Protein AF-A0A9D6T266-F1 (afdb_monomer_lite)

Structure (mmCIF, N/CA/C/O backbone):
data_AF-A0A9D6T266-F1
#
_entry.id   AF-A0A9D6T266-F1
#
loop_
_atom_site.group_PDB
_atom_site.id
_atom_site.type_symbol
_atom_site.label_atom_id
_atom_site.label_alt_id
_atom_site.label_comp_id
_atom_site.label_asym_id
_atom_site.label_entity_id
_atom_site.label_seq_id
_atom_site.pdbx_PDB_ins_code
_atom_site.Cartn_x
_atom_site.Cartn_y
_atom_site.Cartn_z
_atom_site.occupancy
_atom_site.B_iso_or_equiv
_atom_site.auth_seq_id
_atom_site.auth_comp_id
_atom_site.auth_asym_id
_atom_site.auth_atom_id
_atom_site.pdbx_PDB_model_num
ATOM 1 N N . MET A 1 1 ? -32.541 84.328 2.658 1.00 30.61 1 MET A N 1
ATOM 2 C CA . MET A 1 1 ? -31.620 85.097 3.535 1.00 30.61 1 MET A CA 1
ATOM 3 C C . MET A 1 1 ? -31.686 84.527 4.945 1.00 30.61 1 MET A C 1
ATOM 5 O O . MET A 1 1 ? -32.809 84.383 5.400 1.00 30.61 1 MET A O 1
ATOM 9 N N . ARG A 1 2 ? -30.548 84.351 5.652 1.00 24.92 2 ARG A N 1
ATOM 10 C CA . ARG A 1 2 ? -30.453 84.000 7.100 1.00 24.92 2 ARG A CA 1
ATOM 11 C C . ARG A 1 2 ? -31.089 82.619 7.459 1.00 24.92 2 ARG A C 1
ATOM 13 O O . ARG A 1 2 ? -32.028 82.194 6.814 1.00 24.92 2 ARG A O 1
ATOM 20 N N . LYS A 1 3 ? -30.610 81.837 8.436 1.00 25.52 3 LYS A N 1
ATOM 21 C CA . LYS A 1 3 ? -29.571 82.045 9.467 1.00 25.52 3 LYS A CA 1
ATOM 22 C C . LYS A 1 3 ? -28.871 80.705 9.809 1.00 25.52 3 LYS A C 1
ATOM 24 O O . LYS A 1 3 ? -29.440 79.641 9.624 1.00 25.52 3 LYS A O 1
ATOM 29 N N . ARG A 1 4 ? -27.645 80.817 10.330 1.00 24.50 4 ARG A N 1
ATOM 30 C CA . ARG A 1 4 ? -26.745 79.768 10.864 1.00 24.50 4 ARG A CA 1
ATOM 31 C C . ARG A 1 4 ? -27.381 78.872 11.945 1.00 24.50 4 ARG A C 1
ATOM 33 O O . ARG A 1 4 ? -28.139 79.417 12.741 1.00 24.50 4 ARG A O 1
ATOM 40 N N . VAL A 1 5 ? -26.842 77.654 12.117 1.00 25.84 5 VAL A N 1
ATOM 41 C CA . VAL A 1 5 ? -26.234 77.157 13.386 1.00 25.84 5 VAL A CA 1
ATOM 42 C C . VAL A 1 5 ? -24.967 76.330 13.048 1.00 25.84 5 VAL A C 1
ATOM 44 O O . VAL A 1 5 ? -24.818 75.872 11.918 1.00 25.84 5 VAL A O 1
ATOM 47 N N . LEU A 1 6 ? -24.039 76.212 14.004 1.00 23.02 6 LEU A N 1
ATOM 48 C CA . LEU A 1 6 ? -22.779 75.437 14.023 1.00 23.02 6 LEU A CA 1
ATOM 49 C C . LEU A 1 6 ? -22.548 75.048 15.516 1.00 23.02 6 LEU A C 1
ATOM 51 O O . LEU A 1 6 ? -23.129 75.728 16.362 1.00 23.02 6 LEU A O 1
ATOM 55 N N . VAL A 1 7 ? -21.812 74.032 15.992 1.00 25.34 7 VAL A N 1
ATOM 56 C CA . VAL A 1 7 ? -20.648 73.189 15.582 1.00 25.34 7 VAL A CA 1
ATOM 57 C C . VAL A 1 7 ? -20.823 71.803 16.315 1.00 25.34 7 VAL A C 1
ATOM 59 O O . VAL A 1 7 ? -21.787 71.693 17.064 1.00 25.34 7 VAL A O 1
ATOM 62 N N . VAL A 1 8 ? -20.048 70.697 16.249 1.00 25.36 8 VAL A N 1
ATOM 63 C CA . VAL A 1 8 ? -18.742 70.278 15.670 1.00 25.36 8 VAL A CA 1
ATOM 64 C C . VAL A 1 8 ? -18.777 68.763 15.334 1.00 25.36 8 VAL A C 1
ATOM 66 O O . VAL A 1 8 ? -19.363 68.010 16.100 1.00 25.36 8 VAL A O 1
ATOM 69 N N . GLY A 1 9 ? -18.016 68.320 14.318 1.00 22.95 9 GLY A N 1
ATOM 70 C CA . GLY A 1 9 ? -17.171 67.103 14.377 1.00 22.95 9 GLY A CA 1
ATOM 71 C C . GLY A 1 9 ? -17.781 65.698 14.171 1.00 22.95 9 GLY A C 1
ATOM 72 O O . GLY A 1 9 ? -18.839 65.384 14.696 1.00 22.95 9 GLY A O 1
ATOM 73 N N . GLY A 1 10 ? -17.029 64.810 13.491 1.00 23.72 10 GLY A N 1
ATOM 74 C CA . GLY A 1 10 ? -17.196 63.346 13.613 1.00 23.72 10 GLY A CA 1
ATOM 75 C C . GLY A 1 10 ? -17.134 62.503 12.324 1.00 23.72 10 GLY A C 1
ATOM 76 O O . GLY A 1 10 ? -18.161 62.241 11.722 1.00 23.72 10 GLY A O 1
ATOM 77 N N . VAL A 1 11 ? -15.933 62.023 11.972 1.00 25.05 11 VAL A N 1
ATOM 78 C CA . VAL A 1 11 ? -15.626 60.743 11.276 1.00 25.05 11 VAL A CA 1
ATOM 79 C C . VAL A 1 11 ? -16.476 60.307 10.055 1.00 25.05 11 VAL A C 1
ATOM 81 O O . VAL A 1 11 ? -17.487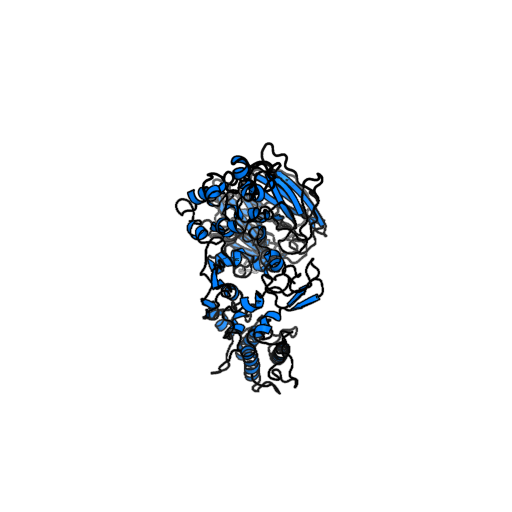 59.626 10.169 1.00 25.05 11 VAL A O 1
ATOM 84 N N . LEU A 1 12 ? -15.926 60.597 8.870 1.00 28.50 12 LEU A N 1
ATOM 85 C CA . LEU A 1 12 ? -15.640 59.668 7.757 1.00 28.50 12 LEU A CA 1
ATOM 86 C C . LEU A 1 12 ? -16.535 58.416 7.539 1.00 28.50 12 LEU A C 1
ATOM 88 O O . LEU A 1 12 ? -16.453 57.442 8.282 1.00 28.50 12 LEU A O 1
ATOM 92 N N . ALA A 1 13 ? -17.206 58.361 6.381 1.00 25.47 13 ALA A N 1
ATOM 93 C CA . ALA A 1 13 ? -17.685 57.122 5.754 1.00 25.47 13 ALA A CA 1
ATOM 94 C C . ALA A 1 13 ? -17.462 57.173 4.227 1.00 25.47 13 ALA A C 1
ATOM 96 O O . ALA A 1 13 ? -17.735 58.192 3.594 1.00 25.47 13 ALA A O 1
ATOM 97 N N . LEU A 1 14 ? -16.960 56.083 3.639 1.00 28.05 14 LEU A N 1
ATOM 98 C CA . LEU A 1 14 ? -16.756 55.928 2.191 1.00 28.05 14 LEU A CA 1
ATOM 99 C C . LEU A 1 14 ? -17.988 55.272 1.550 1.00 28.05 14 LEU A C 1
ATOM 101 O O . LEU A 1 14 ? -18.439 54.232 2.026 1.00 28.05 14 LEU A O 1
ATOM 105 N N . LEU A 1 15 ? -18.494 55.833 0.447 1.00 26.23 15 LEU A N 1
ATOM 106 C CA . LEU A 1 15 ? -19.465 55.155 -0.419 1.00 26.23 15 LEU A CA 1
ATOM 107 C C . LEU A 1 15 ? -18.764 54.525 -1.627 1.00 26.23 15 LEU A C 1
ATOM 109 O O . LEU A 1 15 ? -17.981 55.180 -2.312 1.00 26.23 15 LEU A O 1
ATOM 113 N N . PHE A 1 16 ? -19.125 53.278 -1.927 1.00 32.72 16 PHE A N 1
ATOM 114 C CA . PHE A 1 16 ? -18.897 52.678 -3.240 1.00 32.72 16 PHE A CA 1
ATOM 115 C C . PHE A 1 16 ? -19.873 53.269 -4.269 1.00 32.72 16 PHE A C 1
ATOM 117 O O . PHE A 1 16 ? -21.042 53.497 -3.959 1.00 32.72 16 PHE A O 1
ATOM 124 N N . GLY A 1 17 ? -19.404 53.462 -5.504 1.00 23.06 17 GLY A N 1
ATOM 125 C CA . GLY A 1 17 ? -20.223 53.851 -6.655 1.00 23.06 17 GLY A CA 1
ATOM 126 C C . GLY A 1 17 ? -19.993 52.896 -7.824 1.00 23.06 17 GLY A C 1
ATOM 127 O O . GLY A 1 17 ? -18.859 52.702 -8.253 1.00 23.06 17 GLY A O 1
ATOM 128 N N . THR A 1 18 ? -21.061 52.275 -8.318 1.00 30.81 18 THR A N 1
ATOM 129 C CA . THR A 1 18 ? -21.041 51.305 -9.425 1.00 30.81 18 THR A CA 1
ATOM 130 C C . THR A 1 18 ? -21.010 51.981 -10.795 1.00 30.81 18 THR A C 1
ATOM 132 O O . THR A 1 18 ? -21.749 52.941 -11.004 1.00 30.81 18 THR A O 1
ATOM 135 N N . LEU A 1 19 ? -20.309 51.394 -11.769 1.00 26.52 19 LEU A N 1
ATOM 136 C CA . LEU A 1 19 ? -20.585 51.594 -13.199 1.00 26.52 19 LEU A CA 1
ATOM 137 C C . LEU A 1 19 ? -20.350 50.285 -13.974 1.00 26.52 19 LEU A C 1
ATOM 139 O O . LEU A 1 19 ? -19.603 49.428 -13.504 1.00 26.52 19 LEU A O 1
ATOM 143 N N . ALA A 1 20 ? -20.987 50.118 -15.139 1.00 25.03 20 ALA A N 1
ATOM 144 C CA . ALA A 1 20 ? -20.976 48.863 -15.895 1.00 25.03 20 ALA A CA 1
ATOM 145 C C . ALA A 1 20 ? -20.690 49.045 -17.401 1.00 25.03 20 ALA A C 1
ATOM 147 O O . ALA A 1 20 ? -21.208 49.960 -18.032 1.00 25.03 20 ALA A O 1
ATOM 148 N N . ALA A 1 21 ? -19.884 48.119 -17.931 1.00 29.58 21 ALA A N 1
ATOM 149 C CA . ALA A 1 21 ? -19.770 47.630 -19.313 1.00 29.58 21 ALA A CA 1
ATOM 150 C C . ALA A 1 21 ? -20.120 48.542 -20.520 1.00 29.58 21 ALA A C 1
ATOM 152 O O . ALA A 1 21 ? -21.266 48.587 -20.957 1.00 29.58 21 ALA A O 1
ATOM 153 N N . VAL A 1 22 ? -19.075 49.048 -21.193 1.00 25.28 22 VAL A N 1
ATOM 154 C CA . VAL A 1 22 ? -18.889 49.031 -22.669 1.00 25.28 22 VAL A CA 1
ATOM 155 C C . VAL A 1 22 ? -17.377 48.843 -22.887 1.00 25.28 22 VAL A C 1
ATOM 157 O O . VAL A 1 22 ? -16.601 49.604 -22.325 1.00 25.28 22 VAL A O 1
ATOM 160 N N . GLY A 1 23 ? -16.885 47.764 -23.499 1.00 21.94 23 GLY A N 1
ATOM 161 C CA . GLY A 1 23 ? -16.667 47.643 -24.948 1.00 21.94 23 GLY A CA 1
ATOM 162 C C . GLY A 1 23 ? -15.178 47.346 -25.213 1.00 21.94 23 GLY A C 1
ATOM 163 O O . GLY A 1 23 ? -14.337 47.690 -24.389 1.00 21.94 23 GLY A O 1
ATOM 164 N N . ALA A 1 24 ? -14.840 46.648 -26.300 1.00 31.16 24 ALA A N 1
ATOM 165 C CA . ALA A 1 24 ? -13.492 46.097 -26.489 1.00 31.16 24 ALA A CA 1
ATOM 166 C C . ALA A 1 24 ? -12.448 47.120 -26.982 1.00 31.16 24 ALA A C 1
ATOM 168 O O . ALA A 1 24 ? -12.747 47.956 -27.832 1.00 31.16 24 ALA A O 1
ATOM 169 N N . PHE A 1 25 ? -11.199 46.951 -26.537 1.00 24.77 25 PHE A N 1
ATOM 170 C CA . PHE A 1 25 ? -9.994 47.461 -27.200 1.00 24.77 25 PHE A CA 1
ATOM 171 C C . PHE A 1 25 ? -8.937 46.354 -27.286 1.00 24.77 25 PHE A C 1
ATOM 173 O O . PHE A 1 25 ? -8.902 45.454 -26.448 1.00 24.77 25 PHE A O 1
ATOM 180 N N . ALA A 1 26 ? -8.115 46.396 -28.335 1.00 25.00 26 ALA A N 1
ATOM 181 C CA . ALA A 1 26 ? -7.133 45.362 -28.646 1.00 25.00 26 ALA A CA 1
ATOM 182 C C . ALA A 1 26 ? -5.734 45.666 -28.078 1.00 25.00 26 ALA A C 1
ATOM 184 O O . ALA A 1 26 ? -5.422 46.798 -27.719 1.00 25.00 26 ALA A O 1
ATOM 185 N N . SER A 1 27 ? -4.904 44.620 -28.057 1.00 42.47 27 SER A N 1
ATOM 186 C CA . SER A 1 27 ? -3.448 44.594 -27.843 1.00 42.47 27 SER A CA 1
ATOM 187 C C . SER A 1 27 ? -2.695 45.924 -28.029 1.00 42.47 27 SER A C 1
ATOM 189 O O . SER A 1 27 ? -2.626 46.447 -29.143 1.00 42.47 27 SER A O 1
ATOM 191 N N . GLY A 1 28 ? -2.026 46.394 -26.971 1.00 34.22 28 GLY A N 1
ATOM 192 C CA . GLY A 1 28 ? -1.138 47.558 -27.033 1.00 34.22 28 GLY A CA 1
ATOM 193 C C . GLY A 1 28 ? -0.677 48.041 -25.657 1.00 34.22 28 GLY A C 1
ATOM 194 O O . GLY A 1 28 ? -1.171 49.051 -25.170 1.00 34.22 28 GLY A O 1
ATOM 195 N N . GLY A 1 29 ? 0.261 47.324 -25.033 1.00 26.33 29 GLY A N 1
ATOM 196 C CA . GLY A 1 29 ? 0.904 47.723 -23.778 1.00 26.33 29 GLY A CA 1
ATOM 197 C C . GLY A 1 29 ? 2.391 47.373 -23.802 1.00 26.33 29 GLY A C 1
ATOM 198 O O . GLY A 1 29 ? 2.755 46.270 -24.206 1.00 26.33 29 GLY A O 1
ATOM 199 N N . GLU A 1 30 ? 3.242 48.324 -23.423 1.00 29.97 30 GLU A N 1
ATOM 200 C CA . GLU A 1 30 ? 4.694 48.133 -23.326 1.00 29.97 30 GLU A CA 1
ATOM 201 C C . GLU A 1 30 ? 5.057 47.234 -22.128 1.00 29.97 30 GLU A C 1
ATOM 203 O O . GLU A 1 30 ? 4.242 47.027 -21.228 1.00 29.97 30 GLU A O 1
ATOM 208 N N . ALA A 1 31 ? 6.281 46.693 -22.108 1.00 38.38 31 ALA A N 1
ATOM 209 C CA . ALA A 1 31 ? 6.736 45.795 -21.045 1.00 38.38 31 ALA A CA 1
ATOM 210 C C . ALA A 1 31 ? 6.603 46.453 -19.656 1.00 38.38 31 ALA A C 1
ATOM 212 O O . ALA A 1 31 ? 7.203 47.496 -19.388 1.00 38.38 31 ALA A O 1
ATOM 213 N N . GLY A 1 32 ? 5.794 45.839 -18.788 1.00 51.81 32 GLY A N 1
ATOM 214 C CA . GLY A 1 32 ? 5.349 46.432 -17.531 1.00 51.81 32 GLY A CA 1
ATOM 215 C C . GLY A 1 32 ? 6.492 46.780 -16.578 1.00 51.81 32 GLY A C 1
ATOM 216 O O . GLY A 1 32 ? 7.295 45.927 -16.193 1.00 51.81 32 GLY A O 1
ATOM 217 N N . SER A 1 33 ? 6.510 48.036 -16.125 1.00 67.19 33 SER A N 1
ATOM 218 C CA . SER A 1 33 ? 7.377 48.515 -15.039 1.00 67.19 33 SER A CA 1
ATOM 219 C C . SER A 1 33 ? 7.169 47.739 -13.732 1.00 67.19 33 SER A C 1
ATOM 221 O O . SER A 1 33 ? 8.085 47.635 -12.918 1.00 67.19 33 SER A O 1
ATOM 223 N N . VAL A 1 34 ? 5.983 47.159 -13.562 1.00 74.94 34 VAL A N 1
ATOM 224 C CA . VAL A 1 34 ? 5.621 46.207 -12.513 1.00 74.94 34 VAL A CA 1
ATOM 225 C C . VAL A 1 34 ? 4.850 45.076 -13.177 1.00 74.94 34 VAL A C 1
ATOM 227 O O . VAL A 1 34 ? 3.992 45.339 -14.021 1.00 74.94 34 VAL A O 1
ATOM 230 N N . ASP A 1 35 ? 5.150 43.844 -12.788 1.00 82.44 35 ASP A N 1
ATOM 231 C CA . ASP A 1 35 ? 4.427 42.646 -13.207 1.00 82.44 35 ASP A CA 1
ATOM 232 C C . ASP A 1 35 ? 3.707 41.997 -12.010 1.00 82.44 35 ASP A C 1
ATOM 234 O O . ASP A 1 35 ? 4.095 42.180 -10.848 1.00 82.44 35 ASP A O 1
ATOM 238 N N . LEU A 1 36 ? 2.627 41.270 -12.301 1.00 82.12 36 LEU A N 1
ATOM 239 C CA . LEU A 1 36 ? 1.848 40.513 -11.328 1.00 82.12 36 LEU A CA 1
ATOM 240 C C . LEU A 1 36 ? 1.753 39.059 -11.761 1.00 82.12 36 LEU A C 1
ATOM 242 O O . LEU A 1 36 ? 0.894 38.675 -12.557 1.00 82.12 36 LEU A O 1
ATOM 246 N N . GLU A 1 37 ? 2.580 38.235 -11.140 1.00 82.62 37 GLU A N 1
ATOM 247 C CA . GLU A 1 37 ? 2.433 36.798 -11.232 1.00 82.62 37 GLU A CA 1
ATOM 248 C C . GLU A 1 37 ? 1.280 36.358 -10.324 1.00 82.62 37 GLU A C 1
ATOM 250 O O . GLU A 1 37 ? 1.241 36.671 -9.130 1.00 82.62 37 GLU A O 1
ATOM 255 N N . MET A 1 38 ? 0.339 35.606 -10.889 1.00 77.88 38 MET A N 1
ATOM 256 C CA . MET A 1 38 ? -0.725 34.953 -10.138 1.00 77.88 38 MET A CA 1
ATOM 257 C C . MET A 1 38 ? -0.755 33.467 -10.487 1.00 77.88 38 MET A C 1
ATOM 259 O O . MET A 1 38 ? -0.607 33.082 -11.644 1.00 77.88 38 MET A O 1
ATOM 263 N N . GLN A 1 39 ? -0.977 32.634 -9.476 1.00 75.06 39 GLN A N 1
ATOM 264 C CA . GLN A 1 39 ? -1.143 31.190 -9.603 1.00 75.06 39 GLN A CA 1
ATOM 265 C C . GLN A 1 39 ? -2.380 30.742 -8.811 1.00 75.06 39 GLN A C 1
ATOM 267 O O . GLN A 1 39 ? -2.786 31.398 -7.847 1.00 75.06 39 GLN A O 1
ATOM 272 N N . ALA A 1 40 ? -2.982 29.618 -9.198 1.00 71.25 40 ALA A N 1
ATOM 273 C CA . ALA A 1 40 ? -4.142 29.037 -8.527 1.00 71.25 40 ALA A CA 1
ATOM 274 C C . ALA A 1 40 ? -3.853 27.587 -8.135 1.00 71.25 40 ALA A C 1
ATOM 276 O O . ALA A 1 40 ? -3.527 26.779 -8.995 1.00 71.25 40 ALA A O 1
ATOM 277 N N . GLY A 1 41 ? -4.015 27.259 -6.853 1.00 58.69 41 GLY A N 1
ATOM 278 C CA . GLY A 1 41 ? -4.029 25.897 -6.322 1.00 58.69 41 GLY A CA 1
ATOM 279 C C . GLY A 1 41 ? -5.455 25.458 -5.999 1.00 58.69 41 GLY A C 1
ATOM 280 O O . GLY A 1 41 ? -6.191 26.223 -5.377 1.00 58.69 41 GLY A O 1
ATOM 281 N N . ARG A 1 42 ? -5.860 24.237 -6.370 1.00 55.84 42 ARG A N 1
ATOM 282 C CA . ARG A 1 42 ? -7.177 23.678 -6.017 1.00 55.84 42 ARG A CA 1
ATOM 283 C C . ARG A 1 42 ? -7.040 22.412 -5.170 1.00 55.84 42 ARG A C 1
ATOM 285 O O . ARG A 1 42 ? -6.294 21.506 -5.515 1.00 55.84 42 ARG A O 1
ATOM 292 N N . ASN A 1 43 ? -7.821 22.361 -4.096 1.00 48.91 43 ASN A N 1
ATOM 293 C CA . ASN A 1 43 ? -7.979 21.260 -3.148 1.00 48.91 43 ASN A CA 1
ATOM 294 C C . ASN A 1 43 ? -9.486 20.992 -3.046 1.00 48.91 43 ASN A C 1
ATOM 296 O O . ASN A 1 43 ? -10.201 21.854 -2.557 1.00 48.91 43 ASN A O 1
ATOM 300 N N . VAL A 1 44 ? -9.994 19.861 -3.547 1.00 50.12 44 VAL A N 1
ATOM 301 C CA . VAL A 1 44 ? -11.419 19.451 -3.465 1.00 50.12 44 VAL A CA 1
ATOM 302 C C . VAL A 1 44 ? -12.428 20.595 -3.759 1.00 50.12 44 VAL A C 1
ATOM 304 O O . VAL A 1 44 ? -12.745 20.864 -4.927 1.00 50.12 44 VAL A O 1
ATOM 307 N N . ASN A 1 45 ? -12.902 21.291 -2.714 1.00 50.62 45 ASN A N 1
ATOM 308 C CA . ASN A 1 45 ? -13.855 22.410 -2.764 1.00 50.62 45 ASN A CA 1
ATOM 309 C C . ASN A 1 45 ? -13.213 23.802 -2.590 1.00 50.62 45 ASN A C 1
ATOM 311 O O . ASN A 1 45 ? -13.858 24.803 -2.894 1.00 50.62 45 ASN A O 1
ATOM 315 N N . ALA A 1 46 ? -11.975 23.881 -2.108 1.00 59.09 46 ALA A N 1
ATOM 316 C CA . ALA A 1 46 ? -11.227 25.104 -1.847 1.00 59.09 46 ALA A CA 1
ATOM 317 C C . ALA A 1 46 ? -10.239 25.428 -2.983 1.00 59.09 46 ALA A C 1
ATOM 319 O O . ALA A 1 46 ? -9.631 24.551 -3.600 1.00 59.09 46 ALA A O 1
ATOM 320 N N . ILE A 1 47 ? -10.052 26.717 -3.252 1.00 75.00 47 ILE A N 1
ATOM 321 C CA . ILE A 1 47 ? -9.126 27.244 -4.252 1.00 75.00 47 ILE A CA 1
ATOM 322 C C . ILE A 1 47 ? -8.288 28.330 -3.584 1.00 75.00 47 ILE A C 1
ATOM 324 O O . ILE A 1 47 ? -8.811 29.371 -3.184 1.00 75.00 47 ILE A O 1
ATOM 328 N N . THR A 1 48 ? -6.989 28.082 -3.456 1.00 82.38 48 THR A N 1
ATOM 329 C CA . THR A 1 48 ? -6.015 29.036 -2.924 1.00 82.38 48 THR A CA 1
ATOM 330 C C . THR A 1 48 ? -5.342 29.755 -4.081 1.00 82.38 48 THR A C 1
ATOM 332 O O . THR A 1 48 ? -4.609 29.147 -4.855 1.00 82.38 48 THR A O 1
ATOM 335 N N . TYR A 1 49 ? -5.571 31.056 -4.188 1.00 83.12 49 TYR A N 1
ATOM 336 C CA . TYR A 1 49 ? -4.881 31.912 -5.142 1.00 83.12 49 TYR A CA 1
ATOM 337 C C . TYR A 1 49 ? -3.643 32.524 -4.486 1.00 83.12 49 TYR A C 1
ATOM 339 O O . TYR A 1 49 ? -3.689 32.941 -3.326 1.00 83.12 49 TYR A O 1
ATOM 347 N N . SER A 1 50 ? -2.544 32.567 -5.234 1.00 83.62 50 SER A N 1
ATOM 348 C CA . SER A 1 50 ? -1.232 33.057 -4.809 1.00 83.62 50 SER A CA 1
ATOM 349 C C . SER A 1 50 ? -0.780 34.166 -5.754 1.00 83.62 50 SER A C 1
ATOM 351 O O . SER A 1 50 ? -0.868 33.999 -6.966 1.00 83.62 50 SER A O 1
ATOM 353 N N . ILE A 1 51 ? -0.326 35.294 -5.207 1.00 87.62 51 ILE A N 1
ATOM 354 C CA . ILE A 1 51 ? 0.055 36.503 -5.952 1.00 87.62 51 ILE A CA 1
ATOM 355 C C . ILE A 1 51 ? 1.474 36.918 -5.550 1.00 87.62 51 ILE A C 1
ATOM 357 O O . ILE A 1 51 ? 1.777 37.011 -4.356 1.00 87.62 51 ILE A O 1
ATOM 361 N N . ILE A 1 52 ? 2.323 37.220 -6.531 1.00 87.00 52 ILE A N 1
ATOM 362 C CA . ILE A 1 52 ? 3.648 37.821 -6.337 1.00 87.00 52 ILE A CA 1
ATOM 363 C C . ILE A 1 52 ? 3.702 39.130 -7.131 1.00 87.00 52 ILE A C 1
ATOM 365 O O . ILE A 1 52 ? 3.312 39.182 -8.295 1.00 87.00 52 ILE A O 1
ATOM 369 N N . VAL A 1 53 ? 4.168 40.202 -6.486 1.00 89.00 53 VAL A N 1
ATOM 370 C CA . VAL A 1 53 ? 4.388 41.504 -7.129 1.00 89.00 53 VAL A CA 1
ATOM 371 C C . VAL A 1 53 ? 5.856 41.621 -7.510 1.00 89.00 53 VAL A C 1
ATOM 373 O O . VAL A 1 53 ? 6.708 41.598 -6.621 1.00 89.00 53 VAL A O 1
ATOM 376 N N . HIS A 1 54 ? 6.149 41.791 -8.798 1.00 88.19 54 HIS A N 1
ATOM 377 C CA . HIS A 1 54 ? 7.505 41.933 -9.335 1.00 88.19 54 HIS A CA 1
ATOM 378 C C . HIS A 1 54 ? 7.751 43.389 -9.752 1.00 88.19 54 HIS A C 1
ATOM 380 O O . HIS A 1 54 ? 7.091 43.901 -10.654 1.00 88.19 54 HIS A O 1
ATOM 386 N N . ASN A 1 55 ? 8.685 44.090 -9.104 1.00 90.69 55 ASN A N 1
ATOM 387 C CA . ASN A 1 55 ? 9.044 45.465 -9.461 1.00 90.69 55 ASN A CA 1
ATOM 388 C C . ASN A 1 55 ? 10.246 45.483 -10.411 1.00 90.69 55 ASN A C 1
ATOM 390 O O . ASN A 1 55 ? 11.398 45.404 -9.982 1.00 90.69 55 ASN A O 1
ATOM 394 N N . ASN A 1 56 ? 9.973 45.679 -11.698 1.00 83.88 56 ASN A N 1
ATOM 395 C CA . ASN A 1 56 ? 10.982 45.701 -12.755 1.00 83.88 56 ASN A CA 1
ATOM 396 C C . ASN A 1 56 ? 11.703 47.063 -12.871 1.00 83.88 56 ASN A C 1
ATOM 398 O O . ASN A 1 56 ? 12.532 47.249 -13.762 1.00 83.88 56 ASN A O 1
ATOM 402 N N . THR A 1 57 ? 11.406 48.038 -11.999 1.00 80.81 57 THR A N 1
ATOM 403 C CA . THR A 1 57 ? 12.029 49.372 -12.040 1.00 80.81 57 THR A CA 1
ATOM 404 C C . THR A 1 57 ? 13.296 49.491 -11.193 1.00 80.81 57 THR A C 1
ATOM 406 O O . THR A 1 57 ? 13.484 48.816 -10.180 1.00 80.81 57 THR A O 1
ATOM 409 N N . SER A 1 58 ? 14.141 50.461 -11.552 1.00 81.69 58 SER A N 1
ATOM 410 C CA . SER A 1 58 ? 15.335 50.874 -10.805 1.00 81.69 58 SER A CA 1
ATOM 411 C C . SER A 1 58 ? 15.028 51.727 -9.558 1.00 81.69 58 SER A C 1
ATOM 413 O O . SER A 1 58 ? 15.814 52.600 -9.187 1.00 81.69 58 SER A O 1
ATOM 415 N N . SER A 1 59 ? 13.858 51.572 -8.933 1.00 85.62 59 SER A N 1
ATOM 416 C CA . SER A 1 59 ? 13.452 52.314 -7.729 1.00 85.62 59 SER A CA 1
ATOM 417 C C . SER A 1 59 ? 12.472 51.492 -6.897 1.00 85.62 59 SER A C 1
ATOM 419 O O . SER A 1 59 ? 11.646 50.774 -7.445 1.00 85.62 59 SER A O 1
ATOM 421 N N . ALA A 1 60 ? 12.556 51.570 -5.568 1.00 87.44 60 ALA A N 1
ATOM 422 C CA . ALA A 1 60 ? 11.635 50.836 -4.702 1.00 87.44 60 ALA A CA 1
ATOM 423 C C . ALA A 1 60 ? 10.228 51.455 -4.750 1.00 87.44 60 ALA A C 1
ATOM 425 O O . ALA A 1 60 ? 10.079 52.678 -4.681 1.00 87.44 60 ALA A O 1
ATOM 426 N N . LEU A 1 61 ? 9.201 50.611 -4.845 1.00 88.31 61 LEU A N 1
ATOM 427 C CA . LEU A 1 61 ? 7.801 51.037 -4.789 1.00 88.31 61 LEU A CA 1
ATOM 428 C C . LEU A 1 61 ? 7.334 51.067 -3.341 1.00 88.31 61 LEU A C 1
ATOM 430 O O . LEU A 1 61 ? 7.704 50.197 -2.555 1.00 88.31 61 LEU A O 1
ATOM 434 N N . SER A 1 62 ? 6.469 52.015 -2.994 1.00 87.19 62 SER A N 1
ATOM 435 C CA . SER A 1 62 ? 5.848 52.072 -1.664 1.00 87.19 62 SER A CA 1
ATOM 436 C C . SER A 1 62 ? 4.361 52.404 -1.733 1.00 87.19 62 SER A C 1
ATOM 438 O O . SER A 1 62 ? 3.893 53.057 -2.670 1.00 87.19 62 SER A O 1
ATOM 440 N N . ASN A 1 63 ? 3.622 51.937 -0.721 1.00 86.44 63 ASN A N 1
ATOM 441 C CA . ASN A 1 63 ? 2.154 51.941 -0.683 1.00 86.44 63 ASN A CA 1
ATOM 442 C C . ASN A 1 63 ? 1.547 51.210 -1.897 1.00 86.44 63 ASN A C 1
ATOM 444 O O . ASN A 1 63 ? 0.746 51.778 -2.640 1.00 86.44 63 ASN A O 1
ATOM 448 N N . VAL A 1 64 ? 1.973 49.962 -2.124 1.00 88.56 64 VAL A N 1
ATOM 449 C CA . VAL A 1 64 ? 1.459 49.113 -3.205 1.00 88.56 64 VAL A CA 1
ATOM 450 C C . VAL A 1 64 ? 0.212 48.387 -2.711 1.00 88.56 64 VAL A C 1
ATOM 452 O O . VAL A 1 64 ? 0.294 47.436 -1.938 1.00 88.56 64 VAL A O 1
ATOM 455 N N . TYR A 1 65 ? -0.957 48.839 -3.138 1.00 91.25 65 TYR A N 1
ATOM 456 C CA . TYR A 1 65 ? -2.208 48.115 -2.954 1.00 91.25 65 TYR A CA 1
ATOM 457 C C . TYR A 1 65 ? -2.217 46.913 -3.895 1.00 91.25 65 TYR A C 1
ATOM 459 O O . TYR A 1 65 ? -1.877 47.056 -5.067 1.00 91.25 65 TYR A O 1
ATOM 467 N N . VAL A 1 66 ? -2.595 45.742 -3.391 1.00 91.38 66 VAL A N 1
ATOM 468 C CA . VAL A 1 66 ? -2.661 44.483 -4.150 1.00 91.38 66 VAL A CA 1
ATOM 469 C C . VAL A 1 66 ? -3.984 43.811 -3.834 1.00 91.38 66 VAL A C 1
ATOM 471 O O . VAL A 1 66 ? -4.425 43.828 -2.687 1.00 91.38 66 VAL A O 1
ATOM 474 N N . SER A 1 67 ? -4.634 43.206 -4.816 1.00 90.56 67 SER A N 1
ATOM 475 C CA . SER A 1 67 ? -5.908 42.530 -4.609 1.00 90.56 67 SER A CA 1
ATOM 476 C C . SER A 1 67 ? -6.095 41.414 -5.620 1.00 90.56 67 SER A C 1
ATOM 478 O O . SER A 1 67 ? -5.732 41.558 -6.782 1.00 90.56 67 SER A O 1
ATOM 480 N N . GLY A 1 68 ? -6.680 40.307 -5.175 1.00 89.12 68 GLY A N 1
ATOM 481 C CA . GLY A 1 68 ? -7.185 39.260 -6.054 1.00 89.12 68 GLY A CA 1
ATOM 482 C C . GLY A 1 68 ? -8.709 39.258 -6.041 1.00 89.12 68 GLY A C 1
ATOM 483 O O . GLY A 1 68 ? -9.326 39.559 -5.008 1.00 89.12 68 GLY A O 1
ATOM 484 N N . LEU A 1 69 ? -9.334 38.922 -7.170 1.00 88.44 69 LEU A N 1
ATOM 485 C CA . LEU A 1 69 ? -10.787 38.771 -7.214 1.00 88.44 69 LEU A CA 1
ATOM 486 C C . LEU A 1 69 ? -11.231 37.503 -6.463 1.00 88.44 69 LEU A C 1
ATOM 488 O O . LEU A 1 69 ? -10.459 36.577 -6.202 1.00 88.44 69 LEU A O 1
ATOM 492 N N . VAL A 1 70 ? -12.509 37.468 -6.109 1.00 88.12 70 VAL A N 1
ATOM 493 C CA . VAL A 1 70 ? -13.221 36.280 -5.630 1.00 88.12 70 VAL A CA 1
ATOM 494 C C . VAL A 1 70 ? -14.128 35.862 -6.790 1.00 88.12 70 VAL A C 1
ATOM 496 O O . VAL A 1 70 ? -15.128 36.543 -7.030 1.00 88.12 70 VAL A O 1
ATOM 499 N N . PRO A 1 71 ? -13.766 34.831 -7.579 1.00 84.31 71 PRO A N 1
ATOM 500 C CA . PRO A 1 71 ? -14.457 34.546 -8.833 1.00 84.31 71 PRO A CA 1
ATOM 501 C C . PRO A 1 71 ? -15.920 34.152 -8.650 1.00 84.31 71 PRO A C 1
ATOM 503 O O . PRO A 1 71 ? -16.314 33.585 -7.625 1.00 84.31 71 PRO A O 1
ATOM 506 N N . SER A 1 72 ? -16.716 34.379 -9.696 1.00 80.00 72 SER A N 1
ATOM 507 C CA . SER A 1 72 ? -18.080 33.856 -9.786 1.00 80.00 72 SER A CA 1
ATOM 508 C C . SER A 1 72 ? -18.091 32.337 -9.577 1.00 80.00 72 SER A C 1
ATOM 510 O O . SER A 1 72 ? -17.213 31.623 -10.060 1.00 80.00 72 SER A O 1
ATOM 512 N N . GLY A 1 73 ? -19.067 31.845 -8.810 1.00 70.75 73 GLY A N 1
ATOM 513 C CA . GLY A 1 73 ? -19.096 30.444 -8.380 1.00 70.75 73 GLY A CA 1
ATOM 514 C C . GLY A 1 73 ? -18.136 30.112 -7.231 1.00 70.75 73 GLY A C 1
ATOM 515 O O . GLY A 1 73 ? -17.893 28.933 -6.983 1.00 70.75 73 GLY A O 1
ATOM 516 N N . THR A 1 74 ? -17.603 31.111 -6.514 1.00 82.19 74 THR A N 1
ATOM 517 C CA . THR A 1 74 ? -16.844 30.921 -5.264 1.00 82.19 74 THR A CA 1
ATOM 518 C C . THR A 1 74 ? -17.296 31.880 -4.152 1.00 82.19 74 THR A C 1
ATOM 520 O O . THR A 1 74 ? -18.141 32.752 -4.360 1.00 82.19 74 THR A O 1
ATOM 523 N N . LYS A 1 75 ? -16.745 31.706 -2.946 1.00 85.12 75 LYS A N 1
ATOM 524 C CA . LYS A 1 75 ? -16.903 32.581 -1.777 1.00 85.12 75 LYS A CA 1
ATOM 525 C C . LYS A 1 75 ? -15.567 32.679 -1.040 1.00 85.12 75 LYS A C 1
ATOM 527 O O . LYS A 1 75 ? -14.973 31.651 -0.737 1.00 85.12 75 LYS A O 1
ATOM 532 N N . PHE A 1 76 ? -15.127 33.886 -0.686 1.00 90.44 76 PHE A N 1
ATOM 533 C CA . PHE A 1 76 ? -13.934 34.088 0.144 1.00 90.44 76 PHE A CA 1
ATOM 534 C C . PHE A 1 76 ? -14.050 33.404 1.514 1.00 90.44 76 PHE A C 1
ATOM 536 O O . PHE A 1 76 ? -15.064 33.551 2.201 1.00 90.44 76 PHE A O 1
ATOM 543 N N . GLU A 1 77 ? -12.988 32.708 1.924 1.00 87.06 77 GLU A N 1
ATOM 544 C CA . GLU A 1 77 ? -12.855 32.159 3.274 1.00 87.06 77 GLU A CA 1
ATOM 545 C C . GLU A 1 77 ? -11.900 32.981 4.141 1.00 87.06 77 GLU A C 1
ATOM 547 O O . GLU A 1 77 ? -12.277 33.439 5.219 1.00 87.06 77 GLU A O 1
ATOM 552 N N . LYS A 1 78 ? -10.646 33.123 3.695 1.00 86.06 78 LYS A N 1
ATOM 553 C CA . LYS A 1 78 ? -9.533 33.635 4.508 1.00 86.06 78 LYS A CA 1
ATOM 554 C C . LYS A 1 78 ? -8.343 34.044 3.644 1.00 86.06 78 LYS A C 1
ATOM 556 O O . LYS A 1 78 ? -8.100 33.451 2.596 1.00 86.06 78 LYS A O 1
ATOM 561 N N . ALA A 1 79 ? -7.540 34.982 4.141 1.00 88.12 79 ALA A N 1
ATOM 562 C CA . ALA A 1 79 ? -6.143 35.080 3.731 1.00 88.12 79 ALA A CA 1
ATOM 563 C C . ALA A 1 79 ? -5.359 33.920 4.373 1.00 88.12 79 ALA A C 1
ATOM 565 O O . ALA A 1 79 ? -5.564 33.622 5.550 1.00 88.12 79 ALA A O 1
ATOM 566 N N . THR A 1 80 ? -4.487 33.259 3.614 1.00 80.81 80 THR A N 1
ATOM 567 C CA . THR A 1 80 ? -3.662 32.128 4.083 1.00 80.81 80 THR A CA 1
ATOM 568 C C . THR A 1 80 ? -2.190 32.484 4.226 1.00 80.81 80 THR A C 1
ATOM 570 O O . THR A 1 80 ? -1.487 31.864 5.019 1.00 80.81 80 THR A O 1
ATOM 573 N N . THR A 1 81 ? -1.702 33.491 3.502 1.00 85.94 81 THR A N 1
ATOM 574 C CA . THR A 1 81 ? -0.344 34.026 3.664 1.00 85.94 81 THR A CA 1
ATOM 575 C C . THR A 1 81 ? -0.347 35.511 3.331 1.00 85.94 81 THR A C 1
ATOM 577 O O . THR A 1 81 ? -1.085 35.984 2.468 1.00 85.94 81 THR A O 1
ATOM 580 N N . THR A 1 82 ? 0.449 36.286 4.054 1.00 87.88 82 THR A N 1
ATOM 581 C CA . THR A 1 82 ? 0.688 37.702 3.775 1.00 87.88 82 THR A CA 1
ATOM 582 C C . THR A 1 82 ? 2.151 37.970 4.126 1.00 87.88 82 THR A C 1
ATOM 584 O O . THR A 1 82 ? 2.542 37.679 5.258 1.00 87.88 82 THR A O 1
ATOM 587 N N . PRO A 1 83 ? 2.983 38.428 3.174 1.00 81.44 83 PRO A N 1
ATOM 588 C CA . PRO A 1 83 ? 4.423 38.537 3.376 1.00 81.44 83 PRO A CA 1
ATOM 589 C C . PRO A 1 83 ? 4.772 39.649 4.372 1.00 81.44 83 PRO A C 1
ATOM 591 O O . PRO A 1 83 ? 3.998 40.583 4.596 1.00 81.44 83 PRO A O 1
ATOM 594 N N . ALA A 1 84 ? 5.964 39.565 4.966 1.00 77.06 84 ALA A N 1
ATOM 595 C CA . ALA A 1 84 ? 6.446 40.574 5.904 1.00 77.06 84 ALA A CA 1
ATOM 596 C C . ALA A 1 84 ? 6.481 41.968 5.249 1.00 77.06 84 ALA A C 1
ATOM 598 O O . ALA A 1 84 ? 6.953 42.132 4.126 1.00 77.06 84 ALA A O 1
ATOM 599 N N . GLY A 1 85 ? 5.962 42.979 5.950 1.00 79.94 85 GLY A N 1
ATOM 600 C CA . GLY A 1 85 ? 5.796 44.328 5.399 1.00 79.94 85 GLY A CA 1
ATOM 601 C C . GLY A 1 85 ? 4.518 44.534 4.574 1.00 79.94 85 GLY A C 1
ATOM 602 O O . GLY A 1 85 ? 4.300 45.652 4.102 1.00 79.94 85 GLY A O 1
ATOM 603 N N . ALA A 1 86 ? 3.655 43.521 4.446 1.00 88.12 86 ALA A N 1
ATOM 604 C CA . ALA A 1 86 ? 2.301 43.640 3.909 1.00 88.12 86 ALA A CA 1
ATOM 605 C C . ALA A 1 86 ? 1.222 43.400 4.984 1.00 88.12 86 ALA A C 1
ATOM 607 O O . ALA A 1 86 ? 1.493 42.830 6.041 1.00 88.12 86 ALA A O 1
ATOM 608 N N . GLY A 1 87 ? -0.014 43.819 4.709 1.00 89.69 87 GLY A N 1
ATOM 609 C CA . GLY A 1 87 ? -1.170 43.599 5.582 1.00 89.69 87 GLY A CA 1
ATOM 610 C C . GLY A 1 87 ? -2.480 43.519 4.801 1.00 89.69 87 GLY A C 1
ATOM 611 O O . GLY A 1 87 ? -2.675 44.265 3.842 1.00 89.69 87 GLY A O 1
ATOM 612 N N . LEU A 1 88 ? -3.378 42.615 5.206 1.00 91.31 88 LEU A N 1
ATOM 613 C CA . LEU A 1 88 ? -4.741 42.521 4.671 1.00 91.31 88 LEU A CA 1
ATOM 614 C C . LEU A 1 88 ? -5.537 43.765 5.100 1.00 91.31 88 LEU A C 1
ATOM 616 O O . LEU A 1 88 ? -5.699 44.004 6.295 1.00 91.31 88 LEU A O 1
ATOM 620 N N . ILE A 1 89 ? -6.048 44.534 4.137 1.00 88.69 89 ILE A N 1
ATOM 621 C CA . ILE A 1 89 ? -6.884 45.723 4.394 1.00 88.69 89 ILE A CA 1
ATOM 622 C C . ILE A 1 89 ? -8.385 45.407 4.363 1.00 88.69 89 ILE A C 1
ATOM 624 O O . ILE A 1 89 ? -9.184 46.177 4.890 1.00 88.69 89 ILE A O 1
ATOM 628 N N . GLY A 1 90 ? -8.779 44.267 3.788 1.00 86.62 90 GLY A N 1
ATOM 629 C CA . GLY A 1 90 ? -10.146 43.756 3.863 1.00 86.62 90 GLY A CA 1
ATOM 630 C C . GLY A 1 90 ? -10.456 42.687 2.817 1.00 86.62 90 GLY A C 1
ATOM 631 O O . GLY A 1 90 ? -9.679 42.445 1.895 1.00 86.62 90 GLY A O 1
ATOM 632 N N . ALA A 1 91 ? -11.624 42.062 2.948 1.00 87.81 91 ALA A N 1
ATOM 633 C CA . ALA A 1 91 ? -12.183 41.168 1.942 1.00 87.81 91 ALA A CA 1
ATOM 634 C C . ALA A 1 91 ? -13.702 41.355 1.836 1.00 87.81 91 ALA A C 1
ATOM 636 O O . ALA A 1 91 ? -14.362 41.806 2.772 1.00 87.81 91 ALA A O 1
ATOM 637 N N . THR A 1 92 ? -14.241 41.024 0.670 1.00 86.00 92 THR A N 1
ATOM 638 C CA . THR A 1 92 ? -15.648 41.185 0.286 1.00 86.00 92 THR A CA 1
ATOM 639 C C . THR A 1 92 ? -16.125 39.928 -0.450 1.00 86.00 92 THR A C 1
ATOM 641 O O . THR A 1 92 ? -15.368 38.973 -0.622 1.00 86.00 92 THR A O 1
ATOM 644 N N . ALA A 1 93 ? -17.369 39.923 -0.932 1.00 79.25 93 ALA A N 1
ATOM 645 C CA . ALA A 1 93 ? -17.877 38.836 -1.767 1.00 79.25 93 ALA A CA 1
ATOM 646 C C . ALA A 1 93 ? -17.192 38.727 -3.149 1.00 79.25 93 ALA A C 1
ATOM 648 O O . ALA A 1 93 ? -17.332 37.690 -3.788 1.00 79.25 93 ALA A O 1
ATOM 649 N N . THR A 1 94 ? -16.481 39.766 -3.614 1.00 83.44 94 THR A N 1
ATOM 650 C CA . THR A 1 94 ? -15.937 39.851 -4.987 1.00 83.44 94 THR A CA 1
ATOM 651 C C . THR A 1 94 ? -14.444 40.178 -5.069 1.00 83.44 94 THR A C 1
ATOM 653 O O . THR A 1 94 ? -13.848 39.958 -6.119 1.00 83.44 94 THR A O 1
ATOM 656 N N . VAL A 1 95 ? -13.822 40.695 -4.003 1.00 88.62 95 VAL A N 1
ATOM 657 C CA . VAL A 1 95 ? -12.373 40.982 -3.927 1.00 88.62 95 VAL A CA 1
ATOM 658 C C . VAL A 1 95 ? -11.810 40.728 -2.529 1.00 88.62 95 VAL A C 1
ATOM 660 O O . VAL A 1 95 ? -12.497 40.966 -1.531 1.00 88.62 95 VAL A O 1
ATOM 663 N N . ALA A 1 96 ? -10.538 40.341 -2.456 1.00 90.81 96 ALA A N 1
ATOM 664 C CA . ALA A 1 96 ? -9.703 40.398 -1.254 1.00 90.81 96 ALA A CA 1
ATOM 665 C C . ALA A 1 96 ? -8.531 41.359 -1.498 1.00 90.81 96 ALA A C 1
ATOM 667 O O . ALA A 1 96 ? -7.991 41.367 -2.603 1.00 90.81 96 ALA A O 1
ATOM 668 N N . GLY A 1 97 ? -8.162 42.192 -0.521 1.00 93.31 97 GLY A N 1
ATOM 669 C CA . GLY A 1 97 ? -7.218 43.298 -0.716 1.00 93.31 97 GLY A CA 1
ATOM 670 C C . GLY A 1 97 ? -6.200 43.470 0.411 1.00 93.31 97 GLY A C 1
ATOM 671 O O . GLY A 1 97 ? -6.520 43.352 1.595 1.00 93.31 97 GLY A O 1
ATOM 672 N N . TRP A 1 98 ? -4.978 43.826 0.024 1.00 95.25 98 TRP A N 1
ATOM 673 C CA . TRP A 1 98 ? -3.804 44.054 0.862 1.00 95.25 98 TRP A CA 1
ATOM 674 C C . TRP A 1 98 ? -3.142 45.394 0.531 1.00 95.25 98 TRP A C 1
ATOM 676 O O . TRP A 1 98 ? -3.322 45.948 -0.554 1.00 95.25 98 TRP A O 1
ATOM 686 N N . VAL A 1 99 ? -2.309 45.874 1.450 1.00 92.62 99 VAL A N 1
ATOM 687 C CA . VAL A 1 99 ? -1.278 46.881 1.176 1.00 92.62 99 VAL A CA 1
ATOM 688 C C . VAL A 1 99 ? 0.099 46.279 1.453 1.00 92.62 99 VAL A C 1
ATOM 690 O O . VAL A 1 99 ? 0.289 45.598 2.459 1.00 92.62 99 VAL A O 1
ATOM 693 N N . VAL A 1 100 ? 1.054 46.523 0.560 1.00 91.25 100 VAL A N 1
ATOM 694 C CA . VAL A 1 100 ? 2.473 46.176 0.683 1.00 91.25 100 VAL A CA 1
ATOM 695 C C . VAL A 1 100 ? 3.249 47.480 0.827 1.00 91.25 100 VAL A C 1
ATOM 697 O O . VAL A 1 100 ? 3.206 48.350 -0.047 1.00 91.25 100 VAL A O 1
ATOM 700 N N . ASN A 1 101 ? 3.945 47.650 1.950 1.00 87.50 101 ASN A N 1
ATOM 701 C CA . ASN A 1 101 ? 4.539 48.943 2.292 1.00 87.50 101 ASN A CA 1
ATOM 702 C C . ASN A 1 101 ? 5.782 49.274 1.450 1.00 87.50 101 ASN A C 1
ATOM 704 O O . ASN A 1 101 ? 6.016 50.448 1.168 1.00 87.50 101 ASN A O 1
ATOM 708 N N . ASN A 1 102 ? 6.543 48.260 1.021 1.00 89.75 102 ASN A N 1
ATOM 709 C CA . ASN A 1 102 ? 7.737 48.409 0.187 1.00 89.75 102 ASN A CA 1
ATOM 710 C C . ASN A 1 102 ? 7.946 47.187 -0.728 1.00 89.75 102 ASN A C 1
ATOM 712 O O . ASN A 1 102 ? 7.992 46.067 -0.223 1.00 89.75 102 ASN A O 1
ATOM 716 N N . VAL A 1 103 ? 8.169 47.405 -2.029 1.00 89.50 103 VAL A N 1
ATOM 717 C CA . VAL A 1 103 ? 8.661 46.391 -2.985 1.00 89.50 103 VAL A CA 1
ATOM 718 C C . VAL A 1 103 ? 10.030 46.857 -3.515 1.00 89.50 103 VAL A C 1
ATOM 720 O O . VAL A 1 103 ? 10.094 47.942 -4.101 1.00 89.50 103 VAL A O 1
ATOM 723 N N . PRO A 1 104 ? 11.137 46.114 -3.295 1.00 89.75 104 PRO A N 1
ATOM 724 C CA . PRO A 1 104 ? 12.489 46.551 -3.670 1.00 89.75 104 PRO A CA 1
ATOM 725 C C . PRO A 1 104 ? 12.665 46.841 -5.167 1.00 89.75 104 PRO A C 1
ATOM 727 O O . PRO A 1 104 ? 11.963 46.274 -5.996 1.00 89.75 104 PRO A O 1
ATOM 730 N N . ALA A 1 105 ? 13.624 47.703 -5.519 1.00 88.25 105 ALA A N 1
ATOM 731 C CA . ALA A 1 105 ? 14.034 47.928 -6.911 1.00 88.25 105 ALA A CA 1
ATOM 732 C C . ALA A 1 105 ? 14.590 46.634 -7.531 1.00 88.25 105 ALA A C 1
ATOM 734 O O . ALA A 1 105 ? 15.466 46.014 -6.927 1.00 88.25 105 ALA A O 1
ATOM 735 N N . GLY A 1 106 ? 14.099 46.236 -8.708 1.00 82.75 106 GLY A N 1
ATOM 736 C CA . GLY A 1 106 ? 14.496 44.984 -9.368 1.00 82.75 106 GLY A CA 1
ATOM 737 C C . GLY A 1 106 ? 14.186 43.715 -8.562 1.00 82.75 106 GLY A C 1
ATOM 738 O O . GLY A 1 106 ? 14.879 42.713 -8.721 1.00 82.75 106 GLY A O 1
ATOM 739 N N . GLY A 1 107 ? 13.209 43.765 -7.651 1.00 85.19 107 GLY A N 1
ATOM 740 C CA . GLY A 1 107 ? 12.884 42.680 -6.725 1.00 85.19 107 GLY A CA 1
ATOM 741 C C . GLY A 1 107 ? 11.382 42.479 -6.548 1.00 85.19 107 GLY A C 1
ATOM 742 O O . GLY A 1 107 ? 10.567 43.237 -7.073 1.00 85.19 107 GLY A O 1
ATOM 743 N N . SER A 1 108 ? 11.010 41.444 -5.797 1.00 90.31 108 SER A N 1
ATOM 744 C CA . SER A 1 108 ? 9.624 40.995 -5.673 1.00 90.31 108 SER A CA 1
ATOM 745 C C . SER A 1 108 ? 9.150 40.863 -4.227 1.00 90.31 108 SER A C 1
ATOM 747 O O . SER A 1 108 ? 9.952 40.773 -3.294 1.00 90.31 108 SER A O 1
ATOM 749 N N . VAL A 1 109 ? 7.828 40.875 -4.030 1.00 86.62 109 VAL A N 1
ATOM 750 C CA . VAL A 1 109 ? 7.184 40.596 -2.737 1.00 86.62 109 VAL A CA 1
ATOM 751 C C . VAL A 1 109 ? 5.993 39.659 -2.931 1.00 86.62 109 VAL A C 1
ATOM 753 O O . VAL A 1 109 ? 5.067 39.943 -3.689 1.00 86.62 109 VAL A O 1
ATOM 756 N N . GLY A 1 110 ? 6.014 38.548 -2.198 1.00 84.38 110 GLY A N 1
ATOM 757 C CA . GLY A 1 110 ? 4.994 37.506 -2.206 1.00 84.38 110 GLY A CA 1
ATOM 758 C C . GLY A 1 110 ? 5.434 36.291 -1.372 1.00 84.38 110 GLY A C 1
ATOM 759 O O . GLY A 1 110 ? 6.492 36.344 -0.742 1.00 84.38 110 GLY A O 1
ATOM 760 N N . PRO A 1 111 ? 4.643 35.206 -1.353 1.00 83.44 111 PRO A N 1
ATOM 761 C CA . PRO A 1 111 ? 3.304 35.127 -1.923 1.00 83.44 111 PRO A CA 1
ATOM 762 C C . PRO A 1 111 ? 2.265 35.789 -1.003 1.00 83.44 111 PRO A C 1
ATOM 764 O O . PRO A 1 111 ? 2.197 35.526 0.199 1.00 83.44 111 PRO A O 1
ATOM 767 N N . ILE A 1 112 ? 1.416 36.641 -1.572 1.00 89.62 112 ILE A N 1
ATOM 768 C CA . ILE A 1 112 ? 0.141 37.032 -0.963 1.00 89.62 112 ILE A CA 1
ATOM 769 C C . ILE A 1 112 ? -0.854 35.928 -1.321 1.00 89.62 112 ILE A C 1
ATOM 771 O O . ILE A 1 112 ? -1.067 35.673 -2.504 1.00 89.62 112 ILE A O 1
ATOM 775 N N . GLN A 1 113 ? -1.446 35.261 -0.329 1.00 90.44 113 GLN A N 1
ATOM 776 C CA . GLN A 1 113 ? -2.354 34.140 -0.575 1.00 90.44 113 GLN A CA 1
ATOM 777 C C . GLN A 1 113 ? -3.699 34.285 0.125 1.00 90.44 113 GLN A C 1
ATOM 779 O O . GLN A 1 113 ? -3.792 34.749 1.267 1.00 90.44 113 GLN A O 1
ATOM 784 N N . TYR A 1 114 ? -4.736 33.795 -0.545 1.00 88.50 114 TYR A N 1
ATOM 785 C CA . TYR A 1 114 ? -6.080 33.667 -0.001 1.00 88.50 114 TYR A CA 1
ATOM 786 C C . TYR A 1 114 ? -6.804 32.459 -0.573 1.00 88.50 114 TYR A C 1
ATOM 788 O O . TYR A 1 114 ? -6.561 32.048 -1.705 1.00 88.50 114 TYR A O 1
ATOM 796 N N . THR A 1 115 ? -7.735 31.925 0.210 1.00 85.00 115 THR A N 1
ATOM 797 C CA . THR A 1 115 ? -8.575 30.791 -0.168 1.00 85.00 115 THR A CA 1
ATOM 798 C C . THR A 1 115 ? -10.019 31.241 -0.362 1.00 85.00 115 THR A C 1
ATOM 800 O O . THR A 1 115 ? -10.580 31.985 0.451 1.00 85.00 115 THR A O 1
ATOM 803 N N . VAL A 1 116 ? -10.626 30.752 -1.440 1.00 83.88 116 VAL A N 1
ATOM 804 C CA . VAL A 1 116 ? -12.061 30.824 -1.721 1.00 83.88 116 VAL A CA 1
ATOM 805 C C . VAL A 1 116 ? -12.611 29.398 -1.817 1.00 83.88 116 VAL A C 1
ATOM 807 O O . VAL A 1 116 ? -11.921 28.514 -2.313 1.00 83.88 116 VAL A O 1
ATOM 810 N N . THR A 1 117 ? -13.844 29.157 -1.385 1.00 78.56 117 THR A N 1
ATOM 811 C CA . THR A 1 117 ? -14.524 27.861 -1.556 1.00 78.56 117 THR A CA 1
ATOM 812 C C . THR A 1 117 ? -15.536 27.944 -2.691 1.00 78.56 117 THR A C 1
ATOM 814 O O . THR A 1 117 ? -16.249 28.941 -2.820 1.00 78.56 117 THR A O 1
ATOM 817 N N . ALA A 1 118 ? -15.586 26.913 -3.532 1.00 71.88 118 ALA A N 1
ATOM 818 C CA . ALA A 1 118 ? -16.511 26.802 -4.651 1.00 71.88 118 ALA A CA 1
ATOM 819 C C . ALA A 1 118 ? -17.968 26.702 -4.165 1.00 71.88 118 ALA A C 1
ATOM 821 O O . ALA A 1 118 ? -18.291 25.973 -3.228 1.00 71.88 118 ALA A O 1
ATOM 822 N N . THR A 1 119 ? -18.854 27.447 -4.821 1.00 69.31 119 THR A N 1
ATOM 823 C CA . THR A 1 119 ? -20.291 27.555 -4.516 1.00 69.31 119 THR A CA 1
ATOM 824 C C . THR A 1 119 ? -21.183 27.224 -5.717 1.00 69.31 119 THR A C 1
ATOM 826 O O . THR A 1 119 ? -22.406 27.256 -5.598 1.00 69.31 119 THR A O 1
ATOM 829 N N . GLY A 1 120 ? -20.596 26.878 -6.868 1.00 55.66 120 GLY A N 1
ATOM 830 C CA . GLY A 1 120 ? -21.306 26.455 -8.075 1.00 55.66 120 GLY A CA 1
ATOM 831 C C . GLY A 1 120 ? -20.467 25.521 -8.953 1.00 55.66 120 GLY A C 1
ATOM 832 O O . GLY A 1 120 ? -19.266 25.370 -8.746 1.00 55.66 120 GLY A O 1
ATOM 833 N N . ALA A 1 121 ? -21.105 24.899 -9.949 1.00 48.62 121 ALA A N 1
ATOM 834 C CA . ALA A 1 121 ? -20.489 23.883 -10.815 1.00 48.62 121 ALA A CA 1
ATOM 835 C C . ALA A 1 121 ? -19.433 24.422 -11.807 1.00 48.62 121 ALA A C 1
ATOM 837 O O . ALA A 1 121 ? -18.765 23.641 -12.480 1.00 48.62 121 ALA A O 1
ATOM 838 N N . SER A 1 122 ? -19.280 25.743 -11.905 1.00 53.94 122 SER A N 1
ATOM 839 C CA . SER A 1 122 ? -18.290 26.424 -12.741 1.00 53.94 122 SER A CA 1
ATOM 840 C C . SER A 1 122 ? -17.692 27.596 -11.970 1.00 53.94 122 SER A C 1
ATOM 842 O O . SER A 1 122 ? -18.442 28.420 -11.442 1.00 53.94 122 SER A O 1
ATOM 844 N N . VAL A 1 123 ? -16.365 27.692 -11.953 1.00 65.00 123 VAL A N 1
ATOM 845 C CA . VAL A 1 123 ? -15.626 28.803 -11.344 1.00 65.00 123 VAL A CA 1
ATOM 846 C C . VAL A 1 123 ? -15.169 29.759 -12.444 1.00 65.00 123 VAL A C 1
ATOM 848 O O . VAL A 1 123 ? -14.674 29.322 -13.483 1.00 65.00 123 VAL A O 1
ATOM 851 N N . GLY A 1 124 ? -15.376 31.061 -12.243 1.00 68.00 124 GLY A N 1
ATOM 852 C CA . GLY A 1 124 ? -14.907 32.095 -13.165 1.00 68.00 124 GLY A CA 1
ATOM 853 C C . GLY A 1 124 ? -13.378 32.197 -13.227 1.00 68.00 124 GLY A C 1
ATOM 854 O O . GLY A 1 124 ? -12.672 31.727 -12.335 1.00 68.00 124 GLY A O 1
ATOM 855 N N . ALA A 1 125 ? -12.864 32.862 -14.263 1.00 74.69 125 ALA A N 1
ATOM 856 C CA . ALA A 1 125 ? -11.469 33.294 -14.271 1.00 74.69 125 ALA A CA 1
ATOM 857 C C . ALA A 1 125 ? -11.200 34.293 -13.130 1.00 74.69 125 ALA A C 1
ATOM 859 O O . ALA A 1 125 ? -12.109 34.988 -12.664 1.00 74.69 125 ALA A O 1
ATOM 860 N N . ASN A 1 126 ? -9.949 34.349 -12.687 1.00 79.81 126 ASN A N 1
ATOM 861 C CA . ASN A 1 126 ? -9.466 35.240 -11.645 1.00 79.81 126 ASN A CA 1
ATOM 862 C C . ASN A 1 126 ? -8.253 36.024 -12.152 1.00 79.81 126 ASN A C 1
ATOM 864 O O . ASN A 1 126 ? -7.488 35.509 -12.957 1.00 79.81 126 ASN A O 1
ATOM 868 N N . HIS A 1 127 ? -8.022 37.220 -11.628 1.00 84.81 127 HIS A N 1
ATOM 869 C CA . HIS A 1 127 ? -6.757 37.924 -11.803 1.00 84.81 127 HIS A CA 1
ATOM 870 C C . HIS A 1 127 ? -6.425 38.747 -10.559 1.00 84.81 127 HIS A C 1
ATOM 872 O O . HIS A 1 127 ? -7.293 39.092 -9.747 1.00 84.81 127 HIS A O 1
ATOM 878 N N . ALA A 1 128 ? -5.144 39.065 -10.420 1.00 87.56 128 ALA A N 1
ATOM 879 C CA . ALA A 1 128 ? -4.639 40.005 -9.443 1.00 87.56 128 ALA A CA 1
ATOM 880 C C . ALA A 1 128 ? -4.556 41.393 -10.077 1.00 87.56 128 ALA A C 1
ATOM 882 O O . ALA A 1 128 ? -4.100 41.526 -11.209 1.00 87.56 128 ALA A O 1
ATOM 883 N N . TRP A 1 129 ? -4.935 42.434 -9.343 1.00 89.38 129 TRP A N 1
ATOM 884 C CA . TRP A 1 129 ? -4.619 43.819 -9.682 1.00 89.38 129 TRP A CA 1
ATOM 885 C C . TRP A 1 129 ? -3.763 44.450 -8.587 1.00 89.38 129 TRP A C 1
ATOM 887 O O . TRP A 1 129 ? -3.827 44.075 -7.413 1.00 89.38 129 TRP A O 1
ATOM 897 N N . SER A 1 130 ? -2.951 45.432 -8.965 1.00 88.31 130 SER A N 1
ATOM 898 C CA . SER A 1 130 ? -2.183 46.241 -8.025 1.00 88.31 130 SER A CA 1
ATOM 899 C C . SER A 1 130 ? -2.108 47.695 -8.465 1.00 88.31 130 SER A C 1
ATOM 901 O O . SER A 1 130 ? -2.262 48.015 -9.646 1.00 88.31 130 SER A O 1
ATOM 903 N N . ARG A 1 131 ? -1.871 48.578 -7.495 1.00 86.75 131 ARG A N 1
ATOM 904 C CA . ARG A 1 131 ? -1.616 50.001 -7.711 1.00 86.75 131 ARG A CA 1
ATOM 905 C C . ARG A 1 131 ? -0.651 50.524 -6.657 1.00 86.75 131 ARG A C 1
ATOM 907 O O . ARG A 1 131 ? -0.900 50.354 -5.467 1.00 86.75 131 ARG A O 1
ATOM 914 N N . TRP A 1 132 ? 0.414 51.192 -7.074 1.00 87.75 132 TRP A N 1
ATOM 915 C CA . TRP A 1 132 ? 1.387 51.843 -6.190 1.00 87.75 132 TRP A CA 1
ATOM 916 C C . TRP A 1 132 ? 1.320 53.362 -6.354 1.00 87.75 132 TRP A C 1
ATOM 918 O O . TRP A 1 132 ? 0.876 53.852 -7.387 1.00 87.75 132 TRP A O 1
ATOM 928 N N . LEU A 1 133 ? 1.746 54.114 -5.334 1.00 77.94 133 LEU A N 1
ATOM 929 C CA . LEU A 1 133 ? 1.615 55.582 -5.312 1.00 77.94 133 LEU A CA 1
ATOM 930 C C . LEU A 1 133 ? 2.945 56.340 -5.466 1.00 77.94 133 LEU A C 1
ATOM 932 O O . LEU A 1 133 ? 2.945 57.545 -5.706 1.00 77.94 133 LEU A O 1
ATOM 936 N N . ASN A 1 134 ? 4.079 55.662 -5.283 1.00 74.50 134 ASN A N 1
ATOM 937 C CA . ASN A 1 134 ? 5.404 56.271 -5.144 1.00 74.50 134 ASN A CA 1
ATOM 938 C C . ASN A 1 134 ? 6.459 55.289 -5.699 1.00 74.50 134 ASN A C 1
ATOM 940 O O . ASN A 1 134 ? 6.385 54.113 -5.327 1.00 74.50 134 ASN A O 1
ATOM 944 N N . PRO A 1 135 ? 7.409 55.698 -6.574 1.00 57.97 135 PRO A N 1
ATOM 945 C CA . PRO A 1 135 ? 7.781 57.072 -6.964 1.00 57.97 135 PRO A CA 1
ATOM 946 C C . PRO A 1 135 ? 6.865 57.761 -7.993 1.00 57.97 135 PRO A C 1
ATOM 948 O O . PRO A 1 135 ? 7.005 58.959 -8.229 1.00 57.97 135 PRO A O 1
ATOM 951 N N . LYS A 1 136 ? 5.934 57.029 -8.611 1.00 72.81 136 LYS A N 1
ATOM 952 C CA . LYS A 1 136 ? 4.833 57.558 -9.436 1.00 72.81 136 LYS A CA 1
ATOM 953 C C . LYS A 1 136 ? 3.596 56.692 -9.210 1.00 72.81 136 LYS A C 1
ATOM 955 O O . LYS A 1 136 ? 3.753 55.514 -8.905 1.00 72.81 136 LYS A O 1
ATOM 960 N N . ASP A 1 137 ? 2.406 57.257 -9.394 1.00 75.94 137 ASP A N 1
ATOM 961 C CA . ASP A 1 137 ? 1.155 56.491 -9.439 1.00 75.94 137 ASP A CA 1
ATOM 962 C C . ASP A 1 137 ? 1.136 55.582 -10.681 1.00 75.94 137 ASP A C 1
ATOM 964 O O . ASP A 1 137 ? 1.539 56.006 -11.769 1.00 75.94 137 ASP A O 1
ATOM 968 N N . GLY A 1 138 ? 0.708 54.333 -10.517 1.00 79.88 138 GLY A N 1
ATOM 969 C CA . GLY A 1 138 ? 0.692 53.330 -11.581 1.00 79.88 138 GLY A CA 1
ATOM 970 C C . GLY A 1 138 ? 0.051 52.021 -11.131 1.00 79.88 138 GLY A C 1
ATOM 971 O O . GLY A 1 138 ? -0.114 51.783 -9.935 1.00 79.88 138 GLY A O 1
ATOM 972 N N . SER A 1 139 ? -0.340 51.184 -12.092 1.00 82.69 139 SER A N 1
ATOM 973 C CA . SER A 1 139 ? -1.082 49.942 -11.853 1.00 82.69 139 SER A CA 1
ATOM 974 C C . SER A 1 139 ? -0.646 48.807 -12.774 1.00 82.69 139 SER A C 1
ATOM 976 O O . SER A 1 139 ? -0.292 49.053 -13.925 1.00 82.69 139 SER A O 1
ATOM 978 N N . ALA A 1 140 ? -0.768 47.574 -12.287 1.00 81.69 140 ALA A N 1
ATOM 979 C CA . ALA A 1 140 ? -0.563 46.343 -13.050 1.00 81.69 140 ALA A CA 1
ATOM 980 C C . ALA A 1 140 ? -1.723 45.364 -12.801 1.00 81.69 140 ALA A C 1
ATOM 982 O O . ALA A 1 140 ? -2.388 45.437 -11.763 1.00 81.69 140 ALA A O 1
ATOM 983 N N . VAL A 1 141 ? -1.960 44.452 -13.745 1.00 83.06 141 VAL A N 1
ATOM 984 C CA . VAL A 1 141 ? -2.950 43.365 -13.654 1.00 83.06 141 VAL A CA 1
ATOM 985 C C . VAL A 1 141 ? -2.281 42.088 -14.163 1.00 83.06 141 VAL A C 1
ATOM 987 O O . VAL A 1 141 ? -1.545 42.156 -15.146 1.00 83.06 141 VAL A O 1
ATOM 990 N N . SER A 1 142 ? -2.498 40.951 -13.500 1.00 79.62 142 SER A N 1
ATOM 991 C CA . SER A 1 142 ? -1.983 39.656 -13.961 1.00 79.62 142 SER A CA 1
ATOM 992 C C . SER A 1 142 ? -2.691 39.197 -15.238 1.00 79.62 142 SER A C 1
ATOM 994 O O . SER A 1 142 ? -3.754 39.704 -15.601 1.00 79.62 142 SER A O 1
ATOM 996 N N . SER A 1 143 ? -2.170 38.152 -15.880 1.00 69.50 143 SER A N 1
ATOM 997 C CA . SER A 1 143 ? -2.994 37.333 -16.776 1.00 69.50 143 SER A CA 1
ATOM 998 C C . SER A 1 143 ? -4.210 36.755 -16.034 1.00 69.50 143 SER A C 1
ATOM 1000 O O . SER A 1 143 ? -4.152 36.543 -14.819 1.00 69.50 143 SER A O 1
ATOM 1002 N N . ASP A 1 144 ? -5.284 36.445 -16.766 1.00 70.62 144 ASP A N 1
ATOM 1003 C CA . ASP A 1 144 ? -6.409 35.669 -16.233 1.00 70.62 144 ASP A CA 1
ATOM 1004 C C . ASP A 1 144 ? -5.949 34.240 -15.895 1.00 70.62 144 ASP A C 1
ATOM 1006 O O . ASP A 1 144 ? -5.550 33.467 -16.767 1.00 70.62 144 ASP A O 1
ATOM 1010 N N . VAL A 1 145 ? -6.045 33.880 -14.618 1.00 56.03 145 VAL A N 1
ATOM 1011 C CA . VAL A 1 145 ? -5.748 32.559 -14.065 1.00 56.03 145 VAL A CA 1
ATOM 1012 C C . VAL A 1 145 ? -7.054 31.838 -13.763 1.00 56.03 145 VAL A C 1
ATOM 1014 O O . VAL A 1 145 ? -7.936 32.360 -13.078 1.00 56.03 145 VAL A O 1
ATOM 1017 N N . ARG A 1 146 ? -7.174 30.596 -14.226 1.00 60.62 146 ARG A N 1
ATOM 1018 C CA . ARG A 1 146 ? -8.253 29.687 -13.826 1.00 60.62 146 ARG A CA 1
ATOM 1019 C C . ARG A 1 146 ? -7.724 28.633 -12.866 1.00 60.62 146 ARG A C 1
ATOM 1021 O O . ARG A 1 146 ? -6.550 28.281 -12.914 1.00 60.62 146 ARG A O 1
ATOM 1028 N N . ALA A 1 147 ? -8.604 28.078 -12.040 1.00 59.97 147 ALA A N 1
ATOM 1029 C CA . ALA A 1 147 ? -8.306 26.915 -11.200 1.00 59.97 147 ALA A CA 1
ATOM 1030 C C . ALA A 1 147 ? -8.370 25.589 -11.997 1.00 59.97 147 ALA A C 1
ATOM 1032 O O . ALA A 1 147 ? -8.861 24.573 -11.497 1.00 59.97 147 ALA A O 1
ATOM 1033 N N . ASP A 1 148 ? -7.899 25.628 -13.246 1.00 45.78 148 ASP A N 1
ATOM 1034 C CA . ASP A 1 148 ? -7.975 24.551 -14.230 1.00 45.78 148 ASP A CA 1
ATOM 1035 C C . ASP A 1 148 ? -6.738 23.650 -14.088 1.00 45.78 148 ASP A C 1
ATOM 1037 O O . ASP A 1 148 ? -5.780 23.736 -14.854 1.00 45.78 148 ASP A O 1
ATOM 1041 N N . TYR A 1 149 ? -6.752 22.781 -13.075 1.00 41.59 149 TYR A N 1
ATOM 1042 C CA . TYR A 1 149 ? -5.825 21.647 -13.017 1.00 41.59 149 TYR A CA 1
ATOM 1043 C C . TYR A 1 149 ? -6.197 20.601 -14.077 1.00 41.59 149 TYR A C 1
ATOM 1045 O O . TYR A 1 149 ? -7.387 20.451 -14.380 1.00 41.59 149 TYR A O 1
ATOM 1053 N N . PRO A 1 150 ? -5.226 19.838 -14.618 1.00 38.03 150 PRO A N 1
ATOM 1054 C CA . PRO A 1 150 ? -5.527 18.740 -15.525 1.00 38.03 150 PRO A CA 1
ATOM 1055 C C . PRO A 1 150 ? -6.444 17.739 -14.817 1.00 38.03 150 PRO A C 1
ATOM 1057 O O . PRO A 1 150 ? -6.081 17.124 -13.816 1.00 38.03 150 PRO A O 1
ATOM 1060 N N . LEU A 1 151 ? -7.667 17.594 -15.333 1.00 41.44 151 LEU A N 1
ATOM 1061 C CA . LEU A 1 151 ? -8.670 16.695 -14.758 1.00 41.44 151 LEU A CA 1
ATOM 1062 C C . LEU A 1 151 ? -8.319 15.216 -14.973 1.00 41.44 151 LEU A C 1
ATOM 1064 O O . LEU A 1 151 ? -8.979 14.348 -14.415 1.00 41.44 151 LEU A O 1
ATOM 1068 N N . ILE A 1 152 ? -7.288 14.908 -15.758 1.00 43.44 152 ILE A N 1
ATOM 1069 C CA . ILE A 1 152 ? -6.821 13.549 -16.012 1.00 43.44 152 ILE A CA 1
ATOM 1070 C C . ILE A 1 152 ? -5.353 13.417 -15.618 1.00 43.44 152 ILE A C 1
ATOM 1072 O O . ILE A 1 152 ? -4.609 14.389 -15.674 1.00 43.44 152 ILE A O 1
ATOM 1076 N N . GLY A 1 153 ? -4.951 12.205 -15.241 1.00 44.91 153 GLY A N 1
ATOM 1077 C CA . GLY A 1 153 ? -3.548 11.846 -15.073 1.00 44.91 153 GLY A CA 1
ATOM 1078 C C . GLY A 1 153 ? -3.215 10.629 -15.925 1.00 44.91 153 GLY A C 1
ATOM 1079 O O . GLY A 1 153 ? -3.936 9.626 -15.884 1.00 44.91 153 GLY A O 1
ATOM 1080 N N . MET A 1 154 ? -2.126 10.715 -16.676 1.00 49.56 154 MET A N 1
ATOM 1081 C CA . MET A 1 154 ? -1.445 9.579 -17.281 1.00 49.56 154 MET A CA 1
ATOM 1082 C C . MET A 1 154 ? -0.820 8.724 -16.174 1.00 49.56 154 MET A C 1
ATOM 1084 O O . MET A 1 154 ? -0.366 9.222 -15.143 1.00 49.56 154 MET A O 1
ATOM 1088 N N . LYS A 1 155 ? -0.777 7.414 -16.394 1.00 51.41 155 LYS A N 1
ATOM 1089 C CA . LYS A 1 155 ? 0.010 6.477 -15.595 1.00 51.41 155 LYS A CA 1
ATOM 1090 C C . LYS A 1 155 ? 0.997 5.771 -16.528 1.00 51.41 155 LYS A C 1
ATOM 1092 O O . LYS A 1 155 ? 0.617 5.309 -17.606 1.00 51.41 155 LYS A O 1
ATOM 1097 N N . SER A 1 156 ? 2.248 5.626 -16.099 1.00 41.53 156 SER A N 1
ATOM 1098 C CA . SER A 1 156 ? 3.065 4.490 -16.530 1.00 41.53 156 SER A CA 1
ATOM 1099 C C . SER A 1 156 ? 2.458 3.242 -15.876 1.00 41.53 156 SER A C 1
ATOM 1101 O O . SER A 1 156 ? 2.254 3.222 -14.660 1.00 41.53 156 SER A O 1
ATOM 1103 N N . VAL A 1 157 ? 2.042 2.251 -16.672 1.00 46.25 157 VAL A N 1
ATOM 1104 C CA . VAL A 1 157 ? 1.050 1.255 -16.216 1.00 46.25 157 VAL A CA 1
ATOM 1105 C C . VAL A 1 157 ? 1.574 -0.167 -16.103 1.00 46.25 157 VAL A C 1
ATOM 1107 O O . VAL A 1 157 ? 2.282 -0.671 -16.967 1.00 46.25 157 VAL A O 1
ATOM 1110 N N . SER A 1 158 ? 1.120 -0.829 -15.035 1.00 38.03 158 SER A N 1
ATOM 1111 C CA . SER A 1 158 ? 1.173 -2.271 -14.835 1.00 38.03 158 SER A CA 1
ATOM 1112 C C . SER A 1 158 ? -0.123 -2.931 -15.347 1.00 38.03 158 SER A C 1
ATOM 1114 O O . SER A 1 158 ? -1.228 -2.570 -14.940 1.00 38.03 158 SER A O 1
ATOM 1116 N N . PHE A 1 159 ? 0.010 -3.906 -16.251 1.00 35.75 159 PHE A N 1
ATOM 1117 C CA . PHE A 1 159 ? -1.061 -4.479 -17.088 1.00 35.75 159 PHE A CA 1
ATOM 1118 C C . PHE A 1 159 ? -2.433 -4.710 -16.406 1.00 35.75 159 PHE A C 1
ATOM 1120 O O . PHE A 1 159 ? -2.525 -5.252 -15.296 1.00 35.75 159 PHE A O 1
ATOM 1127 N N . ARG A 1 160 ? -3.533 -4.393 -17.112 1.00 31.06 160 ARG A N 1
ATOM 1128 C CA . ARG A 1 160 ? -4.875 -4.933 -16.806 1.00 31.06 160 ARG A CA 1
ATOM 1129 C C . ARG A 1 160 ? -4.971 -6.376 -17.322 1.00 31.06 160 ARG A C 1
ATOM 1131 O O . ARG A 1 160 ? -4.605 -6.656 -18.458 1.00 31.06 160 ARG A O 1
ATOM 1138 N N . ALA A 1 161 ? -5.512 -7.283 -16.508 1.00 30.88 161 ALA A N 1
ATOM 1139 C CA . ALA A 1 161 ? -5.444 -8.740 -16.709 1.00 30.88 161 ALA A CA 1
ATOM 1140 C C . ALA A 1 161 ? -6.373 -9.327 -17.806 1.00 30.88 161 ALA A C 1
ATOM 1142 O O . ALA A 1 161 ? -6.794 -10.477 -17.704 1.00 30.88 161 ALA A O 1
ATOM 1143 N N . ASN A 1 162 ? -6.756 -8.538 -18.818 1.00 30.34 162 ASN A N 1
ATOM 1144 C CA . ASN A 1 162 ? -7.764 -8.920 -19.821 1.00 30.34 162 ASN A CA 1
ATOM 1145 C C . ASN A 1 162 ? -7.378 -8.603 -21.280 1.00 30.34 162 ASN A C 1
ATOM 1147 O O . ASN A 1 162 ? -8.174 -8.870 -22.183 1.00 30.34 162 ASN A O 1
ATOM 1151 N N . ASN A 1 163 ? -6.188 -8.054 -21.532 1.00 31.81 163 ASN A N 1
ATOM 1152 C CA . ASN A 1 163 ? -5.799 -7.562 -22.853 1.00 31.81 163 ASN A CA 1
ATOM 1153 C C . ASN A 1 163 ? -5.240 -8.690 -23.736 1.00 31.81 163 ASN A C 1
ATOM 1155 O O . ASN A 1 163 ? -4.033 -8.888 -23.797 1.00 31.81 163 ASN A O 1
ATOM 1159 N N . THR A 1 164 ? -6.104 -9.405 -24.466 1.00 33.94 164 THR A N 1
ATOM 1160 C CA . THR A 1 164 ? -5.672 -10.313 -25.547 1.00 33.94 164 THR A CA 1
ATOM 1161 C C . THR A 1 164 ? -5.168 -9.523 -26.749 1.00 33.94 164 THR A C 1
ATOM 1163 O O . THR A 1 164 ? -5.920 -9.257 -27.688 1.00 33.94 164 THR A O 1
ATOM 1166 N N . GLU A 1 165 ? -3.906 -9.109 -26.690 1.00 32.53 165 GLU A N 1
ATOM 1167 C CA . GLU A 1 165 ? -3.263 -8.283 -27.705 1.00 32.53 165 GLU A CA 1
ATOM 1168 C C . GLU A 1 165 ? -2.516 -9.148 -28.732 1.00 32.53 165 GLU A C 1
ATOM 1170 O O . GLU A 1 165 ? -1.595 -9.890 -28.400 1.00 32.53 165 GLU A O 1
ATOM 1175 N N . ALA A 1 166 ? -2.933 -9.072 -29.998 1.00 26.41 166 ALA A N 1
ATOM 1176 C CA . ALA A 1 166 ? -2.355 -9.850 -31.092 1.00 26.41 166 ALA A CA 1
ATOM 1177 C C . ALA A 1 166 ? -1.492 -8.962 -32.001 1.00 26.41 166 ALA A C 1
ATOM 1179 O O . ALA A 1 166 ? -1.971 -7.953 -32.522 1.00 26.41 166 ALA A O 1
ATOM 1180 N N . TYR A 1 167 ? -0.235 -9.353 -32.236 1.00 32.81 167 TYR A N 1
ATOM 1181 C CA . TYR A 1 167 ? 0.650 -8.637 -33.161 1.00 32.81 167 TYR A CA 1
ATOM 1182 C C . TYR A 1 167 ? 0.191 -8.764 -34.629 1.00 32.81 167 TYR A C 1
ATOM 1184 O O . TYR A 1 167 ? -0.175 -9.864 -35.057 1.00 32.81 167 TYR A O 1
ATOM 1192 N N . PRO A 1 168 ? 0.316 -7.705 -35.455 1.00 27.23 168 PRO A N 1
ATOM 1193 C CA . PRO A 1 168 ? -0.011 -7.772 -36.883 1.00 27.23 168 PRO A CA 1
ATOM 1194 C C . PRO A 1 168 ? 0.874 -8.710 -37.731 1.00 27.23 168 PRO A C 1
ATOM 1196 O O . PRO A 1 168 ? 0.444 -9.131 -38.803 1.00 27.23 168 PRO A O 1
ATOM 1199 N N . GLU A 1 169 ? 2.098 -9.046 -37.292 1.00 27.84 169 GLU A N 1
ATOM 1200 C CA . GLU A 1 169 ? 3.152 -9.597 -38.176 1.00 27.84 169 GLU A CA 1
ATOM 1201 C C . GLU A 1 169 ? 3.647 -11.023 -37.842 1.00 27.84 169 GLU A C 1
ATOM 1203 O O . GLU A 1 169 ? 4.742 -11.419 -38.239 1.00 27.84 169 GLU A O 1
ATOM 1208 N N . LYS A 1 170 ? 2.845 -11.840 -37.142 1.00 26.22 170 LYS A N 1
ATOM 1209 C CA . LYS A 1 170 ? 3.119 -13.275 -36.854 1.00 26.22 170 LYS A CA 1
ATOM 1210 C C . LYS A 1 170 ? 4.414 -13.612 -36.085 1.00 26.22 170 LYS A C 1
ATOM 1212 O O . LYS A 1 170 ? 4.700 -14.793 -35.891 1.00 26.22 170 LYS A O 1
ATOM 1217 N N . GLN A 1 171 ? 5.162 -12.627 -35.599 1.00 25.61 171 GLN A N 1
ATOM 1218 C CA . GLN A 1 171 ? 6.113 -12.832 -34.500 1.00 25.61 171 GLN A CA 1
ATOM 1219 C C . GLN A 1 171 ? 5.337 -12.886 -33.166 1.00 25.61 171 GLN A C 1
ATOM 1221 O O . GLN A 1 171 ? 4.158 -12.533 -33.127 1.00 25.61 171 GLN A O 1
ATOM 1226 N N . VAL A 1 172 ? 5.918 -13.463 -32.108 1.00 22.94 172 VAL A N 1
ATOM 1227 C CA . VAL A 1 172 ? 5.118 -14.154 -31.073 1.00 22.94 172 VAL A CA 1
ATOM 1228 C C . VAL A 1 172 ? 4.857 -13.327 -29.809 1.00 22.94 172 VAL A C 1
ATOM 1230 O O . VAL A 1 172 ? 5.777 -13.063 -29.038 1.00 22.94 172 VAL A O 1
ATOM 1233 N N . ALA A 1 173 ? 3.572 -13.076 -29.535 1.00 24.72 173 ALA A N 1
ATOM 1234 C CA . ALA A 1 173 ? 3.022 -12.875 -28.193 1.00 24.72 173 ALA A CA 1
ATOM 1235 C C . ALA A 1 173 ? 1.774 -13.757 -27.975 1.00 24.72 173 ALA A C 1
ATOM 1237 O O . ALA A 1 173 ? 0.919 -13.877 -28.853 1.00 24.72 173 ALA A O 1
ATOM 1238 N N . ILE A 1 174 ? 1.705 -14.365 -26.790 1.00 28.20 174 ILE A N 1
ATOM 1239 C CA . ILE A 1 174 ? 0.495 -14.720 -26.010 1.00 28.20 174 ILE A CA 1
ATOM 1240 C C . ILE A 1 174 ? 0.334 -13.539 -24.998 1.00 28.20 174 ILE A C 1
ATOM 1242 O O . ILE A 1 174 ? 1.245 -12.727 -24.953 1.00 28.20 174 ILE A O 1
ATOM 1246 N N . THR A 1 175 ? -0.706 -13.275 -24.192 1.00 27.38 175 THR A N 1
ATOM 1247 C CA . THR A 1 175 ? -1.946 -13.996 -23.853 1.00 27.38 175 THR A CA 1
ATOM 1248 C C . THR A 1 175 ? -2.028 -14.526 -22.406 1.00 27.38 175 THR A C 1
ATOM 1250 O O . THR A 1 175 ? -2.587 -15.606 -22.218 1.00 27.38 175 THR A O 1
ATOM 1253 N N . LEU A 1 176 ? -1.548 -13.813 -21.370 1.00 25.91 176 LEU A N 1
ATOM 1254 C CA . LEU A 1 176 ? -1.895 -14.139 -19.976 1.00 25.91 176 LEU A CA 1
ATOM 1255 C C . LEU A 1 176 ? -3.404 -13.972 -19.721 1.00 25.91 176 LEU A C 1
ATOM 1257 O O . LEU A 1 176 ? -3.909 -12.880 -19.462 1.00 25.91 176 LEU A O 1
ATOM 1261 N N . LYS A 1 177 ? -4.114 -15.100 -19.671 1.00 23.55 177 LYS A N 1
ATOM 1262 C CA . LYS A 1 177 ? -5.277 -15.256 -18.788 1.00 23.55 177 LYS A CA 1
ATOM 1263 C C . LYS A 1 177 ? -4.921 -16.163 -17.611 1.00 23.55 177 LYS A C 1
ATOM 1265 O O . LYS A 1 177 ? -3.980 -16.951 -17.691 1.00 23.55 177 LYS A O 1
ATOM 1270 N N . GLY A 1 178 ? -5.623 -15.957 -16.495 1.00 27.09 178 GLY A N 1
ATOM 1271 C CA . GLY A 1 178 ? -5.229 -16.450 -15.173 1.00 27.09 178 GLY A CA 1
ATOM 1272 C C . GLY A 1 178 ? -5.100 -17.972 -15.077 1.00 27.09 178 GLY A C 1
ATOM 1273 O O . GLY A 1 178 ? -5.962 -18.702 -15.557 1.00 27.09 178 GLY A O 1
ATOM 1274 N N . GLY A 1 179 ? -4.028 -18.432 -14.427 1.00 24.34 179 GLY A N 1
ATOM 1275 C CA . GLY A 1 179 ? -3.718 -19.855 -14.267 1.00 24.34 179 GLY A CA 1
ATOM 1276 C C . GLY A 1 179 ? -2.273 -20.100 -13.827 1.00 24.34 179 GLY A C 1
ATOM 1277 O O . GLY A 1 179 ? -1.517 -20.741 -14.546 1.00 24.34 179 GLY A O 1
ATOM 1278 N N . TYR A 1 180 ? -1.884 -19.582 -12.652 1.00 31.55 180 TYR A N 1
ATOM 1279 C CA . TYR A 1 180 ? -0.512 -19.657 -12.114 1.00 31.55 180 TYR A CA 1
ATOM 1280 C C . TYR A 1 180 ? 0.579 -19.016 -13.002 1.00 31.55 180 TYR A C 1
ATOM 1282 O O . TYR A 1 180 ? 0.320 -18.455 -14.061 1.00 31.55 180 TYR A O 1
ATOM 1290 N N . ALA A 1 181 ? 1.832 -19.066 -12.537 1.00 32.75 181 ALA A N 1
ATOM 1291 C CA . ALA A 1 181 ? 3.019 -18.657 -13.294 1.00 32.75 181 ALA A CA 1
ATOM 1292 C C . ALA A 1 181 ? 3.538 -19.774 -14.233 1.00 32.75 181 ALA A C 1
ATOM 1294 O O . ALA A 1 181 ? 4.745 -19.904 -14.432 1.00 32.75 181 ALA A O 1
ATOM 1295 N N . TYR A 1 182 ? 2.641 -20.612 -14.766 1.00 33.09 182 TYR A N 1
ATOM 1296 C CA . TYR A 1 182 ? 2.964 -21.672 -15.722 1.00 33.09 182 TYR A CA 1
ATOM 1297 C C . TYR A 1 182 ? 2.391 -21.333 -17.107 1.00 33.09 182 TYR A C 1
ATOM 1299 O O . TYR A 1 182 ? 1.199 -21.102 -17.262 1.00 33.09 182 TYR A O 1
ATOM 1307 N N . GLN A 1 183 ? 3.255 -21.384 -18.125 1.00 32.34 183 GLN A N 1
ATOM 1308 C CA . GLN A 1 183 ? 2.890 -21.664 -19.524 1.00 32.34 183 GLN A CA 1
ATOM 1309 C C . GLN A 1 183 ? 1.954 -20.681 -20.269 1.00 32.34 183 GLN A C 1
ATOM 1311 O O . GLN A 1 183 ? 1.350 -21.075 -21.261 1.00 32.34 183 GLN A O 1
ATOM 1316 N N . ASN A 1 184 ? 1.914 -19.392 -19.910 1.00 32.38 184 ASN A N 1
ATOM 1317 C CA . ASN A 1 184 ? 1.418 -18.341 -20.815 1.00 32.38 184 ASN A CA 1
ATOM 1318 C C . ASN A 1 184 ? 2.507 -17.295 -21.093 1.00 32.38 184 ASN A C 1
ATOM 1320 O O . ASN A 1 184 ? 3.276 -16.921 -20.208 1.00 32.38 184 ASN A O 1
ATOM 1324 N N . SER A 1 185 ? 2.617 -16.886 -22.356 1.00 36.56 185 SER A N 1
ATOM 1325 C CA . SER A 1 185 ? 3.880 -16.457 -22.971 1.00 36.56 185 SER A CA 1
ATOM 1326 C C . SER A 1 185 ? 3.828 -15.061 -23.609 1.00 36.56 185 SER A C 1
ATOM 1328 O O . SER A 1 185 ? 4.271 -14.864 -24.743 1.00 36.56 185 SER A O 1
ATOM 1330 N N . GLU A 1 186 ? 3.339 -14.066 -22.861 1.00 39.91 186 GLU A N 1
ATOM 1331 C CA . GLU A 1 186 ? 3.617 -12.658 -23.200 1.00 39.91 186 GLU A CA 1
ATOM 1332 C C . GLU A 1 186 ? 5.117 -12.407 -23.045 1.00 39.91 186 GLU A C 1
ATOM 1334 O O . GLU A 1 186 ? 5.768 -12.913 -22.120 1.00 39.91 186 GLU A O 1
ATOM 1339 N N . LYS A 1 187 ? 5.706 -11.686 -24.002 1.00 46.16 187 LYS A N 1
ATOM 1340 C CA . LYS A 1 187 ? 7.164 -11.592 -24.125 1.00 46.16 187 LYS A CA 1
ATOM 1341 C C . LYS A 1 187 ? 7.795 -10.295 -23.618 1.00 46.16 187 LYS A C 1
ATOM 1343 O O . LYS A 1 187 ? 9.014 -10.220 -23.645 1.00 46.16 187 LYS A O 1
ATOM 1348 N N . ILE A 1 188 ? 7.020 -9.347 -23.086 1.00 41.75 188 ILE A N 1
ATOM 1349 C CA . ILE A 1 188 ? 7.535 -8.042 -22.642 1.00 41.75 188 ILE A CA 1
ATOM 1350 C C . ILE A 1 188 ? 7.250 -7.814 -21.153 1.00 41.75 188 ILE A C 1
ATOM 1352 O O . ILE A 1 188 ? 6.138 -8.037 -20.676 1.00 41.75 188 ILE A O 1
ATOM 1356 N N . VAL A 1 189 ? 8.270 -7.352 -20.429 1.00 46.47 189 VAL A N 1
ATOM 1357 C CA . VAL A 1 189 ? 8.234 -6.999 -19.004 1.00 46.47 189 VAL A CA 1
ATOM 1358 C C . VAL A 1 189 ? 8.492 -5.496 -18.881 1.00 46.47 189 VAL A C 1
ATOM 1360 O O . VAL A 1 189 ? 9.336 -4.960 -19.592 1.00 46.47 189 VAL A O 1
ATOM 1363 N N . THR A 1 190 ? 7.765 -4.794 -18.005 1.00 52.53 190 THR A N 1
ATOM 1364 C CA . THR A 1 190 ? 7.914 -3.337 -17.840 1.00 52.53 190 THR A CA 1
ATOM 1365 C C . THR A 1 190 ? 8.001 -2.956 -16.368 1.00 52.53 190 THR A C 1
ATOM 1367 O O . THR A 1 190 ? 7.134 -3.335 -15.580 1.00 52.53 190 THR A O 1
ATOM 1370 N N . SER A 1 191 ? 8.967 -2.114 -16.010 1.00 57.25 191 SER A N 1
ATOM 1371 C CA . SER A 1 191 ? 9.212 -1.664 -14.632 1.00 57.25 191 SER A CA 1
ATOM 1372 C C . SER A 1 191 ? 8.159 -0.700 -14.072 1.00 57.25 191 SER A C 1
ATOM 1374 O O . SER A 1 191 ? 8.249 -0.302 -12.911 1.00 57.25 191 SER A O 1
ATOM 1376 N N . GLY A 1 192 ? 7.179 -0.277 -14.878 1.00 63.75 192 GLY A N 1
ATOM 1377 C CA . GLY A 1 192 ? 6.245 0.800 -14.531 1.00 63.75 192 GLY A CA 1
ATOM 1378 C C . GLY A 1 192 ? 6.916 2.173 -14.374 1.00 63.75 192 GLY A C 1
ATOM 1379 O O . GLY A 1 192 ? 6.268 3.117 -13.921 1.00 63.75 192 GLY A O 1
ATOM 1380 N N . LEU A 1 193 ? 8.200 2.295 -14.727 1.00 72.94 193 LEU A N 1
ATOM 1381 C CA . LEU A 1 193 ? 8.943 3.550 -14.739 1.00 72.94 193 LEU A CA 1
ATOM 1382 C C . LEU A 1 193 ? 8.842 4.256 -16.090 1.00 72.94 193 LEU A C 1
ATOM 1384 O O . LEU A 1 193 ? 8.449 3.683 -17.103 1.00 72.94 193 LEU A O 1
ATOM 1388 N N . ASN A 1 194 ? 9.302 5.501 -16.098 1.00 77.81 194 ASN A N 1
ATOM 1389 C CA . ASN A 1 194 ? 9.593 6.272 -17.296 1.00 77.81 194 ASN A CA 1
ATOM 1390 C C . ASN A 1 194 ? 11.054 6.111 -17.782 1.00 77.81 194 ASN A C 1
ATOM 1392 O O . ASN A 1 194 ? 11.516 6.921 -18.579 1.00 77.81 194 ASN A O 1
ATOM 1396 N N . SER A 1 195 ? 11.777 5.089 -17.306 1.00 84.19 195 SER A N 1
ATOM 1397 C CA . SER A 1 195 ? 13.136 4.722 -17.735 1.00 84.19 195 SER A CA 1
ATOM 1398 C C . SER A 1 195 ? 13.097 3.292 -18.284 1.00 84.19 195 SER A C 1
ATOM 1400 O O . SER A 1 195 ? 12.747 2.368 -17.544 1.00 84.19 195 SER A O 1
ATOM 1402 N N . VAL A 1 196 ? 13.396 3.117 -19.573 1.00 83.50 196 VAL A N 1
ATOM 1403 C CA . VAL A 1 196 ? 13.265 1.852 -20.327 1.00 83.50 196 VAL A CA 1
ATOM 1404 C C . VAL A 1 196 ? 14.520 1.566 -21.155 1.00 83.50 196 VAL A C 1
ATOM 1406 O O . VAL A 1 196 ? 15.278 2.488 -21.462 1.00 83.50 196 VAL A O 1
ATOM 1409 N N . GLY A 1 197 ? 14.748 0.304 -21.528 1.00 86.06 197 GLY A N 1
ATOM 1410 C CA . GLY A 1 197 ? 15.829 -0.062 -22.446 1.00 86.06 197 GLY A CA 1
ATOM 1411 C C . GLY A 1 197 ? 15.657 0.578 -23.828 1.00 86.06 197 GLY A C 1
ATOM 1412 O O . GLY A 1 197 ? 14.538 0.841 -24.286 1.00 86.06 197 GLY A O 1
ATOM 1413 N N . VAL A 1 198 ? 16.768 0.866 -24.509 1.00 88.81 198 VAL A N 1
ATOM 1414 C CA . VAL A 1 198 ? 16.730 1.304 -25.908 1.00 88.81 198 VAL A CA 1
ATOM 1415 C C . VAL A 1 198 ? 16.285 0.154 -26.805 1.00 88.81 198 VAL A C 1
ATOM 1417 O O . VAL A 1 198 ? 16.906 -0.899 -26.877 1.00 88.81 198 VAL A O 1
ATOM 1420 N N . GLY A 1 199 ? 15.198 0.389 -27.534 1.00 83.75 199 GLY A N 1
ATOM 1421 C CA . GLY A 1 199 ? 14.519 -0.630 -28.318 1.00 83.75 199 GLY A CA 1
ATOM 1422 C C . GLY A 1 199 ? 13.458 -1.407 -27.535 1.00 83.75 199 GLY A C 1
ATOM 1423 O O . GLY A 1 199 ? 12.621 -2.021 -28.184 1.00 83.75 199 GLY A O 1
ATOM 1424 N N . SER A 1 200 ? 13.371 -1.314 -26.208 1.00 78.75 200 SER A N 1
ATOM 1425 C CA . SER A 1 200 ? 12.225 -1.870 -25.480 1.00 78.75 200 SER A CA 1
ATOM 1426 C C . SER A 1 200 ? 10.935 -1.083 -25.789 1.00 78.75 200 SER A C 1
ATOM 1428 O O . SER A 1 200 ? 10.949 0.011 -26.372 1.00 78.75 200 SER A O 1
ATOM 1430 N N . TYR A 1 201 ? 9.784 -1.619 -25.382 1.00 77.81 201 TYR A N 1
ATOM 1431 C CA . TYR A 1 201 ? 8.495 -0.925 -25.485 1.00 77.81 201 TYR A CA 1
ATOM 1432 C C . TYR A 1 201 ? 8.145 -0.136 -24.214 1.00 77.81 201 TYR A C 1
ATOM 1434 O O . 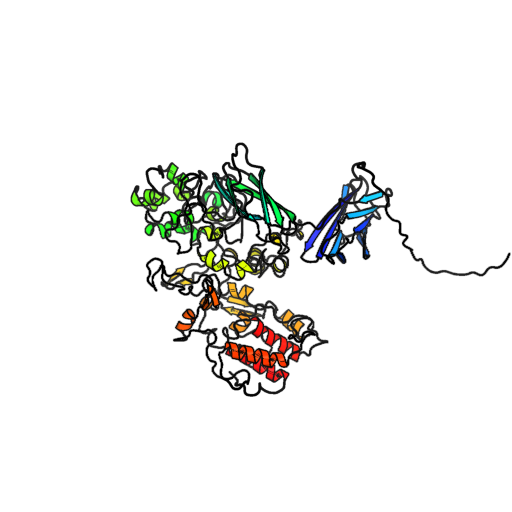TYR A 1 201 ? 8.137 -0.682 -23.112 1.00 77.81 201 TYR A O 1
ATOM 1442 N N . ALA A 1 202 ? 7.752 1.128 -24.381 1.00 77.88 202 ALA A N 1
ATOM 1443 C CA . ALA A 1 202 ? 7.182 1.956 -23.321 1.00 77.88 202 ALA A CA 1
ATOM 1444 C C . ALA A 1 202 ? 5.645 1.912 -23.370 1.00 77.88 202 ALA A C 1
ATOM 1446 O O . ALA A 1 202 ? 5.054 2.187 -24.416 1.00 77.88 202 ALA A O 1
ATOM 1447 N N . TYR A 1 203 ? 5.009 1.594 -22.237 1.00 75.81 203 TYR A N 1
ATOM 1448 C CA . TYR A 1 203 ? 3.555 1.433 -22.095 1.00 75.81 203 TYR A CA 1
ATOM 1449 C C . TYR A 1 203 ? 2.961 2.512 -21.188 1.00 75.81 203 TYR A C 1
ATOM 1451 O O . TYR A 1 203 ? 3.507 2.826 -20.126 1.00 75.81 203 TYR A O 1
ATOM 1459 N N . MET A 1 204 ? 1.813 3.054 -21.586 1.00 72.44 204 MET A N 1
ATOM 1460 C CA . MET A 1 204 ? 1.078 4.076 -20.841 1.00 72.44 204 MET A CA 1
ATOM 1461 C C . MET A 1 204 ? -0.412 3.746 -20.851 1.00 72.44 204 MET A C 1
ATOM 1463 O O . MET A 1 204 ? -0.942 3.243 -21.840 1.00 72.44 204 MET A O 1
ATOM 1467 N N . GLU A 1 205 ? -1.112 4.083 -19.774 1.00 73.25 205 GLU A N 1
ATOM 1468 C CA . GLU A 1 205 ? -2.574 4.106 -19.770 1.00 73.25 205 GLU A CA 1
ATOM 1469 C C . GLU A 1 205 ? -3.077 5.361 -19.061 1.00 73.25 205 GLU A C 1
ATOM 1471 O O . GLU A 1 205 ? -2.446 5.910 -18.156 1.00 73.25 205 GLU A O 1
ATOM 1476 N N . SER A 1 206 ? -4.232 5.832 -19.507 1.00 70.31 206 SER A N 1
ATOM 1477 C CA . SER A 1 206 ? -4.957 6.927 -18.889 1.00 70.31 206 SER A CA 1
ATOM 1478 C C . SER A 1 206 ? -6.043 6.419 -17.939 1.00 70.31 206 SER A C 1
ATOM 1480 O O . SER A 1 206 ? -6.514 5.284 -18.048 1.00 70.31 206 SER A O 1
ATOM 1482 N N . ARG A 1 207 ? -6.495 7.268 -17.013 1.00 69.75 207 ARG A N 1
ATOM 1483 C CA . ARG A 1 207 ? -7.652 6.941 -16.171 1.00 69.75 207 ARG A CA 1
ATOM 1484 C C . ARG A 1 207 ? -8.925 6.768 -17.022 1.00 69.75 207 ARG A C 1
ATOM 1486 O O . ARG A 1 207 ? -9.114 7.409 -18.058 1.00 69.75 207 ARG A O 1
ATOM 1493 N N . ASP A 1 208 ? -9.811 5.896 -16.555 1.00 69.75 208 ASP A N 1
ATOM 1494 C CA . ASP A 1 208 ? -11.175 5.703 -17.065 1.00 69.75 208 ASP A CA 1
ATOM 1495 C C . ASP A 1 208 ? -12.165 6.730 -16.486 1.00 69.75 208 ASP A C 1
ATOM 1497 O O . ASP A 1 208 ? -13.228 6.948 -17.070 1.00 69.75 208 ASP A O 1
ATOM 1501 N N . THR A 1 209 ? -11.802 7.418 -15.399 1.00 64.12 209 THR A N 1
ATOM 1502 C CA . THR A 1 209 ? -12.492 8.613 -14.889 1.00 64.12 209 THR A CA 1
ATOM 1503 C C . THR A 1 209 ? -11.536 9.788 -14.703 1.00 64.12 209 THR A C 1
ATOM 1505 O O . THR A 1 209 ? -10.350 9.616 -14.417 1.00 64.12 209 THR A O 1
ATOM 1508 N N . ASP A 1 210 ? -12.070 10.997 -14.818 1.00 60.28 210 ASP A N 1
ATOM 1509 C CA . ASP A 1 210 ? -11.381 12.222 -14.438 1.00 60.28 210 ASP A CA 1
ATOM 1510 C C . ASP A 1 210 ? -11.327 12.388 -12.897 1.00 60.28 210 ASP A C 1
ATOM 1512 O O . ASP A 1 210 ? -11.852 11.567 -12.136 1.00 60.28 210 ASP A O 1
ATOM 1516 N N . ALA A 1 211 ? -10.664 13.443 -12.422 1.00 51.16 211 ALA A N 1
ATOM 1517 C CA . ALA A 1 211 ? -10.475 13.752 -11.002 1.00 51.16 211 ALA A CA 1
ATOM 1518 C C . ALA A 1 211 ? -11.770 14.153 -10.259 1.00 51.16 211 ALA A C 1
ATOM 1520 O O . ALA A 1 211 ? -11.744 14.337 -9.042 1.00 51.16 211 ALA A O 1
ATOM 1521 N N . LEU A 1 212 ? -12.895 14.292 -10.969 1.00 53.47 212 LEU A N 1
ATOM 1522 C CA . LEU A 1 212 ? -14.234 14.517 -10.418 1.00 53.47 212 LEU A CA 1
ATOM 1523 C C . LEU A 1 212 ? -15.096 13.239 -10.463 1.00 53.47 212 LEU A C 1
ATOM 1525 O O . LEU A 1 212 ? -16.251 13.271 -10.040 1.00 53.47 212 LEU A O 1
ATOM 1529 N N . GLY A 1 213 ? -14.548 12.123 -10.959 1.00 61.47 213 GLY A N 1
ATOM 1530 C CA . GLY A 1 213 ? -15.258 10.857 -11.152 1.00 61.47 213 GLY A CA 1
ATOM 1531 C C . GLY A 1 213 ? -16.046 10.775 -12.463 1.00 61.47 213 GLY A C 1
ATOM 1532 O O . GLY A 1 213 ? -16.735 9.781 -12.695 1.00 61.47 213 GLY A O 1
ATOM 1533 N N . GLU A 1 214 ? -15.952 11.773 -13.346 1.00 69.44 214 GLU A N 1
ATOM 1534 C CA . GLU A 1 214 ? -16.643 11.744 -14.636 1.00 69.44 214 GLU A CA 1
ATOM 1535 C C . GLU A 1 214 ? -15.917 10.807 -15.599 1.00 69.44 214 GLU A C 1
ATOM 1537 O O . GLU A 1 214 ? -14.703 10.895 -15.784 1.00 69.44 214 GLU A O 1
ATOM 1542 N N . LYS A 1 215 ? -16.657 9.906 -16.249 1.00 78.75 215 LYS A N 1
ATOM 1543 C CA . LYS A 1 215 ? -16.065 8.925 -17.163 1.00 78.75 215 LYS A CA 1
ATOM 1544 C C . LYS A 1 215 ? -15.326 9.612 -18.318 1.00 78.75 215 LYS A C 1
ATOM 1546 O O . LYS A 1 215 ? -15.872 10.504 -18.966 1.00 78.75 215 LYS A O 1
ATOM 1551 N N . VAL A 1 216 ? -14.118 9.148 -18.626 1.00 76.69 216 VAL A N 1
ATOM 1552 C CA . VAL A 1 216 ? -13.357 9.559 -19.812 1.00 76.69 216 VAL A CA 1
ATOM 1553 C C . VAL A 1 216 ? -13.871 8.789 -21.032 1.00 76.69 216 VAL A C 1
ATOM 1555 O O . VAL A 1 216 ? -14.181 7.600 -20.955 1.00 76.69 216 VAL A O 1
ATOM 1558 N N . THR A 1 217 ? -14.048 9.493 -22.152 1.00 87.69 217 THR A N 1
ATOM 1559 C CA . THR A 1 217 ? -14.774 8.984 -23.334 1.00 87.69 217 THR A CA 1
ATOM 1560 C C . THR A 1 217 ? -13.993 9.071 -24.640 1.00 87.69 217 THR A C 1
ATOM 1562 O O . THR A 1 217 ? -14.308 8.338 -25.574 1.00 87.69 217 THR A O 1
ATOM 1565 N N . ALA A 1 218 ? -12.958 9.911 -24.702 1.00 87.69 218 ALA A N 1
ATOM 1566 C CA . ALA A 1 218 ? -12.032 9.985 -25.825 1.00 87.69 218 ALA A CA 1
ATOM 1567 C C . ALA A 1 218 ? -10.598 10.221 -25.335 1.00 87.69 218 ALA A C 1
ATOM 1569 O O . ALA A 1 218 ? -10.384 10.912 -24.335 1.00 87.69 218 ALA A O 1
ATOM 1570 N N . TYR A 1 219 ? -9.637 9.674 -26.079 1.00 83.38 219 TYR A N 1
ATOM 1571 C CA . TYR A 1 219 ? -8.198 9.791 -25.854 1.00 83.38 219 TYR A CA 1
ATOM 1572 C C . TYR A 1 219 ? -7.505 10.151 -27.176 1.00 83.38 219 TYR A C 1
ATOM 1574 O O . TYR A 1 219 ? -7.979 9.787 -28.252 1.00 83.38 219 TYR A O 1
ATOM 1582 N N . SER A 1 220 ? -6.391 10.872 -27.093 1.00 89.50 220 SER A N 1
ATOM 1583 C CA . SER A 1 220 ? -5.569 11.306 -28.223 1.00 89.50 220 SER A CA 1
ATOM 1584 C C . SER A 1 220 ? -4.122 11.443 -27.754 1.00 89.50 220 SER A C 1
ATOM 1586 O O . SER A 1 220 ? -3.758 12.441 -27.126 1.00 89.50 220 SER A O 1
ATOM 1588 N N . TRP A 1 221 ? -3.300 10.439 -28.044 1.00 86.38 221 TRP A N 1
ATOM 1589 C CA . TRP A 1 221 ? -1.896 10.377 -27.636 1.00 86.38 221 TRP A CA 1
ATOM 1590 C C . TRP A 1 221 ? -0.957 10.844 -28.759 1.00 86.38 221 TRP A C 1
ATOM 1592 O O . TRP A 1 221 ? -1.148 10.498 -29.925 1.00 86.38 221 TRP A O 1
ATOM 1602 N N . GLN A 1 222 ? 0.097 11.588 -28.415 1.00 91.00 222 GLN A N 1
ATOM 1603 C CA . GLN A 1 222 ? 1.092 12.094 -29.366 1.00 91.00 222 GLN A CA 1
ATOM 1604 C C . GLN A 1 222 ? 2.503 12.086 -28.762 1.00 91.00 222 GLN A C 1
ATOM 1606 O O . GLN A 1 222 ? 2.697 12.567 -27.652 1.00 91.00 222 GLN A O 1
ATOM 1611 N N . ILE A 1 223 ? 3.512 11.634 -29.514 1.00 91.12 223 ILE A N 1
ATOM 1612 C CA . ILE A 1 223 ? 4.920 11.933 -29.198 1.00 91.12 223 ILE A CA 1
ATOM 1613 C C . ILE A 1 223 ? 5.205 13.367 -29.670 1.00 91.12 223 ILE A C 1
ATOM 1615 O O . ILE A 1 223 ? 5.205 13.630 -30.874 1.00 91.12 223 ILE A O 1
ATOM 1619 N N . THR A 1 224 ? 5.403 14.298 -28.735 1.00 91.69 224 THR A N 1
ATOM 1620 C CA . THR A 1 224 ? 5.638 15.729 -29.008 1.00 91.69 224 THR A CA 1
ATOM 1621 C C . THR A 1 224 ? 7.123 16.061 -29.168 1.00 91.69 224 THR A C 1
ATOM 1623 O O . THR A 1 224 ? 7.462 16.992 -29.897 1.00 91.69 224 THR A O 1
ATOM 1626 N N . ALA A 1 225 ? 8.012 15.259 -28.576 1.00 91.81 225 ALA A N 1
ATOM 1627 C CA . ALA A 1 225 ? 9.453 15.276 -28.828 1.00 91.81 225 ALA A CA 1
ATOM 1628 C C . ALA A 1 225 ? 10.032 13.852 -28.766 1.00 91.81 225 ALA A C 1
ATOM 1630 O O . ALA A 1 225 ? 9.531 13.016 -28.017 1.00 91.81 225 ALA A O 1
ATOM 1631 N N . LYS A 1 226 ? 11.087 13.574 -29.541 1.00 94.69 226 LYS A N 1
ATOM 1632 C CA . LYS A 1 226 ? 11.822 12.295 -29.549 1.00 94.69 226 LYS A CA 1
ATOM 1633 C C . LYS A 1 226 ? 13.276 12.483 -30.012 1.00 94.69 226 LYS A C 1
ATOM 1635 O O . LYS A 1 226 ? 13.566 13.524 -30.610 1.00 94.69 226 LYS A O 1
ATOM 1640 N N . PRO A 1 227 ? 14.186 11.518 -29.773 1.00 94.25 227 PRO A N 1
ATOM 1641 C CA . PRO A 1 227 ? 15.587 11.628 -30.175 1.00 94.25 227 PRO A CA 1
ATOM 1642 C C . PRO A 1 227 ? 15.779 11.766 -31.692 1.00 94.25 227 PRO A C 1
ATOM 1644 O O . PRO A 1 227 ? 14.947 11.334 -32.495 1.00 94.25 227 PRO A O 1
ATOM 1647 N N . PHE A 1 228 ? 16.910 12.343 -32.102 1.00 92.12 228 PHE A N 1
ATOM 1648 C CA . PHE A 1 228 ? 17.251 12.483 -33.518 1.00 92.12 228 PHE A CA 1
ATOM 1649 C C . PHE A 1 228 ? 17.341 11.109 -34.204 1.00 92.12 228 PHE A C 1
ATOM 1651 O O . PHE A 1 228 ? 17.969 10.184 -33.693 1.00 92.12 228 PHE A O 1
ATOM 1658 N N . GLY A 1 229 ? 16.704 10.972 -35.370 1.00 91.69 229 GLY A N 1
ATOM 1659 C CA . GLY A 1 229 ? 16.647 9.705 -36.107 1.00 91.69 229 GLY A CA 1
ATOM 1660 C C . GLY A 1 229 ? 15.721 8.637 -35.505 1.00 91.69 229 GLY A C 1
ATOM 1661 O O . GLY A 1 229 ? 15.757 7.499 -35.967 1.00 91.69 229 GLY A O 1
ATOM 1662 N N . SER A 1 230 ? 14.899 8.970 -34.502 1.00 96.25 230 SER A N 1
ATOM 1663 C CA . SER A 1 230 ? 13.896 8.054 -33.944 1.00 96.25 230 SER A CA 1
ATOM 1664 C C . SER A 1 230 ? 12.690 7.888 -34.875 1.00 96.25 230 SER A C 1
ATOM 1666 O O . SER A 1 230 ? 12.004 8.856 -35.228 1.00 96.25 230 SER A O 1
ATOM 1668 N N . GLY A 1 231 ? 12.381 6.641 -35.227 1.00 94.38 231 GLY A N 1
ATOM 1669 C CA . GLY A 1 231 ? 11.179 6.246 -35.960 1.00 94.38 231 GLY A CA 1
ATOM 1670 C C . GLY A 1 231 ? 9.918 6.193 -35.093 1.00 94.38 231 GLY A C 1
ATOM 1671 O O . GLY A 1 231 ? 8.824 6.228 -35.649 1.00 94.38 231 GLY A O 1
ATOM 1672 N N . ALA A 1 232 ? 10.055 6.191 -33.760 1.00 92.88 232 ALA A N 1
ATOM 1673 C CA . ALA A 1 232 ? 8.980 5.950 -32.793 1.00 92.88 232 ALA A CA 1
ATOM 1674 C C . ALA A 1 232 ? 7.642 6.652 -33.104 1.00 92.88 232 ALA A C 1
ATOM 1676 O O . ALA A 1 232 ? 7.592 7.860 -33.370 1.00 92.88 232 ALA A O 1
ATOM 1677 N N . ALA A 1 233 ? 6.562 5.878 -33.010 1.00 92.00 233 ALA A N 1
ATOM 1678 C CA . ALA A 1 233 ? 5.169 6.283 -33.163 1.00 92.00 233 ALA A CA 1
ATOM 1679 C C . ALA A 1 233 ? 4.309 5.498 -32.157 1.00 92.00 233 ALA A C 1
ATOM 1681 O O . ALA A 1 233 ? 4.702 4.412 -31.730 1.00 92.00 233 ALA A O 1
ATOM 1682 N N . ILE A 1 234 ? 3.154 6.046 -31.774 1.00 84.69 234 ILE A N 1
ATOM 1683 C CA . ILE A 1 234 ? 2.255 5.415 -30.798 1.00 84.69 234 ILE A CA 1
ATOM 1684 C C . ILE A 1 234 ? 1.318 4.437 -31.509 1.00 84.69 234 ILE A C 1
ATOM 1686 O O . ILE A 1 234 ? 0.645 4.803 -32.474 1.00 84.69 234 ILE A O 1
ATOM 1690 N N . GLU A 1 235 ? 1.255 3.207 -31.008 1.00 84.56 235 GLU A N 1
ATOM 1691 C CA . GLU A 1 235 ? 0.289 2.201 -31.443 1.00 84.56 235 GLU A CA 1
ATOM 1692 C C . GLU A 1 235 ? -1.103 2.528 -30.877 1.00 84.56 235 GLU A C 1
ATOM 1694 O O . GLU A 1 235 ? -1.262 2.741 -29.677 1.00 84.56 235 GLU A O 1
ATOM 1699 N N . ILE A 1 236 ? -2.108 2.573 -31.760 1.00 83.12 236 ILE A N 1
ATOM 1700 C CA . ILE A 1 236 ? -3.526 2.849 -31.451 1.00 83.12 236 ILE A CA 1
ATOM 1701 C C . ILE A 1 236 ? -3.719 4.128 -30.591 1.00 83.12 236 ILE A C 1
ATOM 1703 O O . ILE A 1 236 ? -4.274 4.064 -29.495 1.00 83.12 236 ILE A O 1
ATOM 1707 N N . PRO A 1 237 ? -3.327 5.326 -31.078 1.00 89.81 237 PRO A N 1
ATOM 1708 C CA . PRO A 1 237 ? -3.267 6.570 -30.291 1.00 89.81 237 PRO A CA 1
ATOM 1709 C C . PRO A 1 237 ? -4.627 7.144 -29.837 1.00 89.81 237 PRO A C 1
ATOM 1711 O O . PRO A 1 237 ? -4.680 8.268 -29.344 1.00 89.81 237 PRO A O 1
ATOM 1714 N N . THR A 1 238 ? -5.723 6.398 -29.983 1.00 89.12 238 THR A N 1
ATOM 1715 C CA . THR A 1 238 ? -7.071 6.727 -29.484 1.00 89.12 238 THR A CA 1
ATOM 1716 C C . THR A 1 238 ? -7.568 5.783 -28.381 1.00 89.12 238 THR A C 1
ATOM 1718 O O . THR A 1 238 ? -8.666 5.977 -27.858 1.00 89.12 238 THR A O 1
ATOM 1721 N N . ALA A 1 239 ? -6.786 4.763 -28.010 1.00 78.44 239 ALA A N 1
ATOM 1722 C CA . ALA A 1 239 ? -7.113 3.843 -26.925 1.00 78.44 239 ALA A CA 1
ATOM 1723 C C . ALA A 1 239 ? -6.808 4.440 -25.535 1.00 78.44 239 ALA A C 1
ATOM 1725 O O . ALA A 1 239 ? -6.021 5.377 -25.392 1.00 78.44 239 ALA A O 1
ATOM 1726 N N . GLN A 1 240 ? -7.419 3.870 -24.490 1.00 75.50 240 GLN A N 1
ATOM 1727 C CA . GLN A 1 240 ? -7.113 4.215 -23.095 1.00 75.50 240 GLN A CA 1
ATOM 1728 C C . GLN A 1 240 ? -5.696 3.770 -22.690 1.00 75.50 240 GLN A C 1
ATOM 1730 O O . GLN A 1 240 ? -5.032 4.473 -21.929 1.00 75.50 240 GLN A O 1
ATOM 1735 N N . SER A 1 241 ? -5.246 2.625 -23.207 1.00 75.44 241 SER A N 1
ATOM 1736 C CA . SER A 1 241 ? -3.910 2.052 -23.015 1.00 75.44 241 SER A CA 1
ATOM 1737 C C . SER A 1 241 ? -3.186 2.027 -24.362 1.00 75.44 241 SER A C 1
ATOM 1739 O O . SER A 1 241 ? -3.776 1.596 -25.352 1.00 75.44 241 SER A O 1
ATOM 1741 N N . VAL A 1 242 ? -1.935 2.487 -24.411 1.00 75.62 242 VAL A N 1
ATOM 1742 C CA . VAL A 1 242 ? -1.125 2.603 -25.638 1.00 75.62 242 VAL A CA 1
ATOM 1743 C C . VAL A 1 242 ? 0.349 2.278 -25.375 1.00 75.62 242 VAL A C 1
ATOM 1745 O O . VAL A 1 242 ? 0.804 2.274 -24.227 1.00 75.62 242 VAL A O 1
ATOM 1748 N N . ARG A 1 243 ? 1.126 2.065 -26.444 1.00 81.56 243 ARG A N 1
ATOM 1749 C CA . ARG A 1 243 ? 2.585 1.880 -26.363 1.00 81.56 243 ARG A CA 1
ATOM 1750 C C . ARG A 1 243 ? 3.339 2.492 -27.543 1.00 81.56 243 ARG A C 1
ATOM 1752 O O . ARG A 1 243 ? 2.741 2.795 -28.574 1.00 81.56 243 ARG A O 1
ATOM 1759 N N . PHE A 1 244 ? 4.658 2.614 -27.413 1.00 83.56 244 PHE A N 1
ATOM 1760 C CA . PHE A 1 244 ? 5.584 2.846 -28.530 1.00 83.56 244 PHE A CA 1
ATOM 1761 C C . PHE A 1 244 ? 6.920 2.122 -28.297 1.00 83.56 244 PHE A C 1
ATOM 1763 O O . PHE A 1 244 ? 7.321 1.923 -27.149 1.00 83.56 244 PHE A O 1
ATOM 1770 N N . LYS A 1 245 ? 7.625 1.745 -29.374 1.00 85.62 245 LYS A N 1
ATOM 1771 C CA . LYS A 1 245 ? 8.997 1.210 -29.292 1.00 85.62 245 LYS A CA 1
ATOM 1772 C C . LYS A 1 245 ? 9.981 2.373 -29.129 1.00 85.62 245 LYS A C 1
ATOM 1774 O O . LYS A 1 245 ? 10.001 3.274 -29.971 1.00 85.62 245 LYS A O 1
ATOM 1779 N N . ALA A 1 246 ? 10.778 2.374 -28.063 1.00 87.50 246 ALA A N 1
ATOM 1780 C CA . ALA A 1 246 ? 11.703 3.459 -27.728 1.00 87.50 246 ALA A CA 1
ATOM 1781 C C . ALA A 1 246 ? 13.033 3.301 -28.496 1.00 87.50 246 ALA A C 1
ATOM 1783 O O . ALA A 1 246 ? 14.084 2.994 -27.940 1.00 87.50 246 ALA A O 1
ATOM 1784 N N . ASP A 1 247 ? 12.965 3.442 -29.822 1.00 90.75 247 ASP A N 1
ATOM 1785 C CA . ASP A 1 247 ? 13.941 2.929 -30.798 1.00 90.75 247 ASP A CA 1
ATOM 1786 C C . ASP A 1 247 ? 15.320 3.624 -30.848 1.00 90.75 247 ASP A C 1
ATOM 1788 O O . ASP A 1 247 ? 16.172 3.244 -31.659 1.00 90.75 247 ASP A O 1
ATOM 1792 N N . LYS A 1 248 ? 15.545 4.649 -30.023 1.00 92.31 248 LYS A N 1
ATOM 1793 C CA . LYS A 1 248 ? 16.799 5.412 -29.874 1.00 92.31 248 LYS A CA 1
ATOM 1794 C C . LYS A 1 248 ? 16.993 5.853 -28.422 1.00 92.31 248 LYS A C 1
ATOM 1796 O O . LYS A 1 248 ? 16.019 6.237 -27.779 1.00 92.31 248 LYS A O 1
ATOM 1801 N N . ILE A 1 249 ? 18.242 5.876 -27.955 1.00 91.94 249 ILE A N 1
ATOM 1802 C CA . ILE A 1 249 ? 18.647 6.437 -26.653 1.00 91.94 249 ILE A CA 1
ATOM 1803 C C . ILE A 1 249 ? 18.210 7.906 -26.546 1.00 91.94 249 ILE A C 1
ATOM 1805 O O . ILE A 1 249 ? 18.279 8.658 -27.523 1.00 91.94 249 ILE A O 1
ATOM 1809 N N . GLY A 1 250 ? 17.803 8.324 -25.348 1.00 90.44 250 GLY A N 1
ATOM 1810 C CA . GLY A 1 250 ? 17.446 9.705 -25.030 1.00 90.44 250 GLY A CA 1
ATOM 1811 C C . GLY A 1 250 ? 15.971 9.894 -24.678 1.00 90.44 250 GLY A C 1
ATOM 1812 O O . GLY A 1 250 ? 15.257 8.944 -24.359 1.00 90.44 250 GLY A O 1
ATOM 1813 N N . LYS A 1 251 ? 15.531 11.158 -24.688 1.00 89.81 251 LYS A N 1
ATOM 1814 C CA . LYS A 1 251 ? 14.226 11.571 -24.161 1.00 89.81 251 LYS A CA 1
ATOM 1815 C C . LYS A 1 251 ? 13.132 11.621 -25.228 1.00 89.81 251 LYS A C 1
ATOM 1817 O O . LYS A 1 251 ? 13.300 12.232 -26.284 1.00 89.81 251 LYS A O 1
ATOM 1822 N N . TYR A 1 252 ? 11.986 11.060 -24.873 1.00 88.25 252 TYR A N 1
ATOM 1823 C CA . TYR A 1 252 ? 10.699 11.167 -25.541 1.00 88.25 252 TYR A CA 1
ATOM 1824 C C . TYR A 1 252 ? 9.771 11.974 -24.636 1.00 88.25 252 TYR A C 1
ATOM 1826 O O . TYR A 1 252 ? 9.748 11.752 -23.427 1.00 88.25 252 TYR A O 1
ATOM 1834 N N . ILE A 1 253 ? 8.985 12.880 -25.204 1.00 87.38 253 ILE A N 1
ATOM 1835 C CA . ILE A 1 253 ? 7.866 13.512 -24.500 1.00 87.38 253 ILE A CA 1
ATOM 1836 C C . ILE A 1 253 ? 6.598 12.984 -25.155 1.00 87.38 253 ILE A C 1
ATOM 1838 O O . ILE A 1 253 ? 6.425 13.114 -26.371 1.00 87.38 253 ILE A O 1
ATOM 1842 N N . VAL A 1 254 ? 5.741 12.347 -24.360 1.00 82.94 254 VAL A N 1
ATOM 1843 C CA . VAL A 1 254 ? 4.422 11.889 -24.795 1.00 82.94 254 VAL A CA 1
ATOM 1844 C C . VAL A 1 254 ? 3.370 12.768 -24.147 1.00 82.94 254 VAL A C 1
ATOM 1846 O O . VAL A 1 254 ? 3.361 12.935 -22.932 1.00 82.94 254 VAL A O 1
ATOM 1849 N N . ARG A 1 255 ? 2.461 13.289 -24.965 1.00 82.88 255 ARG A N 1
ATOM 1850 C CA . ARG A 1 255 ? 1.276 14.035 -24.557 1.00 82.88 255 ARG A CA 1
ATOM 1851 C C . ARG A 1 255 ? 0.043 13.163 -24.679 1.00 82.88 255 ARG A C 1
ATOM 1853 O O . ARG A 1 255 ? -0.163 12.528 -25.715 1.00 82.88 255 ARG A O 1
ATOM 1860 N N . LEU A 1 256 ? -0.818 13.220 -23.673 1.00 78.81 256 LEU A N 1
ATOM 1861 C CA . LEU A 1 256 ? -2.215 12.831 -23.791 1.00 78.81 256 LEU A CA 1
ATOM 1862 C C . LEU A 1 256 ? -3.080 14.089 -23.881 1.00 78.81 256 LEU A C 1
ATOM 1864 O O . LEU A 1 256 ? -2.949 15.002 -23.075 1.00 78.81 256 LEU A O 1
ATOM 1868 N N . THR A 1 257 ? -4.023 14.108 -24.818 1.00 82.38 257 THR A N 1
ATOM 1869 C CA . THR A 1 257 ? -5.256 14.899 -24.704 1.00 82.38 257 THR A CA 1
ATOM 1870 C C . THR A 1 257 ? -6.422 13.934 -24.529 1.00 82.38 257 THR A C 1
ATOM 1872 O O . THR A 1 257 ? -6.555 12.986 -25.299 1.00 82.38 257 THR A O 1
ATOM 1875 N N . ALA A 1 258 ? -7.268 14.148 -23.528 1.00 79.62 258 ALA A N 1
ATOM 1876 C CA . ALA A 1 258 ? -8.431 13.307 -23.254 1.00 79.62 258 ALA A CA 1
ATOM 1877 C C . ALA A 1 258 ? -9.691 14.150 -23.049 1.00 79.62 258 ALA A C 1
ATOM 1879 O O . ALA A 1 258 ? -9.611 15.366 -22.880 1.00 79.62 258 ALA A O 1
ATOM 1880 N N . THR A 1 259 ? -10.870 13.527 -23.084 1.00 80.44 259 THR A N 1
ATOM 1881 C CA . THR A 1 259 ? -12.153 14.238 -22.941 1.00 80.44 259 THR A CA 1
ATOM 1882 C C . THR A 1 259 ? -13.160 13.432 -22.122 1.00 80.44 259 THR A C 1
ATOM 1884 O O . THR A 1 259 ? -13.430 12.263 -22.421 1.00 80.44 259 THR A O 1
ATOM 1887 N N . ASN A 1 260 ? -13.719 14.053 -21.079 1.00 80.31 260 ASN A N 1
ATOM 1888 C CA . ASN A 1 260 ? -14.723 13.428 -20.211 1.00 80.31 260 ASN A CA 1
ATOM 1889 C C . ASN A 1 260 ? -16.124 13.390 -20.860 1.00 80.31 260 ASN A C 1
ATOM 1891 O O . ASN A 1 260 ? -16.367 14.003 -21.900 1.00 80.31 260 ASN A O 1
ATOM 1895 N N . ALA A 1 261 ? -17.066 12.683 -20.235 1.00 81.75 261 ALA A N 1
ATOM 1896 C CA . ALA A 1 261 ? -18.440 12.517 -20.718 1.00 81.75 261 ALA A CA 1
ATOM 1897 C C . ALA A 1 261 ? -19.250 13.830 -20.819 1.00 81.75 261 ALA A C 1
ATOM 1899 O O . ALA A 1 261 ? -20.317 13.844 -21.431 1.00 81.75 261 ALA A O 1
ATOM 1900 N N . LYS A 1 262 ? -18.743 14.938 -20.258 1.00 75.62 262 LYS A N 1
ATOM 1901 C CA . LYS A 1 262 ? -19.305 16.294 -20.380 1.00 75.62 262 LYS A CA 1
ATOM 1902 C C . LYS A 1 262 ? -18.661 17.109 -21.512 1.00 75.62 262 LYS A C 1
ATOM 1904 O O . LYS A 1 262 ? -18.950 18.295 -21.645 1.00 75.62 262 LYS A O 1
ATOM 1909 N N . GLY A 1 263 ? -17.786 16.500 -22.315 1.00 76.19 263 GLY A N 1
ATOM 1910 C CA . GLY A 1 263 ? -17.065 17.169 -23.400 1.00 76.19 263 GLY A CA 1
ATOM 1911 C C . GLY A 1 263 ? -15.916 18.065 -22.927 1.00 76.19 263 GLY A C 1
ATOM 1912 O O . GLY A 1 263 ? -15.429 18.880 -23.707 1.00 76.19 263 GLY A O 1
ATOM 1913 N N . GLN A 1 264 ? -15.485 17.951 -21.666 1.00 70.00 264 GLN A N 1
ATOM 1914 C CA . GLN A 1 264 ? -14.415 18.782 -21.109 1.00 70.00 264 GLN A CA 1
ATOM 1915 C C . GLN A 1 264 ? -13.050 18.154 -21.438 1.00 70.00 264 GLN A C 1
ATOM 1917 O O . GLN A 1 264 ? -12.827 16.994 -21.072 1.00 70.00 264 GLN A O 1
ATOM 1922 N N . PRO A 1 265 ? -12.141 18.872 -22.125 1.00 72.19 265 PRO A N 1
ATOM 1923 C CA . PRO A 1 265 ? -10.816 18.362 -22.436 1.00 72.19 265 PRO A CA 1
ATOM 1924 C C . PRO A 1 265 ? -9.848 18.532 -21.257 1.00 72.19 265 PRO A C 1
ATOM 1926 O O . PRO A 1 265 ? -9.922 19.508 -20.512 1.00 72.19 265 PRO A O 1
ATOM 1929 N N . ALA A 1 266 ? -8.891 17.615 -21.142 1.00 66.81 266 ALA A N 1
ATOM 1930 C CA . ALA A 1 266 ? -7.716 17.742 -20.283 1.00 66.81 266 ALA A CA 1
ATOM 1931 C C . ALA A 1 266 ? -6.461 17.301 -21.050 1.00 66.81 266 ALA A C 1
ATOM 1933 O O . ALA A 1 266 ? -6.544 16.453 -21.943 1.00 66.81 266 ALA A O 1
ATOM 1934 N N . VAL A 1 267 ? -5.311 17.880 -20.705 1.00 70.69 267 VAL A N 1
ATOM 1935 C CA . VAL A 1 267 ? -4.002 17.570 -21.298 1.00 70.69 267 VAL A CA 1
ATOM 1936 C C . VAL A 1 267 ? -3.032 17.204 -20.183 1.00 70.69 267 VAL A C 1
ATOM 1938 O O . VAL A 1 267 ? -3.055 17.838 -19.132 1.00 70.69 267 VAL A O 1
ATOM 1941 N N . ASP A 1 268 ? -2.193 16.206 -20.430 1.00 68.88 268 ASP A N 1
ATOM 1942 C CA . ASP A 1 268 ? -1.116 15.769 -19.540 1.00 68.88 268 ASP A CA 1
ATOM 1943 C C . ASP A 1 268 ? 0.108 15.349 -20.383 1.00 68.88 268 ASP A C 1
ATOM 1945 O O . ASP A 1 268 ? -0.040 15.046 -21.576 1.00 68.88 268 ASP A O 1
ATOM 1949 N N . GLU A 1 269 ? 1.311 15.359 -19.805 1.00 75.00 269 GLU A N 1
ATOM 1950 C CA . GLU A 1 269 ? 2.555 14.951 -20.479 1.00 75.00 269 GLU A CA 1
ATOM 1951 C C . GLU A 1 269 ? 3.453 14.094 -19.574 1.00 75.00 269 GLU A C 1
ATOM 1953 O O . GLU A 1 269 ? 3.624 14.379 -18.391 1.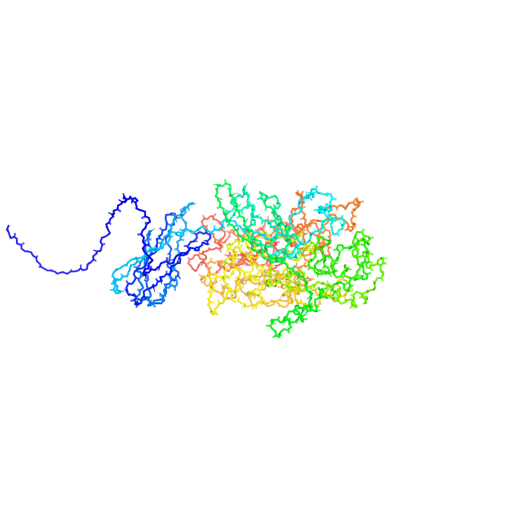00 75.00 269 GLU A O 1
ATOM 1958 N N . ILE A 1 270 ? 4.099 13.076 -20.153 1.00 74.94 270 ILE A N 1
ATOM 1959 C CA . ILE A 1 270 ? 5.120 12.263 -19.482 1.00 74.94 270 ILE A CA 1
ATOM 1960 C C . ILE A 1 270 ? 6.417 12.235 -20.297 1.00 74.94 270 ILE A C 1
ATOM 1962 O O . ILE A 1 270 ? 6.411 12.058 -21.518 1.00 74.94 270 ILE A O 1
ATOM 1966 N N . GLU A 1 271 ? 7.546 12.392 -19.607 1.00 84.00 271 GLU A N 1
ATOM 1967 C CA . GLU A 1 271 ? 8.878 12.264 -20.200 1.00 84.00 271 GLU A CA 1
ATOM 1968 C C . GLU A 1 271 ? 9.386 10.831 -20.021 1.00 84.00 271 GLU A C 1
ATOM 1970 O O . GLU A 1 271 ? 9.616 10.403 -18.890 1.00 84.00 271 GLU A O 1
ATOM 1975 N N . VAL A 1 272 ? 9.566 10.094 -21.119 1.00 84.69 272 VAL A N 1
ATOM 1976 C CA . VAL A 1 272 ? 10.122 8.730 -21.135 1.00 84.69 272 VAL A CA 1
ATOM 1977 C C . VAL A 1 272 ? 11.563 8.778 -21.633 1.00 84.69 272 VAL A C 1
ATOM 1979 O O . VAL A 1 272 ? 11.869 9.463 -22.606 1.00 84.69 272 VAL A O 1
ATOM 1982 N N . TYR A 1 273 ? 12.449 8.027 -20.993 1.00 87.81 273 TYR A N 1
ATOM 1983 C CA . TYR A 1 273 ? 13.868 7.962 -21.312 1.00 87.81 273 TYR A CA 1
ATOM 1984 C C . TYR A 1 273 ? 14.245 6.546 -21.736 1.00 87.81 273 TYR A C 1
ATOM 1986 O O . TYR A 1 273 ? 13.959 5.586 -21.021 1.00 87.81 273 TYR A O 1
ATOM 1994 N N . ALA A 1 274 ? 14.906 6.434 -22.885 1.00 89.56 274 ALA A N 1
ATOM 1995 C CA . ALA A 1 274 ? 15.529 5.204 -23.350 1.00 89.56 274 ALA A CA 1
ATOM 1996 C C . ALA A 1 274 ? 17.031 5.223 -23.047 1.00 89.56 274 ALA A C 1
ATOM 1998 O O . ALA A 1 274 ? 17.693 6.228 -23.332 1.00 89.56 274 ALA A O 1
ATOM 1999 N N . GLY A 1 275 ? 17.569 4.119 -22.533 1.00 90.81 275 GLY A N 1
ATOM 2000 C CA . GLY A 1 275 ? 18.993 3.988 -22.224 1.00 90.81 275 GLY A CA 1
ATOM 2001 C C . GLY A 1 275 ? 19.518 2.555 -22.281 1.00 90.81 275 GLY A C 1
ATOM 2002 O O . GLY A 1 275 ? 18.775 1.622 -22.572 1.00 90.81 275 GLY A O 1
ATOM 2003 N N . GLU A 1 276 ? 20.810 2.403 -22.008 1.00 92.19 276 GLU A N 1
ATOM 2004 C CA . GLU A 1 276 ? 21.515 1.113 -21.945 1.00 92.19 276 GLU A CA 1
ATOM 2005 C C . GLU A 1 276 ? 21.776 0.702 -20.487 1.00 92.19 276 GLU A C 1
ATOM 2007 O O . GLU A 1 276 ? 22.127 1.539 -19.645 1.00 92.19 276 GLU A O 1
ATOM 2012 N N . TYR A 1 277 ? 21.571 -0.582 -20.197 1.00 91.69 277 TYR A N 1
ATOM 2013 C CA . TYR A 1 277 ? 21.902 -1.245 -18.939 1.00 91.69 277 TYR A CA 1
ATOM 2014 C C . TYR A 1 277 ? 23.426 -1.370 -18.780 1.00 91.69 277 TYR A C 1
ATOM 2016 O O . TYR A 1 277 ? 24.158 -1.474 -19.765 1.00 91.69 277 TYR A O 1
ATOM 2024 N N . ALA A 1 278 ? 23.919 -1.349 -17.540 1.00 89.44 278 ALA A N 1
ATOM 2025 C CA . ALA A 1 278 ? 25.357 -1.346 -17.240 1.00 89.44 278 ALA A CA 1
ATOM 2026 C C . ALA A 1 278 ? 25.793 -2.320 -16.132 1.00 89.44 278 ALA A C 1
ATOM 2028 O O . ALA A 1 278 ? 26.992 -2.554 -15.959 1.00 89.44 278 ALA A O 1
ATOM 2029 N N . GLY A 1 279 ? 24.848 -2.890 -15.388 1.00 89.19 279 GLY A N 1
ATOM 2030 C CA . GLY A 1 279 ? 25.111 -3.814 -14.294 1.00 89.19 279 GLY A CA 1
ATOM 2031 C C . GLY A 1 279 ? 25.519 -3.131 -12.982 1.00 89.19 279 GLY A C 1
ATOM 2032 O O . GLY A 1 279 ? 26.015 -1.999 -12.925 1.00 89.19 279 GLY A O 1
ATOM 2033 N N . ALA A 1 280 ? 25.331 -3.858 -11.881 1.00 85.06 280 ALA A N 1
ATOM 2034 C CA . ALA A 1 280 ? 25.462 -3.350 -10.516 1.00 85.06 280 ALA A CA 1
ATOM 2035 C C . ALA A 1 280 ? 26.863 -2.822 -10.172 1.00 85.06 280 ALA A C 1
ATOM 2037 O O . ALA A 1 280 ? 26.985 -1.971 -9.291 1.00 85.06 280 ALA A O 1
ATOM 2038 N N . SER A 1 281 ? 27.917 -3.271 -10.862 1.00 86.50 281 SER A N 1
ATOM 2039 C CA . SER A 1 281 ? 29.274 -2.739 -10.667 1.00 86.50 281 SER A CA 1
ATOM 2040 C C . SER A 1 281 ? 29.415 -1.275 -11.082 1.00 86.50 281 SER A C 1
ATOM 2042 O O . SER A 1 281 ? 30.133 -0.544 -10.400 1.00 86.50 281 SER A O 1
ATOM 2044 N N . LEU A 1 282 ? 28.715 -0.808 -12.130 1.00 88.50 282 LEU A N 1
ATOM 2045 C CA . LEU A 1 282 ? 28.719 0.623 -12.453 1.00 88.50 282 LEU A CA 1
ATOM 2046 C C . LEU A 1 282 ? 27.963 1.409 -11.377 1.00 88.50 282 LEU A C 1
ATOM 2048 O O . LEU A 1 282 ? 28.482 2.408 -10.880 1.00 88.50 282 LEU A O 1
ATOM 2052 N N . CYS A 1 283 ? 26.791 0.928 -10.948 1.00 89.19 283 CYS A N 1
ATOM 2053 C CA . CYS A 1 283 ? 26.035 1.544 -9.854 1.00 89.19 283 CYS A CA 1
ATOM 2054 C C . CYS A 1 283 ? 26.887 1.654 -8.574 1.00 89.19 283 CYS A C 1
ATOM 2056 O O . CYS A 1 283 ? 26.910 2.702 -7.930 1.00 89.19 283 CYS A O 1
ATOM 2058 N N . ALA A 1 284 ? 27.638 0.601 -8.240 1.00 89.81 284 ALA A N 1
ATOM 2059 C CA . ALA A 1 284 ? 28.517 0.546 -7.075 1.00 89.81 284 ALA A CA 1
ATOM 2060 C C . ALA A 1 284 ? 29.726 1.490 -7.142 1.00 89.81 284 ALA A C 1
ATOM 2062 O O . ALA A 1 284 ? 30.262 1.826 -6.095 1.00 89.81 284 ALA A O 1
ATOM 2063 N N . SER A 1 285 ? 30.117 1.985 -8.321 1.00 89.75 285 SER A N 1
ATOM 2064 C CA . SER A 1 285 ? 31.172 3.003 -8.437 1.00 89.75 285 SER A CA 1
ATOM 2065 C C . SER A 1 285 ? 30.757 4.397 -7.930 1.00 89.75 285 SER A C 1
ATOM 2067 O O . SER A 1 285 ? 31.589 5.298 -7.868 1.00 89.75 285 SER A O 1
ATOM 2069 N N . CYS A 1 286 ? 29.472 4.590 -7.602 1.00 91.12 286 CYS A N 1
ATOM 2070 C CA . CYS A 1 286 ? 28.935 5.830 -7.030 1.00 91.12 286 CYS A CA 1
ATOM 2071 C C . CYS A 1 286 ? 28.062 5.595 -5.779 1.00 91.12 286 CYS A C 1
ATOM 2073 O O . CYS A 1 286 ? 28.018 6.454 -4.901 1.00 91.12 286 CYS A O 1
ATOM 2075 N N . HIS A 1 287 ? 27.364 4.456 -5.691 1.00 91.81 287 HIS A N 1
ATOM 2076 C CA . HIS A 1 287 ? 26.436 4.098 -4.606 1.00 91.81 287 HIS A CA 1
ATOM 2077 C C . HIS A 1 287 ? 27.052 3.182 -3.533 1.00 91.81 287 HIS A C 1
ATOM 2079 O O . HIS A 1 287 ? 26.374 2.309 -2.992 1.00 91.81 287 HIS A O 1
ATOM 2085 N N . ASP A 1 288 ? 28.329 3.397 -3.220 1.00 91.69 288 ASP A N 1
ATOM 2086 C CA . ASP A 1 288 ? 29.084 2.781 -2.118 1.00 91.69 288 ASP A CA 1
ATOM 2087 C C . ASP A 1 288 ? 29.271 3.724 -0.908 1.00 91.69 288 ASP A C 1
ATOM 2089 O O . ASP A 1 288 ? 29.945 3.375 0.058 1.00 91.69 288 ASP A O 1
ATOM 2093 N N . GLY A 1 289 ? 28.701 4.934 -0.959 1.00 92.38 289 GLY A N 1
ATOM 2094 C CA . GLY A 1 289 ? 28.893 5.983 0.046 1.00 92.38 289 GLY A CA 1
ATOM 2095 C C . GLY A 1 289 ? 29.967 7.021 -0.301 1.00 92.38 289 GLY A C 1
ATOM 2096 O O . GLY A 1 289 ? 30.069 8.021 0.411 1.00 92.38 289 GLY A O 1
ATOM 2097 N N . SER A 1 290 ? 30.752 6.831 -1.370 1.00 90.25 290 SER A N 1
ATOM 2098 C CA . SER A 1 290 ? 31.840 7.750 -1.749 1.00 90.25 290 SER A CA 1
ATOM 2099 C C . SER A 1 290 ? 31.378 8.967 -2.565 1.00 90.25 290 SER A C 1
ATOM 2101 O O . SER A 1 290 ? 31.920 10.060 -2.389 1.00 90.25 290 SER A O 1
ATOM 2103 N N . VAL A 1 291 ? 30.367 8.799 -3.428 1.00 91.06 291 VAL A N 1
ATOM 2104 C CA . VAL A 1 291 ? 29.812 9.858 -4.301 1.00 91.06 291 VAL A CA 1
ATOM 2105 C C . VAL A 1 291 ? 28.336 10.118 -3.995 1.00 91.06 291 VAL A C 1
ATOM 2107 O O . VAL A 1 291 ? 27.910 11.267 -3.876 1.00 91.06 291 VAL A O 1
ATOM 2110 N N . ALA A 1 292 ? 27.552 9.052 -3.849 1.00 89.19 292 ALA A N 1
ATOM 2111 C CA . ALA A 1 292 ? 26.147 9.066 -3.466 1.00 89.19 292 ALA A CA 1
ATOM 2112 C C . ALA A 1 292 ? 25.924 8.157 -2.245 1.00 89.19 292 ALA A C 1
ATOM 2114 O O . ALA A 1 292 ? 26.834 7.463 -1.797 1.00 89.19 292 ALA A O 1
ATOM 2115 N N . GLN A 1 293 ? 24.704 8.158 -1.694 1.00 88.88 293 GLN A N 1
ATOM 2116 C CA . GLN A 1 293 ? 24.341 7.278 -0.578 1.00 88.88 293 GLN A CA 1
ATOM 2117 C C . GLN A 1 293 ? 24.668 5.810 -0.909 1.00 88.88 293 GLN A C 1
ATOM 2119 O O . GLN A 1 293 ? 24.295 5.336 -1.988 1.00 88.88 293 GLN A O 1
ATOM 2124 N N . ASP A 1 294 ? 25.294 5.101 0.040 1.00 93.12 294 ASP A N 1
ATOM 2125 C CA . ASP A 1 294 ? 25.438 3.646 -0.029 1.00 93.12 294 ASP A CA 1
ATOM 2126 C C . ASP A 1 294 ? 24.052 2.990 -0.060 1.00 93.12 294 ASP A C 1
ATOM 2128 O O . ASP A 1 294 ? 23.242 3.139 0.861 1.00 93.12 294 ASP A O 1
ATOM 2132 N N . MET A 1 295 ? 23.792 2.297 -1.162 1.00 91.19 295 MET A N 1
ATOM 2133 C CA . MET A 1 295 ? 22.619 1.447 -1.372 1.00 91.19 295 MET A CA 1
ATOM 2134 C C . MET A 1 295 ? 23.033 0.009 -1.714 1.00 91.19 295 MET A C 1
ATOM 2136 O O . MET A 1 295 ? 22.178 -0.855 -1.894 1.00 91.19 295 MET A O 1
ATOM 2140 N N . VAL A 1 296 ? 24.338 -0.247 -1.843 1.00 91.25 296 VAL A N 1
ATOM 2141 C CA . VAL A 1 296 ? 24.906 -1.486 -2.377 1.00 91.25 296 VAL A CA 1
ATOM 2142 C C . VAL A 1 296 ? 25.266 -2.453 -1.258 1.00 91.25 296 VAL A C 1
ATOM 2144 O O . VAL A 1 296 ? 25.071 -3.656 -1.436 1.00 91.25 296 VAL A O 1
ATOM 2147 N N . SER A 1 297 ? 25.754 -1.968 -0.112 1.00 92.00 297 SER A N 1
ATOM 2148 C CA . SER A 1 297 ? 26.102 -2.839 1.019 1.00 92.00 297 SER A CA 1
ATOM 2149 C C . SER A 1 297 ? 24.875 -3.577 1.556 1.00 92.00 297 SER A C 1
ATOM 2151 O O . SER A 1 297 ? 24.900 -4.801 1.632 1.00 92.00 297 SER A O 1
ATOM 2153 N N . SER A 1 298 ? 23.771 -2.868 1.817 1.00 90.75 298 SER A N 1
ATOM 2154 C CA . SER A 1 298 ? 22.527 -3.486 2.299 1.00 90.75 298 SER A CA 1
ATOM 2155 C C . SER A 1 298 ? 21.796 -4.290 1.216 1.00 90.75 298 SER A C 1
ATOM 2157 O O . SER A 1 298 ? 21.191 -5.317 1.520 1.00 90.75 298 SER A O 1
ATOM 2159 N N . TRP A 1 299 ? 21.874 -3.885 -0.063 1.00 91.81 299 TRP A N 1
ATOM 2160 C CA . TRP A 1 299 ? 21.277 -4.660 -1.160 1.00 91.81 299 TRP A CA 1
ATOM 2161 C C . TRP A 1 299 ? 21.962 -6.023 -1.324 1.00 91.81 299 TRP A C 1
ATOM 2163 O O . TRP A 1 299 ? 21.267 -7.013 -1.549 1.00 91.81 299 TRP A O 1
ATOM 2173 N N . LYS A 1 300 ? 23.288 -6.117 -1.143 1.00 91.38 300 LYS A N 1
ATOM 2174 C CA . LYS A 1 300 ? 24.040 -7.389 -1.217 1.00 91.38 300 LYS A CA 1
ATOM 2175 C C . LYS A 1 300 ? 23.579 -8.449 -0.212 1.00 91.38 300 LYS A C 1
ATOM 2177 O O . LYS A 1 300 ? 23.776 -9.633 -0.467 1.00 91.38 300 LYS A O 1
ATOM 2182 N N . GLU A 1 301 ? 22.958 -8.045 0.894 1.00 88.75 301 GLU A N 1
ATOM 2183 C CA . GLU A 1 301 ? 22.406 -8.952 1.912 1.00 88.75 301 GLU A CA 1
ATOM 2184 C C . GLU A 1 301 ? 21.026 -9.516 1.516 1.00 88.75 301 GLU A C 1
ATOM 2186 O O . GLU A 1 301 ? 20.553 -10.491 2.099 1.00 88.75 30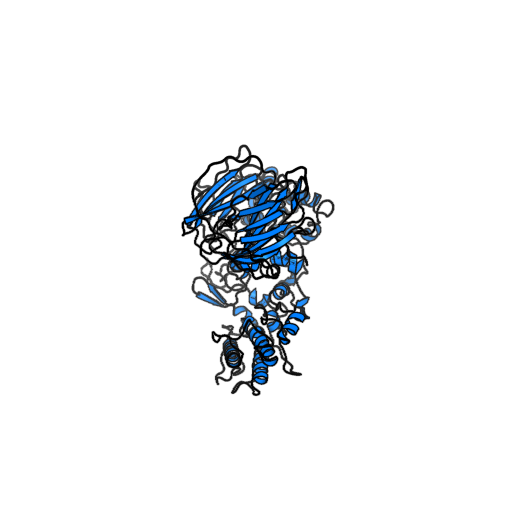1 GLU A O 1
ATOM 2191 N N . THR A 1 302 ? 20.366 -8.922 0.516 1.00 90.19 302 THR A N 1
ATOM 2192 C CA . THR A 1 302 ? 19.018 -9.317 0.081 1.00 90.19 302 THR A CA 1
ATOM 2193 C C . THR A 1 302 ? 19.009 -10.598 -0.756 1.00 90.19 302 THR A C 1
ATOM 2195 O O . THR A 1 302 ? 19.957 -10.933 -1.472 1.00 90.19 302 THR A O 1
ATOM 2198 N N . GLY A 1 303 ? 17.854 -11.270 -0.777 1.00 88.12 303 GLY A N 1
ATOM 2199 C CA . GLY A 1 303 ? 17.613 -12.386 -1.695 1.00 88.12 303 GLY A CA 1
ATOM 2200 C C . GLY A 1 303 ? 17.627 -11.980 -3.176 1.00 88.12 303 GLY A C 1
ATOM 2201 O O . GLY A 1 303 ? 17.784 -12.847 -4.032 1.00 88.12 303 GLY A O 1
ATOM 2202 N N . HIS A 1 304 ? 17.491 -10.685 -3.491 1.00 91.44 304 HIS A N 1
ATOM 2203 C CA . HIS A 1 304 ? 17.592 -10.150 -4.851 1.00 91.44 304 HIS A CA 1
ATOM 2204 C C . HIS A 1 304 ? 19.020 -10.252 -5.401 1.00 91.44 304 HIS A C 1
ATOM 2206 O O . HIS A 1 304 ? 19.209 -10.790 -6.496 1.00 91.44 304 HIS A O 1
ATOM 2212 N N . ALA A 1 305 ? 20.022 -9.840 -4.617 1.00 91.56 305 ALA A N 1
ATOM 2213 C CA . ALA A 1 305 ? 21.429 -9.802 -5.027 1.00 91.56 305 ALA A CA 1
ATOM 2214 C C . ALA A 1 305 ? 22.056 -11.176 -5.326 1.00 91.56 305 ALA A C 1
ATOM 2216 O O . ALA A 1 305 ? 23.104 -11.245 -5.962 1.00 91.56 305 ALA A O 1
ATOM 2217 N N . THR A 1 306 ? 21.414 -12.269 -4.905 1.00 90.75 306 THR A N 1
ATOM 2218 C CA . THR A 1 306 ? 21.899 -13.654 -5.067 1.00 90.75 306 THR A CA 1
ATOM 2219 C C . THR A 1 306 ? 20.911 -14.565 -5.809 1.00 90.75 306 THR A C 1
ATOM 2221 O O . THR A 1 306 ? 21.136 -15.774 -5.933 1.00 90.75 306 THR A O 1
ATOM 2224 N N . LYS A 1 307 ? 19.797 -14.012 -6.312 1.00 90.69 307 LYS A N 1
ATOM 2225 C CA . LYS A 1 307 ? 18.638 -14.794 -6.764 1.00 90.69 307 LYS A CA 1
ATOM 2226 C C . LYS A 1 307 ? 18.942 -15.783 -7.890 1.00 90.69 307 LYS A C 1
ATOM 2228 O O . LYS A 1 307 ? 18.446 -16.913 -7.855 1.00 90.69 307 LYS A O 1
ATOM 2233 N N . PHE A 1 308 ? 19.732 -15.367 -8.880 1.00 92.88 308 PHE A N 1
ATOM 2234 C CA . PHE A 1 308 ? 20.109 -16.209 -10.015 1.00 92.88 308 PHE A CA 1
ATOM 2235 C C . PHE A 1 308 ? 21.027 -17.331 -9.557 1.00 92.88 308 PHE A C 1
ATOM 2237 O O . PHE A 1 308 ? 20.780 -18.492 -9.861 1.00 92.88 308 PHE A O 1
ATOM 2244 N N . GLU A 1 309 ? 22.048 -16.983 -8.776 1.00 93.50 309 GLU A N 1
ATOM 2245 C CA . GLU A 1 309 ? 23.060 -17.916 -8.287 1.00 93.50 309 GLU A CA 1
ATOM 2246 C C . GLU A 1 309 ? 22.446 -19.037 -7.445 1.00 93.50 309 GLU A C 1
ATOM 2248 O O . GLU A 1 309 ? 22.664 -20.217 -7.720 1.00 93.50 309 GLU A O 1
ATOM 2253 N N . VAL A 1 310 ? 21.602 -18.670 -6.475 1.00 89.88 310 VAL A N 1
ATOM 2254 C CA . VAL A 1 310 ? 20.933 -19.615 -5.569 1.00 89.88 310 VAL A CA 1
ATOM 2255 C C . VAL A 1 310 ? 19.937 -20.514 -6.310 1.00 89.88 310 VAL A C 1
ATOM 2257 O O . VAL A 1 310 ? 19.745 -21.665 -5.920 1.00 89.88 310 VAL A O 1
ATOM 2260 N N . THR A 1 311 ? 19.308 -20.034 -7.392 1.00 88.88 311 THR A N 1
ATOM 2261 C CA . THR A 1 311 ? 18.303 -20.815 -8.140 1.00 88.88 311 THR A CA 1
ATOM 2262 C C . THR A 1 311 ? 18.827 -21.487 -9.415 1.00 88.88 311 THR A C 1
ATOM 2264 O O . THR A 1 311 ? 18.115 -22.322 -9.977 1.00 88.88 311 THR A O 1
ATOM 2267 N N . TYR A 1 312 ? 20.081 -21.249 -9.821 1.00 91.25 312 TYR A N 1
ATOM 2268 C CA . TYR A 1 312 ? 20.668 -21.752 -11.075 1.00 91.25 312 TYR A CA 1
ATOM 2269 C C . TYR A 1 312 ? 20.589 -23.279 -11.250 1.00 91.25 312 TYR A C 1
ATOM 2271 O O . TYR A 1 312 ? 20.391 -23.786 -12.360 1.00 91.25 312 TYR A O 1
ATOM 2279 N N . GLY A 1 313 ? 20.709 -24.030 -10.150 1.00 88.94 313 GLY A N 1
ATOM 2280 C CA . GLY A 1 313 ? 20.568 -25.490 -10.142 1.00 88.94 313 GLY A CA 1
ATOM 2281 C C . GLY A 1 313 ? 19.148 -25.992 -10.442 1.00 88.94 313 GLY A C 1
ATOM 2282 O O . GLY A 1 313 ? 18.992 -27.126 -10.877 1.00 88.94 313 GLY A O 1
ATOM 2283 N N . SER A 1 314 ? 18.122 -25.153 -10.255 1.00 86.75 314 SER A N 1
ATOM 2284 C CA . SER A 1 314 ? 16.699 -25.480 -10.476 1.00 86.75 314 SER A CA 1
ATOM 2285 C C . SER A 1 314 ? 16.156 -25.079 -11.859 1.00 86.75 314 SER A C 1
ATOM 2287 O O . SER A 1 314 ? 14.998 -25.362 -12.190 1.00 86.75 314 SER A O 1
ATOM 2289 N N . TYR A 1 315 ? 16.988 -24.408 -12.661 1.00 86.94 315 TYR A N 1
ATOM 2290 C CA . TYR A 1 315 ? 16.683 -23.993 -14.028 1.00 86.94 315 TYR A CA 1
ATOM 2291 C C . TYR A 1 315 ? 16.800 -25.149 -15.030 1.00 86.94 315 TYR A C 1
ATOM 2293 O O . TYR A 1 315 ? 17.725 -25.958 -14.952 1.00 86.94 315 TYR A O 1
ATOM 2301 N N . THR A 1 316 ? 15.918 -25.141 -16.027 1.00 80.75 316 THR A N 1
ATOM 2302 C CA . THR A 1 316 ? 15.928 -25.991 -17.232 1.00 80.75 316 THR A CA 1
ATOM 2303 C C . THR A 1 316 ? 15.731 -25.095 -18.461 1.00 80.75 316 THR A C 1
ATOM 2305 O O . THR A 1 316 ? 15.195 -23.994 -18.308 1.00 80.75 316 THR A O 1
ATOM 2308 N N . GLY A 1 317 ? 16.112 -25.528 -19.672 1.00 74.06 317 GLY A N 1
ATOM 2309 C CA . GLY A 1 317 ? 15.920 -24.726 -20.896 1.00 74.06 317 GLY A CA 1
ATOM 2310 C C . GLY A 1 317 ? 14.473 -24.273 -21.145 1.00 74.06 317 GLY A C 1
ATOM 2311 O O . GLY A 1 317 ? 14.228 -23.179 -21.654 1.00 74.06 317 GLY A O 1
ATOM 2312 N N . GLU A 1 318 ? 13.508 -25.074 -20.688 1.00 69.94 318 GLU A N 1
ATOM 2313 C CA . GLU A 1 318 ? 12.063 -24.813 -20.750 1.00 69.94 318 GLU A CA 1
ATOM 2314 C C . GLU A 1 318 ? 11.587 -23.660 -19.838 1.00 69.94 318 GLU A C 1
ATOM 2316 O O . GLU A 1 318 ? 10.492 -23.131 -20.026 1.00 69.94 318 GLU A O 1
ATOM 2321 N N . ARG A 1 319 ? 12.381 -23.260 -18.833 1.00 70.25 319 ARG A N 1
ATOM 2322 C CA . ARG A 1 319 ? 12.001 -22.285 -17.786 1.00 70.25 319 ARG A CA 1
ATOM 2323 C C . ARG A 1 319 ? 12.536 -20.872 -18.032 1.00 70.25 319 ARG A C 1
ATOM 2325 O O . ARG A 1 319 ? 12.748 -20.112 -17.090 1.00 70.25 319 ARG A O 1
ATOM 2332 N N . ASP A 1 320 ? 12.757 -20.508 -19.292 1.00 68.38 320 ASP A N 1
ATOM 2333 C CA . ASP A 1 320 ? 13.449 -19.268 -19.678 1.00 68.38 320 ASP A CA 1
ATOM 2334 C C . ASP A 1 320 ? 12.829 -17.981 -19.101 1.00 68.38 320 ASP A C 1
ATOM 2336 O O . ASP A 1 320 ? 13.537 -17.033 -18.769 1.00 68.38 320 ASP A O 1
ATOM 2340 N N . TYR A 1 321 ? 11.516 -17.982 -18.850 1.00 69.44 321 TYR A N 1
ATOM 2341 C CA . TYR A 1 321 ? 10.811 -16.883 -18.181 1.00 69.44 321 TYR A CA 1
ATOM 2342 C C . TYR A 1 321 ? 11.406 -16.494 -16.810 1.00 69.44 321 TYR A C 1
ATOM 2344 O O . TYR A 1 321 ? 11.242 -15.352 -16.386 1.00 69.44 321 TYR A O 1
ATOM 2352 N N . CYS A 1 322 ? 12.119 -17.397 -16.123 1.00 75.56 322 CYS A N 1
ATOM 2353 C CA . CYS A 1 322 ? 12.824 -17.082 -14.878 1.00 75.56 322 CYS A CA 1
ATOM 2354 C C . CYS A 1 322 ? 13.975 -16.080 -15.074 1.00 75.56 322 CYS A C 1
ATOM 2356 O O . CYS A 1 322 ? 14.288 -15.335 -14.148 1.00 75.56 322 CYS A O 1
ATOM 2358 N N . VAL A 1 323 ? 14.600 -16.037 -16.255 1.00 79.19 323 VAL A N 1
ATOM 2359 C CA . VAL A 1 323 ? 15.777 -15.194 -16.530 1.00 79.19 323 VAL A CA 1
ATOM 2360 C C . VAL A 1 323 ? 15.401 -13.724 -16.502 1.00 79.19 323 VAL A C 1
ATOM 2362 O O . VAL A 1 323 ? 16.023 -12.978 -15.751 1.00 79.19 323 VAL A O 1
ATOM 2365 N N . ARG A 1 324 ? 14.310 -13.342 -17.182 1.00 77.38 324 ARG A N 1
ATOM 2366 C CA . ARG A 1 324 ? 13.682 -12.001 -17.128 1.00 77.38 324 ARG A CA 1
ATOM 2367 C C . ARG A 1 324 ? 13.608 -11.412 -15.726 1.00 77.38 324 ARG A C 1
ATOM 2369 O O . ARG A 1 324 ? 13.732 -10.209 -15.549 1.00 77.38 324 ARG A O 1
ATOM 2376 N N . CYS A 1 325 ? 13.373 -12.280 -14.747 1.00 81.38 325 CYS A N 1
ATOM 2377 C CA . CYS A 1 325 ? 13.138 -11.903 -13.368 1.00 81.38 325 CYS A CA 1
ATOM 2378 C C . CYS A 1 325 ? 14.331 -12.049 -12.442 1.00 81.38 325 CYS A C 1
ATOM 2380 O O . CYS A 1 325 ? 14.278 -11.529 -11.335 1.00 81.38 325 CYS A O 1
ATOM 2382 N N . HIS A 1 326 ? 15.379 -12.757 -12.853 1.00 90.06 326 HIS A N 1
ATOM 2383 C CA . HIS A 1 326 ? 16.576 -12.991 -12.050 1.00 90.06 326 HIS A CA 1
ATOM 2384 C C . HIS A 1 326 ? 17.842 -12.443 -12.738 1.00 90.06 326 HIS A C 1
ATOM 2386 O O . HIS A 1 326 ? 18.942 -12.881 -12.418 1.00 90.06 326 HIS A O 1
ATOM 2392 N N . THR A 1 327 ? 17.700 -11.522 -13.693 1.00 90.31 327 THR A N 1
ATOM 2393 C CA . THR A 1 327 ? 18.795 -10.860 -14.425 1.00 90.31 327 THR A CA 1
ATOM 2394 C C . THR A 1 327 ? 18.417 -9.408 -14.760 1.00 90.31 327 THR A C 1
ATOM 2396 O O . THR A 1 327 ? 17.330 -8.939 -14.403 1.00 90.31 327 THR A O 1
ATOM 2399 N N . VAL A 1 328 ? 19.310 -8.685 -15.436 1.00 89.94 328 VAL A N 1
ATOM 2400 C CA . VAL A 1 328 ? 19.102 -7.312 -15.915 1.00 89.94 328 VAL A CA 1
ATOM 2401 C C . VAL A 1 328 ? 18.885 -7.290 -17.430 1.00 89.94 328 VAL A C 1
ATOM 2403 O O . VAL A 1 328 ? 19.668 -7.862 -18.184 1.00 89.94 328 VAL A O 1
ATOM 2406 N N . GLY A 1 329 ? 17.840 -6.585 -17.873 1.00 84.31 329 GLY A N 1
ATOM 2407 C CA . GLY A 1 329 ? 17.681 -6.143 -19.263 1.00 84.31 329 GLY A CA 1
ATOM 2408 C C . GLY A 1 329 ? 17.294 -7.192 -20.311 1.00 84.31 329 GLY A C 1
ATOM 2409 O O . GLY A 1 329 ? 17.391 -6.881 -21.486 1.00 84.31 329 GLY A O 1
ATOM 2410 N N . TYR A 1 330 ? 16.860 -8.398 -19.926 1.00 83.44 330 TYR A N 1
ATOM 2411 C CA . TYR A 1 330 ? 16.545 -9.486 -20.869 1.00 83.44 330 TYR A CA 1
ATOM 2412 C C . TYR A 1 330 ? 15.312 -9.202 -21.762 1.00 83.44 330 TYR A C 1
ATOM 2414 O O . TYR A 1 330 ? 14.184 -9.545 -21.386 1.00 83.44 330 TYR A O 1
ATOM 2422 N N . ASP A 1 331 ? 15.529 -8.655 -22.964 1.00 77.19 331 ASP A N 1
ATOM 2423 C CA . ASP A 1 331 ? 14.545 -8.584 -24.059 1.00 77.19 331 ASP A CA 1
ATOM 2424 C C . ASP A 1 331 ? 15.187 -9.009 -25.396 1.00 77.19 331 ASP A C 1
ATOM 2426 O O . ASP A 1 331 ? 15.897 -8.254 -26.055 1.00 77.19 331 ASP A O 1
ATOM 2430 N N . GLU A 1 332 ? 14.868 -10.232 -25.839 1.00 74.94 332 GLU A N 1
ATOM 2431 C CA . GLU A 1 332 ? 15.375 -10.852 -27.076 1.00 74.94 332 GLU A CA 1
ATOM 2432 C C . GLU A 1 332 ? 15.150 -10.018 -28.363 1.00 74.94 332 GLU A C 1
ATOM 2434 O O . GLU A 1 332 ? 15.687 -10.375 -29.416 1.00 74.94 332 GLU A O 1
ATOM 2439 N N . ALA A 1 333 ? 14.323 -8.963 -28.312 1.00 69.50 333 ALA A N 1
ATOM 2440 C CA . ALA A 1 333 ? 13.948 -8.105 -29.437 1.00 69.50 333 ALA A CA 1
ATOM 2441 C C . ALA A 1 333 ? 14.543 -6.676 -29.395 1.00 69.50 333 ALA A C 1
ATOM 2443 O O . ALA A 1 333 ? 14.177 -5.845 -30.252 1.00 69.50 333 ALA A O 1
ATOM 2444 N N . ASP A 1 334 ? 15.437 -6.379 -28.443 1.00 75.00 334 ASP A N 1
ATOM 2445 C CA . ASP A 1 334 ? 16.202 -5.128 -28.388 1.00 75.00 334 ASP A CA 1
ATOM 2446 C C . ASP A 1 334 ? 17.737 -5.322 -28.370 1.00 75.00 334 ASP A C 1
ATOM 2448 O O . ASP A 1 334 ? 18.248 -6.327 -28.870 1.00 75.00 334 ASP A O 1
ATOM 2452 N N . ALA A 1 335 ? 18.469 -4.276 -27.984 1.00 83.31 335 ALA A N 1
ATOM 2453 C CA . ALA A 1 335 ? 19.925 -4.263 -27.853 1.00 83.31 335 ALA A CA 1
ATOM 2454 C C . ALA A 1 335 ? 20.344 -3.273 -26.744 1.00 83.31 335 ALA A C 1
ATOM 2456 O O . ALA A 1 335 ? 21.209 -2.417 -26.945 1.00 83.31 335 ALA A O 1
ATOM 2457 N N . ALA A 1 336 ? 19.643 -3.308 -25.607 1.00 84.62 336 ALA A N 1
ATOM 2458 C CA . ALA A 1 336 ? 19.798 -2.362 -24.508 1.00 84.62 336 ALA A CA 1
ATOM 2459 C C . ALA A 1 336 ? 20.972 -2.674 -23.559 1.00 84.62 336 ALA A C 1
ATOM 2461 O O . ALA A 1 336 ? 21.069 -2.045 -22.509 1.00 84.62 336 ALA A O 1
ATOM 2462 N N . GLY A 1 337 ? 21.857 -3.624 -23.876 1.00 88.88 337 GLY A N 1
ATOM 2463 C CA . GLY A 1 337 ? 22.989 -4.002 -23.020 1.00 88.88 337 GLY A CA 1
ATOM 2464 C C . GLY A 1 337 ? 22.628 -4.995 -21.909 1.00 88.88 337 GLY A C 1
ATOM 2465 O O . GLY A 1 337 ? 23.320 -5.054 -20.896 1.00 88.88 337 GLY A O 1
ATOM 2466 N N . GLY A 1 338 ? 21.539 -5.753 -22.069 1.00 90.50 338 GLY A N 1
ATOM 2467 C CA . GLY A 1 338 ? 21.086 -6.748 -21.093 1.00 90.50 338 GLY A CA 1
ATOM 2468 C C . GLY A 1 338 ? 21.952 -8.014 -21.023 1.00 90.50 338 GLY A C 1
ATOM 2469 O O . GLY A 1 338 ? 22.928 -8.196 -21.759 1.00 90.50 338 GLY A O 1
ATOM 2470 N N . ILE A 1 339 ? 21.564 -8.952 -20.151 1.00 91.44 339 ILE A N 1
ATOM 2471 C CA . ILE A 1 339 ? 22.158 -10.304 -20.081 1.00 91.44 339 ILE A CA 1
ATOM 2472 C C . ILE A 1 339 ? 22.089 -11.052 -21.428 1.00 91.44 339 ILE A C 1
ATOM 2474 O O . ILE A 1 339 ? 22.939 -11.889 -21.726 1.00 91.44 339 ILE A O 1
ATOM 2478 N N . ASP A 1 340 ? 21.101 -10.741 -22.260 1.00 87.00 340 ASP A N 1
ATOM 2479 C CA . ASP A 1 340 ? 20.897 -11.297 -23.590 1.00 87.00 340 ASP A CA 1
ATOM 2480 C C . ASP A 1 340 ? 21.870 -10.706 -24.623 1.00 87.00 340 ASP A C 1
ATOM 2482 O O . ASP A 1 340 ? 22.371 -11.457 -25.459 1.00 87.00 340 ASP A O 1
ATOM 2486 N N . ASP A 1 341 ? 22.237 -9.422 -24.527 1.00 90.88 341 ASP A N 1
ATOM 2487 C CA . ASP A 1 341 ? 23.368 -8.857 -25.282 1.00 90.88 341 ASP A CA 1
ATOM 2488 C C . ASP A 1 341 ? 24.703 -9.444 -24.826 1.00 90.88 341 ASP A C 1
ATOM 2490 O O . ASP A 1 341 ? 25.529 -9.822 -25.660 1.00 90.88 341 ASP A O 1
ATOM 2494 N N . ALA A 1 342 ? 24.903 -9.593 -23.514 1.00 92.06 342 ALA A N 1
ATOM 2495 C CA . ALA A 1 342 ? 26.081 -10.262 -22.967 1.00 92.06 342 ALA A CA 1
ATOM 2496 C C . ALA A 1 342 ? 26.203 -11.709 -23.486 1.00 92.06 342 ALA A C 1
ATOM 2498 O O . ALA A 1 342 ? 27.285 -12.144 -23.884 1.00 92.06 342 ALA A O 1
ATOM 2499 N N . ALA A 1 343 ? 25.084 -12.434 -23.571 1.00 91.06 343 ALA A N 1
ATOM 2500 C CA . ALA A 1 343 ? 25.021 -13.768 -24.159 1.00 91.06 343 ALA A CA 1
ATOM 2501 C C . ALA A 1 343 ? 25.275 -13.762 -25.676 1.00 91.06 343 ALA A C 1
ATOM 2503 O O . ALA A 1 343 ? 26.025 -14.606 -26.172 1.00 91.06 343 ALA A O 1
ATOM 2504 N N . ARG A 1 344 ? 24.709 -12.801 -26.425 1.00 90.94 344 ARG A N 1
ATOM 2505 C CA . ARG A 1 344 ? 24.989 -12.607 -27.862 1.00 90.94 344 ARG A CA 1
ATOM 2506 C C . ARG A 1 344 ? 26.481 -12.349 -28.105 1.00 90.94 344 ARG A C 1
ATOM 2508 O O . ARG A 1 344 ? 27.059 -12.954 -29.008 1.00 90.94 344 ARG A O 1
ATOM 2515 N N . ALA A 1 345 ? 27.130 -11.539 -27.265 1.00 90.75 345 ALA A N 1
ATOM 2516 C CA . ALA A 1 345 ? 28.576 -11.306 -27.296 1.00 90.75 345 ALA A CA 1
ATOM 2517 C C . ALA A 1 345 ? 29.391 -12.574 -26.963 1.00 90.75 345 ALA A C 1
ATOM 2519 O O . ALA A 1 345 ? 30.407 -12.835 -27.607 1.00 90.75 345 ALA A O 1
ATOM 2520 N N . ALA A 1 346 ? 28.906 -13.409 -26.038 1.00 90.19 346 ALA A N 1
ATOM 2521 C CA . ALA A 1 346 ? 29.444 -14.743 -25.743 1.00 90.19 346 ALA A CA 1
ATOM 2522 C C . ALA A 1 346 ? 29.078 -15.823 -26.799 1.00 90.19 346 ALA A C 1
ATOM 2524 O O . ALA A 1 346 ? 29.423 -17.001 -26.650 1.00 90.19 346 ALA A O 1
ATOM 2525 N N . GLY A 1 347 ? 28.421 -15.439 -27.901 1.00 90.31 347 GLY A N 1
ATOM 2526 C CA . GLY A 1 347 ? 28.160 -16.294 -29.060 1.00 90.31 347 GLY A CA 1
ATOM 2527 C C . GLY A 1 347 ? 26.831 -17.055 -29.041 1.00 90.31 347 GLY A C 1
ATOM 2528 O O . GLY A 1 347 ? 26.724 -18.069 -29.733 1.00 90.31 347 GLY A O 1
ATOM 2529 N N . TRP A 1 348 ? 25.838 -16.601 -28.273 1.00 90.06 348 TRP A N 1
ATOM 2530 C CA . TRP A 1 348 ? 24.448 -17.057 -28.386 1.00 90.06 348 TRP A CA 1
ATOM 2531 C C . TRP A 1 348 ? 23.762 -16.482 -29.628 1.00 90.06 348 TRP A C 1
ATOM 2533 O O . TRP A 1 348 ? 23.942 -15.314 -29.982 1.00 90.06 348 TRP A O 1
ATOM 2543 N N . ASN A 1 349 ? 22.928 -17.287 -30.281 1.00 83.50 349 ASN A N 1
ATOM 2544 C CA . ASN A 1 349 ? 22.059 -16.851 -31.363 1.00 83.50 349 ASN A CA 1
ATOM 2545 C C . ASN A 1 349 ? 20.637 -17.417 -31.168 1.00 83.50 349 ASN A C 1
ATOM 2547 O O . ASN A 1 349 ? 20.425 -18.593 -31.473 1.00 83.50 349 ASN A O 1
ATOM 2551 N N . PRO A 1 350 ? 19.636 -16.618 -30.740 1.00 79.00 350 PRO A N 1
ATOM 2552 C CA . PRO A 1 350 ? 18.292 -17.130 -30.440 1.00 79.00 350 PRO A CA 1
ATOM 2553 C C . PRO A 1 350 ? 17.589 -17.811 -31.627 1.00 79.00 350 PRO A C 1
ATOM 2555 O O . PRO A 1 350 ? 16.761 -18.699 -31.436 1.00 79.00 350 PRO A O 1
ATOM 2558 N N . ALA A 1 351 ? 17.950 -17.463 -32.868 1.00 77.06 351 ALA A N 1
ATOM 2559 C CA . ALA A 1 351 ? 17.404 -18.086 -34.077 1.00 77.06 351 ALA A CA 1
ATOM 2560 C C . ALA A 1 351 ? 18.044 -19.449 -34.432 1.00 77.06 351 ALA A C 1
ATOM 2562 O O . ALA A 1 351 ? 17.626 -20.082 -35.403 1.00 77.06 351 ALA A O 1
ATOM 2563 N N . LYS A 1 352 ? 19.061 -19.897 -33.682 1.00 79.25 352 LYS A N 1
ATOM 2564 C CA . LYS A 1 352 ? 19.741 -21.198 -33.848 1.00 79.25 352 LYS A CA 1
ATOM 2565 C C . LYS A 1 352 ? 19.717 -22.042 -32.578 1.00 79.25 352 LYS A C 1
ATOM 2567 O O . LYS A 1 352 ? 19.493 -23.244 -32.651 1.00 79.25 352 LYS A O 1
ATOM 2572 N N . ASP A 1 353 ? 19.953 -21.392 -31.445 1.00 78.25 353 ASP A N 1
ATOM 2573 C CA . ASP A 1 353 ? 20.250 -22.015 -30.157 1.00 78.25 353 ASP A CA 1
ATOM 2574 C C . ASP A 1 353 ? 19.033 -22.049 -29.214 1.00 78.25 353 ASP A C 1
ATOM 2576 O O . ASP A 1 353 ? 19.138 -22.492 -28.072 1.00 78.25 353 ASP A O 1
ATOM 2580 N N . GLY A 1 354 ? 17.879 -21.545 -29.665 1.00 78.38 354 GLY A N 1
ATOM 2581 C CA . GLY A 1 354 ? 16.690 -21.384 -28.835 1.00 78.38 354 GLY A CA 1
ATOM 2582 C C . GLY A 1 354 ? 16.866 -20.318 -27.751 1.00 78.38 354 GLY A C 1
ATOM 2583 O O . GLY A 1 354 ? 17.612 -19.356 -27.923 1.00 78.38 354 GLY A O 1
ATOM 2584 N N . SER A 1 355 ? 16.150 -20.485 -26.639 1.00 80.56 355 SER A N 1
ATOM 2585 C CA . SER A 1 355 ? 16.163 -19.556 -25.505 1.00 80.56 355 SER A CA 1
ATOM 2586 C C . SER A 1 355 ? 17.530 -19.473 -24.813 1.00 80.56 355 SER A C 1
ATOM 2588 O O . SER A 1 355 ? 18.354 -20.384 -24.936 1.00 80.56 355 SER A O 1
ATOM 2590 N N . PHE A 1 356 ? 17.774 -18.415 -24.031 1.00 83.50 356 PHE A N 1
ATOM 2591 C CA . PHE A 1 356 ? 19.034 -18.273 -23.298 1.00 83.50 356 PHE A CA 1
ATOM 2592 C C . PHE A 1 356 ? 19.244 -19.429 -22.317 1.00 83.50 356 PHE A C 1
ATOM 2594 O O . PHE A 1 356 ? 20.342 -19.983 -22.285 1.00 83.50 356 PHE A O 1
ATOM 2601 N N . LEU A 1 357 ? 18.218 -19.873 -21.574 1.00 84.56 357 LEU A N 1
ATOM 2602 C CA . LEU A 1 357 ? 18.386 -21.066 -20.734 1.00 84.56 357 LEU A CA 1
ATOM 2603 C C . LEU A 1 357 ? 18.651 -22.334 -21.547 1.00 84.56 357 LEU A C 1
ATOM 2605 O O . LEU A 1 357 ? 19.443 -23.149 -21.087 1.00 84.56 357 LEU A O 1
ATOM 2609 N N . HIS A 1 358 ? 18.048 -22.525 -22.724 1.00 84.56 358 HIS A N 1
ATOM 2610 C CA . HIS A 1 358 ? 18.339 -23.708 -23.543 1.00 84.56 358 HIS A CA 1
ATOM 2611 C C . HIS A 1 358 ? 19.787 -23.691 -24.055 1.00 84.56 358 HIS A C 1
ATOM 2613 O O . HIS A 1 358 ? 20.496 -24.699 -23.990 1.00 84.56 358 HIS A O 1
ATOM 2619 N N . TRP A 1 359 ? 20.281 -22.521 -24.468 1.00 87.88 359 TRP A N 1
ATOM 2620 C CA . TRP A 1 359 ? 21.679 -22.344 -24.843 1.00 87.88 359 TRP A CA 1
ATOM 2621 C C . TRP A 1 359 ? 22.627 -22.588 -23.661 1.00 87.88 359 TRP A C 1
ATOM 2623 O O . TRP A 1 359 ? 23.513 -23.436 -23.753 1.00 87.88 359 TRP A O 1
ATOM 2633 N N . VAL A 1 360 ? 22.411 -21.912 -22.529 1.00 90.69 360 VAL A N 1
ATOM 2634 C CA . VAL A 1 360 ? 23.249 -22.006 -21.322 1.00 90.69 360 VAL A CA 1
ATOM 2635 C C . VAL A 1 360 ? 23.244 -23.415 -20.720 1.00 90.69 360 VAL A C 1
ATOM 2637 O O . VAL A 1 360 ? 24.311 -23.974 -20.458 1.00 90.69 360 VAL A O 1
ATOM 2640 N N . LYS A 1 361 ? 22.061 -23.992 -20.478 1.00 89.12 361 LYS A N 1
ATOM 2641 C CA . LYS A 1 361 ? 21.892 -25.240 -19.714 1.00 89.12 361 LYS A CA 1
ATOM 2642 C C . LYS A 1 361 ? 22.087 -26.489 -20.567 1.00 89.12 361 LYS A C 1
ATOM 2644 O O . LYS A 1 361 ? 22.705 -27.434 -20.086 1.00 89.12 361 LYS A O 1
ATOM 2649 N N . ASP A 1 362 ? 21.600 -26.479 -21.808 1.00 87.06 362 ASP A N 1
ATOM 2650 C CA . ASP A 1 362 ? 21.439 -27.706 -22.596 1.00 87.06 362 ASP A CA 1
ATOM 2651 C C . ASP A 1 362 ? 22.405 -27.756 -23.797 1.00 87.06 362 ASP A C 1
ATOM 2653 O O . ASP A 1 362 ? 22.973 -28.807 -24.085 1.00 87.06 362 ASP A O 1
ATOM 2657 N N . THR A 1 363 ? 22.655 -26.621 -24.468 1.00 88.44 363 THR A N 1
ATOM 2658 C CA . THR A 1 363 ? 23.567 -26.544 -25.634 1.00 88.44 363 THR A CA 1
ATOM 2659 C C . THR A 1 363 ? 25.035 -26.367 -25.231 1.00 88.44 363 THR A C 1
ATOM 2661 O O . THR A 1 363 ? 25.927 -26.963 -25.835 1.00 88.44 363 THR A O 1
ATOM 2664 N N . LYS A 1 364 ? 25.304 -25.527 -24.225 1.00 91.38 364 LYS A N 1
ATOM 2665 C CA . LYS A 1 364 ? 26.649 -25.227 -23.702 1.00 91.38 364 LYS A CA 1
ATOM 2666 C C . LYS A 1 364 ? 26.988 -25.996 -22.427 1.00 91.38 364 LYS A C 1
ATOM 2668 O O . LYS A 1 364 ? 28.169 -26.143 -22.127 1.00 91.38 364 LYS A O 1
ATOM 2673 N N . ALA A 1 365 ? 25.974 -26.460 -21.692 1.00 91.12 365 ALA A N 1
ATOM 2674 C CA . ALA A 1 365 ? 26.108 -27.096 -20.380 1.00 91.12 365 ALA A CA 1
ATOM 2675 C C . ALA A 1 365 ? 26.946 -26.277 -19.372 1.00 91.12 365 ALA A C 1
ATOM 2677 O O . ALA A 1 365 ? 27.679 -26.840 -18.557 1.00 91.12 365 ALA A O 1
ATOM 2678 N N . PHE A 1 366 ? 26.836 -24.944 -19.417 1.00 94.06 366 PHE A N 1
ATOM 2679 C CA . PHE A 1 366 ? 27.570 -24.048 -18.526 1.00 94.06 366 PHE A CA 1
ATOM 2680 C C . PHE A 1 366 ? 27.203 -24.298 -17.057 1.00 94.06 366 PHE A C 1
ATOM 2682 O O . PHE A 1 366 ? 26.030 -24.378 -16.667 1.00 94.06 366 PHE A O 1
ATOM 2689 N N . SER A 1 367 ? 28.219 -24.347 -16.204 1.00 94.00 367 SER A N 1
ATOM 2690 C CA . SER A 1 367 ? 28.062 -24.230 -14.760 1.00 94.00 367 SER A CA 1
ATOM 2691 C C . SER A 1 367 ? 27.830 -22.769 -14.356 1.00 94.00 367 SER A C 1
ATOM 2693 O O . SER A 1 367 ? 28.018 -21.838 -15.141 1.00 94.00 367 SER A O 1
ATOM 2695 N N . LEU A 1 368 ? 27.470 -22.543 -13.090 1.00 93.56 368 LEU A N 1
ATOM 2696 C CA . LEU A 1 368 ? 27.411 -21.181 -12.554 1.00 93.56 368 LEU A CA 1
ATOM 2697 C C . LEU A 1 368 ? 28.798 -20.507 -12.540 1.00 93.56 368 LEU A C 1
ATOM 2699 O O . LEU A 1 368 ? 28.882 -19.287 -12.644 1.00 93.56 368 LEU A O 1
ATOM 2703 N N . ALA A 1 369 ? 29.882 -21.285 -12.435 1.00 95.69 369 ALA A N 1
ATOM 2704 C CA . ALA A 1 369 ? 31.240 -20.751 -12.470 1.00 95.69 369 ALA A CA 1
ATOM 2705 C C . ALA A 1 369 ? 31.599 -20.200 -13.858 1.00 95.69 369 ALA A C 1
ATOM 2707 O O . ALA A 1 369 ? 32.236 -19.155 -13.931 1.00 95.69 369 ALA A O 1
ATOM 2708 N N . ASP A 1 370 ? 31.128 -20.833 -14.938 1.00 95.12 370 ASP A N 1
ATOM 2709 C CA . ASP A 1 370 ? 31.354 -20.355 -16.308 1.00 95.12 370 ASP A CA 1
ATOM 2710 C C . ASP A 1 370 ? 30.655 -19.003 -16.527 1.00 95.12 370 ASP A C 1
ATOM 2712 O O . ASP A 1 370 ? 31.309 -18.026 -16.892 1.00 95.12 370 ASP A O 1
ATOM 2716 N N . ILE A 1 371 ? 29.366 -18.901 -16.167 1.00 93.62 371 ILE A N 1
ATOM 2717 C CA . ILE A 1 371 ? 28.592 -17.643 -16.207 1.00 93.62 371 ILE A CA 1
ATOM 2718 C C . ILE A 1 371 ? 29.244 -16.538 -15.358 1.00 93.62 371 ILE A C 1
ATOM 2720 O O . ILE A 1 371 ? 29.270 -15.380 -15.769 1.00 93.62 371 ILE A O 1
ATOM 2724 N N . LYS A 1 372 ? 29.801 -16.882 -14.188 1.00 93.69 372 LYS A N 1
ATOM 2725 C CA . LYS A 1 372 ? 30.510 -15.931 -13.313 1.00 93.69 372 LYS A CA 1
ATOM 2726 C C . LYS A 1 372 ? 31.947 -15.619 -13.755 1.00 93.69 372 LYS A C 1
ATOM 2728 O O . LYS A 1 372 ? 32.538 -14.692 -13.207 1.00 93.69 372 LYS A O 1
ATOM 2733 N N . SER A 1 373 ? 32.499 -16.362 -14.715 1.00 93.81 373 SER A N 1
ATOM 2734 C CA . SER A 1 373 ? 33.815 -16.098 -15.317 1.00 93.81 373 SER A CA 1
ATOM 2735 C C . SER A 1 373 ? 33.738 -15.225 -16.573 1.00 93.81 373 SER A C 1
ATOM 2737 O O . SER A 1 373 ? 34.706 -14.536 -16.896 1.00 93.81 373 SER A O 1
ATOM 2739 N N . ASP A 1 374 ? 32.589 -15.209 -17.257 1.00 92.25 374 ASP A N 1
ATOM 2740 C CA . ASP A 1 374 ? 32.342 -14.309 -18.381 1.00 92.25 374 ASP A CA 1
ATOM 2741 C C . ASP A 1 374 ? 32.179 -12.862 -17.890 1.00 92.25 374 ASP A C 1
ATOM 2743 O O . ASP A 1 374 ? 31.328 -12.550 -17.051 1.00 92.25 374 ASP A O 1
ATOM 2747 N N . VAL A 1 375 ? 33.007 -11.961 -18.420 1.00 86.69 375 VAL A N 1
ATOM 2748 C CA . VAL A 1 375 ? 33.087 -10.561 -17.975 1.00 86.69 375 VAL A CA 1
ATOM 2749 C C . VAL A 1 375 ? 31.851 -9.724 -18.312 1.00 86.69 375 VAL A C 1
ATOM 2751 O O . VAL A 1 375 ? 31.681 -8.666 -17.712 1.00 86.69 375 VAL A O 1
ATOM 2754 N N . ASN A 1 376 ? 30.987 -10.187 -19.220 1.00 88.00 376 ASN A N 1
ATOM 2755 C CA . ASN A 1 376 ? 29.747 -9.510 -19.593 1.00 88.00 376 ASN A CA 1
ATOM 2756 C C . ASN A 1 376 ? 28.561 -10.112 -18.821 1.00 88.00 376 ASN A C 1
ATOM 2758 O O . ASN A 1 376 ? 27.822 -9.394 -18.150 1.00 88.00 376 ASN A O 1
ATOM 2762 N N . MET A 1 377 ? 28.398 -11.442 -18.858 1.00 91.81 377 MET A N 1
ATOM 2763 C CA . MET A 1 377 ? 27.254 -12.117 -18.229 1.00 91.81 377 MET A CA 1
ATOM 2764 C C . MET A 1 377 ? 27.290 -12.010 -16.699 1.00 91.81 377 MET A C 1
ATOM 2766 O O . MET A 1 377 ? 26.245 -11.805 -16.079 1.00 91.81 377 MET A O 1
ATOM 2770 N N . SER A 1 378 ? 28.477 -12.057 -16.080 1.00 91.69 378 SER A N 1
ATOM 2771 C CA . SER A 1 378 ? 28.633 -11.881 -14.625 1.00 91.69 378 SER A CA 1
ATOM 2772 C C . SER A 1 378 ? 28.131 -10.528 -14.103 1.00 91.69 378 SER A C 1
ATOM 2774 O O . SER A 1 378 ? 27.757 -10.440 -12.934 1.00 91.69 378 SER A O 1
ATOM 2776 N N . GLN A 1 379 ? 28.072 -9.494 -14.952 1.00 88.94 379 GLN A N 1
ATOM 2777 C CA . GLN A 1 379 ? 27.582 -8.161 -14.580 1.00 88.94 379 GLN A CA 1
ATOM 2778 C C . GLN A 1 379 ? 26.056 -8.046 -14.613 1.00 88.94 379 GLN A C 1
ATOM 2780 O O . GLN A 1 379 ? 25.524 -7.128 -13.996 1.00 88.94 379 GLN A O 1
ATOM 2785 N N . MET A 1 380 ? 25.353 -8.968 -15.282 1.00 93.06 380 MET A N 1
ATOM 2786 C CA . MET A 1 380 ? 23.911 -8.865 -15.559 1.00 93.06 380 MET A CA 1
ATOM 2787 C C . MET A 1 380 ? 23.061 -9.947 -14.867 1.00 93.06 380 MET A C 1
ATOM 2789 O O . MET A 1 380 ? 21.840 -9.953 -15.010 1.00 93.06 380 MET A O 1
ATOM 2793 N N . ILE A 1 381 ? 23.667 -10.862 -14.100 1.00 93.44 381 ILE A N 1
ATOM 2794 C CA . ILE A 1 381 ? 22.945 -11.861 -13.289 1.00 93.44 381 ILE A CA 1
ATOM 2795 C C . ILE A 1 381 ? 22.459 -11.310 -11.939 1.00 93.44 381 ILE A C 1
ATOM 2797 O O . ILE A 1 381 ? 23.039 -10.378 -11.387 1.00 93.44 381 ILE A O 1
ATOM 2801 N N . ASN A 1 382 ? 21.447 -11.966 -11.360 1.00 93.62 382 ASN A N 1
ATOM 2802 C CA . ASN A 1 382 ? 20.724 -11.575 -10.140 1.00 93.62 382 ASN A CA 1
ATOM 2803 C C . ASN A 1 382 ? 19.785 -10.368 -10.345 1.00 93.62 382 ASN A C 1
ATOM 2805 O O . ASN A 1 382 ? 19.739 -9.769 -11.416 1.00 93.62 382 ASN A O 1
ATOM 2809 N N . VAL A 1 383 ? 18.981 -10.043 -9.326 1.00 92.56 383 VAL A N 1
ATOM 2810 C CA . VAL A 1 383 ? 18.044 -8.906 -9.355 1.00 92.56 383 VAL A CA 1
ATOM 2811 C C . VAL A 1 383 ? 18.758 -7.678 -8.809 1.00 92.56 383 VAL A C 1
ATOM 2813 O O . VAL A 1 383 ? 19.076 -7.611 -7.620 1.00 92.56 383 VAL A O 1
ATOM 2816 N N . GLN A 1 384 ? 19.044 -6.726 -9.689 1.00 90.88 384 GLN A N 1
ATOM 2817 C CA . GLN A 1 384 ? 19.952 -5.614 -9.416 1.00 90.88 384 GLN A CA 1
ATOM 2818 C C . GLN A 1 384 ? 19.225 -4.268 -9.344 1.00 90.88 384 GLN A C 1
ATOM 2820 O O . GLN A 1 384 ? 18.015 -4.180 -9.552 1.00 90.88 384 GLN A O 1
ATOM 2825 N N . CYS A 1 385 ? 19.992 -3.202 -9.099 1.00 91.25 385 CYS A N 1
ATOM 2826 C CA . CYS A 1 385 ? 19.527 -1.818 -9.141 1.00 91.25 385 CYS A CA 1
ATOM 2827 C C . CYS A 1 385 ? 18.681 -1.544 -10.396 1.00 91.25 385 CYS A C 1
ATOM 2829 O O . CYS A 1 385 ? 17.532 -1.125 -10.290 1.00 91.25 385 CYS A O 1
ATOM 2831 N N . GLU A 1 386 ? 19.206 -1.846 -11.585 1.00 90.56 386 GLU A N 1
ATOM 2832 C CA . GLU A 1 386 ? 18.547 -1.526 -12.857 1.00 90.56 386 GLU A CA 1
ATOM 2833 C C . GLU A 1 386 ? 17.315 -2.401 -13.162 1.00 90.56 386 GLU A C 1
ATOM 2835 O O . GLU A 1 386 ? 16.421 -1.956 -13.882 1.00 90.56 386 GLU A O 1
ATOM 2840 N N . SER A 1 387 ? 17.188 -3.590 -12.551 1.00 87.19 387 SER A N 1
ATOM 2841 C CA . SER A 1 387 ? 15.950 -4.395 -12.598 1.00 87.19 387 SER A CA 1
ATOM 2842 C C . SER A 1 387 ? 14.753 -3.638 -11.992 1.00 87.19 387 SER A C 1
ATOM 2844 O O . SER A 1 387 ? 13.607 -3.866 -12.383 1.00 87.19 387 SER A O 1
ATOM 2846 N N . CYS A 1 388 ? 15.021 -2.721 -11.052 1.00 85.38 388 CYS A N 1
ATOM 2847 C CA . CYS A 1 388 ? 14.020 -1.900 -10.371 1.00 85.38 388 CYS A CA 1
ATOM 2848 C C . CYS A 1 388 ? 14.024 -0.425 -10.806 1.00 85.38 388 CYS A C 1
ATOM 2850 O O . CYS A 1 388 ? 12.971 0.204 -10.799 1.00 85.38 388 CYS A O 1
ATOM 2852 N N . HIS A 1 389 ? 15.182 0.133 -11.170 1.00 87.81 389 HIS A N 1
ATOM 2853 C CA . HIS A 1 389 ? 15.372 1.552 -11.505 1.00 87.81 389 HIS A CA 1
ATOM 2854 C C . HIS A 1 389 ? 15.415 1.842 -13.018 1.00 87.81 389 HIS A C 1
ATOM 2856 O O . HIS A 1 389 ? 15.407 3.007 -13.420 1.00 87.81 389 HIS A O 1
ATOM 2862 N N . GLY A 1 390 ? 15.405 0.804 -13.860 1.00 86.00 390 GLY A N 1
ATOM 2863 C CA . GLY A 1 390 ? 15.639 0.926 -15.298 1.00 86.00 390 GLY A CA 1
ATOM 2864 C C . GLY A 1 390 ? 17.116 1.196 -15.630 1.00 86.00 390 GLY A C 1
ATOM 2865 O O . GLY A 1 390 ? 17.956 1.185 -14.727 1.00 86.00 390 GLY A O 1
ATOM 2866 N N . PRO A 1 391 ? 17.443 1.425 -16.913 1.00 88.81 391 PRO A N 1
ATOM 2867 C CA . PRO A 1 391 ? 18.822 1.619 -17.360 1.00 88.81 391 PRO A CA 1
ATOM 2868 C C . PRO A 1 391 ? 19.511 2.837 -16.740 1.00 88.81 391 PRO A C 1
ATOM 2870 O O . PRO A 1 391 ? 18.919 3.917 -16.641 1.00 88.81 391 PRO A O 1
ATOM 2873 N N . GLY A 1 392 ? 20.784 2.674 -16.382 1.00 87.69 392 GLY A N 1
ATOM 2874 C CA . GLY A 1 392 ? 21.636 3.707 -15.795 1.00 87.69 392 GLY A CA 1
ATOM 2875 C C . GLY A 1 392 ? 22.931 4.001 -16.559 1.00 87.69 392 GLY A C 1
ATOM 2876 O O . GLY A 1 392 ? 23.581 4.992 -16.234 1.00 87.69 392 GLY A O 1
ATOM 2877 N N . GLY A 1 393 ? 23.313 3.203 -17.564 1.00 85.31 393 GLY A N 1
ATOM 2878 C CA . GLY A 1 393 ? 24.630 3.279 -18.213 1.00 85.31 393 GLY A CA 1
ATOM 2879 C C . GLY A 1 393 ? 24.905 4.578 -18.973 1.00 85.31 393 GLY A C 1
ATOM 2880 O O . GLY A 1 393 ? 25.957 5.191 -18.802 1.00 85.31 393 GLY A O 1
ATOM 2881 N N . ASN A 1 394 ? 23.950 5.022 -19.793 1.00 82.75 394 ASN A N 1
ATOM 2882 C CA . ASN A 1 394 ? 24.087 6.217 -20.641 1.00 82.75 394 ASN A CA 1
ATOM 2883 C C . ASN A 1 394 ? 23.018 7.303 -20.381 1.00 82.75 394 ASN A C 1
ATOM 2885 O O . ASN A 1 394 ? 23.142 8.422 -20.879 1.00 82.75 394 ASN A O 1
ATOM 2889 N N . ALA A 1 395 ? 21.983 6.992 -19.592 1.00 71.25 395 ALA A N 1
ATOM 2890 C CA . ALA A 1 395 ? 20.818 7.846 -19.367 1.00 71.25 395 ALA A CA 1
ATOM 2891 C C . ALA A 1 395 ? 20.285 7.723 -17.924 1.00 71.25 395 ALA A C 1
ATOM 2893 O O . ALA A 1 395 ? 19.109 7.445 -17.708 1.00 71.25 395 ALA A O 1
ATOM 2894 N N . HIS A 1 396 ? 21.146 7.921 -16.918 1.00 84.19 396 HIS A N 1
ATOM 2895 C CA . HIS A 1 396 ? 20.790 7.756 -15.502 1.00 84.19 396 HIS A CA 1
ATOM 2896 C C . HIS A 1 396 ? 19.746 8.783 -15.001 1.00 84.19 396 HIS A C 1
ATOM 2898 O O . HIS A 1 396 ? 20.074 9.839 -14.450 1.00 84.19 396 HIS A O 1
ATOM 2904 N N . THR A 1 397 ? 18.464 8.444 -15.137 1.00 78.62 397 THR A N 1
ATOM 2905 C CA . THR A 1 397 ? 17.303 9.293 -14.801 1.00 78.62 397 THR A CA 1
ATOM 2906 C C . THR A 1 397 ? 17.066 9.521 -13.306 1.00 78.62 397 THR A C 1
ATOM 2908 O O . THR A 1 397 ? 16.268 10.385 -12.948 1.00 78.62 397 THR A O 1
ATOM 2911 N N . GLN A 1 398 ? 17.711 8.750 -12.421 1.00 80.69 398 GLN A N 1
ATOM 2912 C CA . GLN A 1 398 ? 17.349 8.649 -10.994 1.00 80.69 398 GLN A CA 1
ATOM 2913 C C . GLN A 1 398 ? 15.883 8.209 -10.760 1.00 80.69 398 GLN A C 1
ATOM 2915 O O . GLN A 1 398 ? 15.293 8.531 -9.719 1.00 80.69 398 GLN A O 1
ATOM 2920 N N . ALA A 1 399 ? 15.282 7.498 -11.724 1.00 79.75 399 ALA A N 1
ATOM 2921 C CA . ALA A 1 399 ? 13.901 7.036 -11.646 1.00 79.75 399 ALA A CA 1
ATOM 2922 C C . ALA A 1 399 ? 13.667 6.178 -10.392 1.00 79.75 399 ALA A C 1
ATOM 2924 O O . ALA A 1 399 ? 14.462 5.309 -10.039 1.00 79.75 399 ALA A O 1
ATOM 2925 N N . LYS A 1 400 ? 12.571 6.452 -9.682 1.00 81.56 400 LYS A N 1
ATOM 2926 C CA . LYS A 1 400 ? 12.210 5.814 -8.408 1.00 81.56 400 LYS A CA 1
ATOM 2927 C C . LYS A 1 400 ? 10.700 5.863 -8.226 1.00 81.56 400 LYS A C 1
ATOM 2929 O O . LYS A 1 400 ? 10.069 6.859 -8.570 1.00 81.56 400 LYS A O 1
ATOM 2934 N N . THR A 1 401 ? 10.118 4.811 -7.665 1.00 80.31 401 THR A N 1
ATOM 2935 C CA . THR A 1 401 ? 8.665 4.692 -7.501 1.00 80.31 401 THR A CA 1
ATOM 2936 C C . THR A 1 401 ? 8.323 3.880 -6.255 1.00 80.31 401 THR A C 1
ATOM 2938 O O . THR A 1 401 ? 9.136 3.091 -5.781 1.00 80.31 401 THR A O 1
ATOM 2941 N N . PHE A 1 402 ? 7.112 4.077 -5.732 1.00 85.94 402 PHE A N 1
ATOM 2942 C CA . PHE A 1 402 ? 6.479 3.156 -4.779 1.00 85.94 402 PHE A CA 1
ATOM 2943 C C . PHE A 1 402 ? 5.207 2.521 -5.370 1.00 85.94 402 PHE A C 1
ATOM 2945 O O . PHE A 1 402 ? 4.465 1.876 -4.640 1.00 85.94 402 PHE A O 1
ATOM 2952 N N . ASN A 1 403 ? 4.930 2.707 -6.669 1.00 80.06 403 ASN A N 1
ATOM 2953 C CA . ASN A 1 403 ? 3.857 1.972 -7.344 1.00 80.06 403 ASN A CA 1
ATOM 2954 C C . ASN A 1 403 ? 4.212 0.477 -7.430 1.00 80.06 403 ASN A C 1
ATOM 2956 O O . ASN A 1 403 ? 5.383 0.101 -7.402 1.00 80.06 403 ASN A O 1
ATOM 2960 N N . ASP A 1 404 ? 3.194 -0.370 -7.570 1.00 76.38 404 ASP A N 1
ATOM 2961 C CA . ASP A 1 404 ? 3.328 -1.825 -7.665 1.00 76.38 404 ASP A CA 1
ATOM 2962 C C . ASP A 1 404 ? 4.197 -2.266 -8.856 1.00 76.38 404 ASP A C 1
ATOM 2964 O O . ASP A 1 404 ? 5.040 -3.149 -8.696 1.00 76.38 404 ASP A O 1
ATOM 2968 N N . GLY A 1 405 ? 4.016 -1.626 -10.021 1.00 74.38 405 GLY A N 1
ATOM 2969 C CA . GLY A 1 405 ? 4.528 -2.047 -11.332 1.00 74.38 405 GLY A CA 1
ATOM 2970 C C . GLY A 1 405 ? 5.905 -2.712 -11.322 1.00 74.38 405 GLY A C 1
ATOM 2971 O O . GLY A 1 405 ? 6.045 -3.846 -11.781 1.00 74.38 405 GLY A O 1
ATOM 2972 N N . THR A 1 406 ? 6.885 -2.056 -10.705 1.00 78.12 406 THR A N 1
ATOM 2973 C CA . THR A 1 406 ? 8.287 -2.487 -10.613 1.00 78.12 406 THR A CA 1
ATOM 2974 C C . THR A 1 406 ? 8.476 -3.871 -9.989 1.00 78.12 406 THR A C 1
ATOM 2976 O O . THR A 1 406 ? 9.273 -4.662 -10.485 1.00 78.12 406 THR A O 1
ATOM 2979 N N . CYS A 1 407 ? 7.720 -4.218 -8.946 1.00 80.00 407 CYS A N 1
ATOM 2980 C CA . CYS A 1 407 ? 7.769 -5.556 -8.348 1.00 80.00 407 CYS A CA 1
ATOM 2981 C C . CYS A 1 407 ? 6.977 -6.573 -9.186 1.00 80.00 407 CYS A C 1
ATOM 2983 O O . CYS A 1 407 ? 7.319 -7.752 -9.274 1.00 80.00 407 CYS A O 1
ATOM 2985 N N . THR A 1 408 ? 5.904 -6.116 -9.828 1.00 75.00 408 THR A N 1
ATOM 2986 C CA . THR A 1 408 ? 4.923 -6.977 -10.511 1.00 75.00 408 THR A CA 1
ATOM 2987 C C . THR A 1 408 ? 5.403 -7.515 -11.857 1.00 75.00 408 THR A C 1
ATOM 2989 O O . THR A 1 408 ? 4.797 -8.439 -12.386 1.00 75.00 408 THR A O 1
ATOM 2992 N N . GLN A 1 409 ? 6.553 -7.023 -12.331 1.00 73.56 409 GLN A N 1
ATOM 2993 C CA . GLN A 1 409 ? 7.409 -7.690 -13.316 1.00 73.56 409 GLN A CA 1
ATOM 2994 C C . GLN A 1 409 ? 7.602 -9.187 -13.009 1.00 73.56 409 GLN A C 1
ATOM 2996 O O . GLN A 1 409 ? 7.680 -9.995 -13.930 1.00 73.56 409 GLN A O 1
ATOM 3001 N N . CYS A 1 410 ? 7.675 -9.543 -11.717 1.00 77.25 410 CYS A N 1
ATOM 3002 C CA . CYS A 1 410 ? 8.087 -10.870 -11.249 1.00 77.25 410 CYS A CA 1
ATOM 3003 C C . CYS A 1 410 ? 7.242 -11.452 -10.110 1.00 77.25 410 CYS A C 1
ATOM 3005 O O . CYS A 1 410 ? 7.238 -12.665 -9.904 1.00 77.25 410 CYS A O 1
ATOM 3007 N N . HIS A 1 411 ? 6.527 -10.609 -9.362 1.00 80.62 411 HIS A N 1
ATOM 3008 C CA . HIS A 1 411 ? 5.751 -11.021 -8.195 1.00 80.62 411 HIS A CA 1
ATOM 3009 C C . HIS A 1 411 ? 4.255 -11.184 -8.538 1.00 80.62 411 HIS A C 1
ATOM 3011 O O . HIS A 1 411 ? 3.545 -10.178 -8.658 1.00 80.62 411 HIS A O 1
ATOM 3017 N N . PRO A 1 412 ? 3.727 -12.425 -8.657 1.00 75.19 412 PRO A N 1
ATOM 3018 C CA . PRO A 1 412 ? 2.320 -12.676 -9.008 1.00 75.19 412 PRO A CA 1
ATOM 3019 C C . PRO A 1 412 ? 1.321 -12.195 -7.941 1.00 75.19 412 PRO A C 1
ATOM 3021 O O . PRO A 1 412 ? 0.124 -12.090 -8.213 1.00 75.19 412 PRO A O 1
ATOM 3024 N N . GLN A 1 413 ? 1.806 -11.841 -6.744 1.00 81.31 413 GLN A N 1
ATOM 3025 C CA . GLN A 1 413 ? 1.040 -11.235 -5.651 1.00 81.31 413 GLN A CA 1
ATOM 3026 C C . GLN A 1 413 ? 0.269 -9.972 -6.079 1.00 81.31 413 GLN A C 1
ATOM 3028 O O . GLN A 1 413 ? -0.710 -9.620 -5.422 1.00 81.31 413 GLN A O 1
ATOM 3033 N N . GLN A 1 414 ? 0.635 -9.330 -7.201 1.00 80.88 414 GLN A N 1
ATOM 3034 C CA . GLN A 1 414 ? -0.127 -8.224 -7.789 1.00 80.88 414 GLN A CA 1
ATOM 3035 C C . GLN A 1 414 ? -1.625 -8.517 -7.905 1.00 80.88 414 GLN A C 1
ATOM 3037 O O . GLN A 1 414 ? -2.434 -7.640 -7.626 1.00 80.88 414 GLN A O 1
ATOM 3042 N N . GLN A 1 415 ? -2.000 -9.721 -8.342 1.00 77.31 415 GLN A N 1
ATOM 3043 C CA . GLN A 1 415 ? -3.402 -10.049 -8.620 1.00 77.31 415 GLN A CA 1
ATOM 3044 C C . GLN A 1 415 ? -4.238 -10.077 -7.331 1.00 77.31 415 GLN A C 1
ATOM 3046 O O . GLN A 1 415 ? -5.407 -9.714 -7.350 1.00 77.31 415 GLN A O 1
ATOM 3051 N N . GLN A 1 416 ? -3.611 -10.417 -6.202 1.00 84.81 416 GLN A N 1
ATOM 3052 C CA . GLN A 1 416 ? -4.213 -10.354 -4.869 1.00 84.81 416 GLN A CA 1
ATOM 3053 C C . GLN A 1 416 ? -4.234 -8.905 -4.354 1.00 84.81 416 GLN A C 1
ATOM 3055 O O . GLN A 1 416 ? -5.264 -8.416 -3.892 1.00 84.81 416 GLN A O 1
ATOM 3060 N N . TRP A 1 417 ? -3.117 -8.180 -4.509 1.00 88.00 417 TRP A N 1
ATOM 3061 C CA . TRP A 1 417 ? -3.008 -6.773 -4.113 1.00 88.00 417 TRP A CA 1
ATOM 3062 C C . TRP A 1 417 ? -4.009 -5.876 -4.846 1.00 88.00 417 TRP A C 1
ATOM 3064 O O . TRP A 1 417 ? -4.646 -5.043 -4.203 1.00 88.00 417 TRP A O 1
ATOM 3074 N N . LYS A 1 418 ? -4.221 -6.083 -6.153 1.00 84.12 418 LYS A N 1
ATOM 3075 C CA . LYS A 1 418 ? -5.217 -5.361 -6.964 1.00 84.12 418 LYS A CA 1
ATOM 3076 C C . LYS A 1 418 ? -6.644 -5.524 -6.425 1.00 84.12 418 LYS A C 1
ATOM 3078 O O . LYS A 1 418 ? -7.454 -4.624 -6.631 1.00 84.12 418 LYS A O 1
ATOM 3083 N N . GLU A 1 419 ? -6.938 -6.592 -5.676 1.00 86.25 419 GLU A N 1
ATOM 3084 C CA . GLU A 1 419 ? -8.236 -6.773 -5.017 1.00 86.25 419 GLU A CA 1
ATOM 3085 C C . GLU A 1 419 ? -8.355 -6.112 -3.634 1.00 86.25 419 GLU A C 1
ATOM 3087 O O . GLU A 1 419 ? -9.476 -5.866 -3.174 1.00 86.25 419 GLU A O 1
ATOM 3092 N N . SER A 1 420 ? -7.236 -5.760 -2.998 1.00 92.88 420 SER A N 1
ATOM 3093 C CA . SER A 1 420 ? -7.200 -5.147 -1.666 1.00 92.88 420 SER A CA 1
ATOM 3094 C C . SER A 1 420 ? -7.768 -3.721 -1.615 1.00 92.88 420 SER A C 1
ATOM 3096 O O . SER A 1 420 ? -7.766 -2.967 -2.596 1.00 92.88 420 SER A O 1
ATOM 3098 N N . ALA A 1 421 ? -8.157 -3.289 -0.412 1.00 91.31 421 ALA A N 1
ATOM 3099 C CA . ALA A 1 421 ? -8.436 -1.880 -0.137 1.00 91.31 421 ALA A CA 1
ATOM 3100 C C . ALA A 1 421 ? -7.193 -0.982 -0.314 1.00 91.31 421 ALA A C 1
ATOM 3102 O O . ALA A 1 421 ? -7.349 0.186 -0.663 1.00 91.31 421 ALA A O 1
ATOM 3103 N N . HIS A 1 422 ? -5.972 -1.508 -0.149 1.00 93.44 422 HIS A N 1
ATOM 3104 C CA . HIS A 1 422 ? -4.740 -0.744 -0.359 1.00 93.44 422 HIS A CA 1
ATOM 3105 C C . HIS A 1 422 ? -4.580 -0.295 -1.818 1.00 93.44 422 HIS A C 1
ATOM 3107 O O . HIS A 1 422 ? -4.358 0.891 -2.058 1.00 93.44 422 HIS A O 1
ATOM 3113 N N . ALA A 1 423 ? -4.800 -1.177 -2.796 1.00 85.31 423 ALA A N 1
ATOM 3114 C CA . ALA A 1 423 ? -4.808 -0.779 -4.206 1.00 85.31 423 ALA A CA 1
ATOM 3115 C C . ALA A 1 423 ? -5.960 0.187 -4.533 1.00 85.31 423 ALA A C 1
ATOM 3117 O O . ALA A 1 423 ? -5.770 1.180 -5.238 1.00 85.31 423 ALA A O 1
ATOM 3118 N N . LYS A 1 424 ? -7.163 -0.096 -4.016 1.00 82.94 424 LYS A N 1
ATOM 3119 C CA . LYS A 1 424 ? -8.406 0.583 -4.420 1.00 82.94 424 LYS A CA 1
ATOM 3120 C C . LYS A 1 424 ? -8.650 1.936 -3.730 1.00 82.94 424 LYS A C 1
ATOM 3122 O O . LYS A 1 424 ? -9.298 2.785 -4.330 1.00 82.94 424 LYS A O 1
ATOM 3127 N N . LYS A 1 425 ? -8.163 2.142 -2.498 1.00 85.00 425 LYS A N 1
ATOM 3128 C CA . LYS A 1 425 ? -8.543 3.263 -1.606 1.00 85.00 425 LYS A CA 1
ATOM 3129 C C . LYS A 1 425 ? -7.357 3.961 -0.914 1.00 85.00 425 LYS A C 1
ATOM 3131 O O . LYS A 1 425 ? -7.452 4.372 0.242 1.00 85.00 425 LYS A O 1
ATOM 3136 N N . THR A 1 426 ? -6.215 4.082 -1.589 1.00 89.19 426 THR A N 1
ATOM 3137 C CA . THR A 1 426 ? -5.058 4.845 -1.079 1.00 89.19 426 THR A CA 1
ATOM 3138 C C . THR A 1 426 ? -4.347 5.601 -2.206 1.00 89.19 426 THR A C 1
ATOM 3140 O O . THR A 1 426 ? -4.620 5.378 -3.389 1.00 89.19 426 THR A O 1
ATOM 3143 N N . GLY A 1 427 ? -3.440 6.517 -1.856 1.00 83.06 427 GLY A N 1
ATOM 3144 C CA . GLY A 1 427 ? -2.700 7.327 -2.822 1.00 83.06 427 GLY A CA 1
ATOM 3145 C C . GLY A 1 427 ? -3.617 8.194 -3.685 1.00 83.06 427 GLY A C 1
ATOM 3146 O O . GLY A 1 427 ? -4.689 8.626 -3.265 1.00 83.06 427 GLY A O 1
ATOM 3147 N N . TYR A 1 428 ? -3.220 8.383 -4.937 1.00 72.62 428 TYR A N 1
ATOM 3148 C CA . TYR A 1 428 ? -3.926 9.149 -5.963 1.00 72.62 428 TYR A CA 1
ATOM 3149 C C . TYR A 1 428 ? -5.319 8.608 -6.356 1.00 72.62 428 TYR A C 1
ATOM 3151 O O . TYR A 1 428 ? -5.946 9.162 -7.267 1.00 72.62 428 TYR A O 1
ATOM 3159 N N . ASN A 1 429 ? -5.776 7.505 -5.745 1.00 71.44 429 ASN A N 1
ATOM 3160 C CA . ASN A 1 429 ? -7.143 6.985 -5.858 1.00 71.44 429 ASN A CA 1
ATOM 3161 C C . ASN A 1 429 ? -8.068 7.571 -4.764 1.00 71.44 429 ASN A C 1
ATOM 3163 O O . ASN A 1 429 ? -9.275 7.608 -4.958 1.00 71.44 429 ASN A O 1
ATOM 3167 N N . GLU A 1 430 ? -7.510 8.081 -3.658 1.00 74.06 430 GLU A N 1
ATOM 3168 C CA . GLU A 1 430 ? -8.221 8.739 -2.548 1.00 74.06 430 GLU A CA 1
ATOM 3169 C C . GLU A 1 430 ? -7.570 10.099 -2.241 1.00 74.06 430 GLU A C 1
ATOM 3171 O O . GLU A 1 430 ? -6.953 10.320 -1.195 1.00 74.06 430 GLU A O 1
ATOM 3176 N N . ILE A 1 431 ? -7.681 11.025 -3.202 1.00 68.31 431 ILE A N 1
ATOM 3177 C CA . ILE A 1 431 ? -6.905 12.278 -3.236 1.00 68.31 431 ILE A CA 1
ATOM 3178 C C . ILE A 1 431 ? -7.006 13.108 -1.945 1.00 68.31 431 ILE A C 1
ATOM 3180 O O . ILE A 1 431 ? -6.009 13.669 -1.497 1.00 68.31 431 ILE A O 1
ATOM 3184 N N . HIS A 1 432 ? -8.176 13.103 -1.301 1.00 70.88 432 HIS A N 1
ATOM 3185 C CA . HIS A 1 432 ? -8.455 13.837 -0.064 1.00 70.88 432 HIS A CA 1
ATOM 3186 C C . HIS A 1 432 ? -7.621 13.369 1.148 1.00 70.88 432 HIS A C 1
ATOM 3188 O O . HIS A 1 432 ? -7.381 14.138 2.077 1.00 70.88 432 HIS A O 1
ATOM 3194 N N . MET A 1 433 ? -7.139 12.120 1.130 1.00 74.75 433 MET A N 1
ATOM 3195 C CA . MET A 1 433 ? -6.182 11.595 2.112 1.00 74.75 433 MET A CA 1
ATOM 3196 C C . MET A 1 433 ? -4.731 11.771 1.645 1.00 74.75 433 MET A C 1
ATOM 3198 O O . MET A 1 433 ? -3.835 11.953 2.470 1.00 74.75 433 MET A O 1
ATOM 3202 N N . ALA A 1 434 ? -4.491 11.751 0.331 1.00 71.75 434 ALA A N 1
ATOM 3203 C CA . ALA A 1 434 ? -3.164 11.902 -0.264 1.00 71.75 434 ALA A CA 1
ATOM 3204 C C . ALA A 1 434 ? -2.612 13.341 -0.243 1.00 71.75 434 ALA A C 1
ATOM 3206 O O . ALA A 1 434 ? -1.409 13.529 -0.403 1.00 71.75 434 ALA A O 1
ATOM 3207 N N . GLU A 1 435 ? -3.461 14.347 -0.024 1.00 75.00 435 GLU A N 1
ATOM 3208 C CA . GLU A 1 435 ? -3.079 15.756 0.170 1.00 75.00 435 GLU A CA 1
ATOM 3209 C C . GLU A 1 435 ? -2.924 16.163 1.651 1.00 75.00 435 GLU A C 1
ATOM 3211 O O . GLU A 1 435 ? -2.330 17.195 1.970 1.00 75.00 435 GLU A O 1
ATOM 3216 N N . GLY A 1 436 ? -3.451 15.363 2.582 1.00 77.75 436 GLY A N 1
ATOM 3217 C CA . GLY A 1 436 ? -3.385 15.658 4.011 1.00 77.75 436 GLY A CA 1
ATOM 3218 C C . GLY A 1 436 ? -2.008 15.329 4.583 1.00 77.75 436 GLY A C 1
ATOM 3219 O O . GLY A 1 436 ? -1.656 14.158 4.691 1.00 77.75 436 GLY A O 1
ATOM 3220 N N . THR A 1 437 ? -1.246 16.328 5.039 1.00 83.94 437 THR A N 1
ATOM 3221 C CA . THR A 1 437 ? 0.101 16.126 5.628 1.00 83.94 437 THR A CA 1
ATOM 3222 C C . THR A 1 437 ? 0.115 15.186 6.839 1.00 83.94 437 THR A C 1
ATOM 3224 O O . THR A 1 437 ? 1.117 14.523 7.083 1.00 83.94 437 THR A O 1
ATOM 3227 N N . SER A 1 438 ? -1.000 15.084 7.569 1.00 85.25 438 SER A N 1
ATOM 3228 C CA . SER A 1 438 ? -1.217 14.132 8.669 1.00 85.25 438 SER A CA 1
ATOM 3229 C C . SER A 1 438 ? -1.954 12.850 8.256 1.00 85.25 438 SER A C 1
ATOM 3231 O O . SER A 1 438 ? -2.293 12.041 9.115 1.00 85.25 438 SER A O 1
ATOM 3233 N N . CYS A 1 439 ? -2.267 12.663 6.974 1.00 89.00 439 CYS A N 1
ATOM 3234 C CA . CYS A 1 439 ? -2.985 11.499 6.439 1.00 89.00 439 CYS A CA 1
ATOM 3235 C C . CYS A 1 439 ? -2.063 10.629 5.570 1.00 89.00 439 CYS A C 1
ATOM 3237 O O . CYS A 1 439 ? -2.104 9.404 5.678 1.00 89.00 439 CYS A O 1
ATOM 3239 N N . VAL A 1 440 ? -1.156 11.244 4.801 1.00 90.94 440 VAL A N 1
ATOM 3240 C CA . VAL A 1 440 ? -0.184 10.548 3.936 1.00 90.94 440 VAL A CA 1
ATOM 3241 C C . VAL A 1 440 ? 0.647 9.471 4.637 1.00 90.94 440 VAL A C 1
ATOM 3243 O O . VAL A 1 440 ? 0.982 8.471 4.013 1.00 90.94 440 VAL A O 1
ATOM 3246 N N . GLU A 1 441 ? 0.929 9.617 5.934 1.00 92.88 441 GLU A N 1
ATOM 3247 C CA . GLU A 1 441 ? 1.680 8.629 6.723 1.00 92.88 441 GLU A CA 1
ATOM 3248 C C . GLU A 1 441 ? 1.024 7.237 6.791 1.00 92.88 441 GLU A C 1
ATOM 3250 O O . GLU A 1 441 ? 1.727 6.264 7.034 1.00 92.88 441 GLU A O 1
ATOM 3255 N N . CYS A 1 442 ? -0.294 7.137 6.578 1.00 93.75 442 CYS A N 1
ATOM 3256 C CA . CYS A 1 442 ? -1.060 5.881 6.590 1.00 93.75 442 CYS A CA 1
ATOM 3257 C C . CYS A 1 442 ? -1.943 5.693 5.342 1.00 93.75 442 CYS A C 1
ATOM 3259 O O . CYS A 1 442 ? -2.652 4.698 5.247 1.00 93.75 442 CYS A O 1
ATOM 3261 N N . HIS A 1 443 ? -1.926 6.638 4.395 1.00 93.81 443 HIS A N 1
ATOM 3262 C CA . HIS A 1 443 ? -2.768 6.606 3.192 1.00 93.81 443 HIS A CA 1
ATOM 3263 C C . HIS A 1 443 ? -1.993 6.774 1.875 1.00 93.81 443 HIS A C 1
ATOM 3265 O O . HIS A 1 443 ? -2.624 6.808 0.820 1.00 93.81 443 HIS A O 1
ATOM 3271 N N . THR A 1 444 ? -0.656 6.859 1.880 1.00 93.81 444 THR A N 1
ATOM 3272 C CA . THR A 1 444 ? 0.149 6.813 0.643 1.00 93.81 444 THR A CA 1
ATOM 3273 C C . THR A 1 444 ? 1.422 5.987 0.819 1.00 93.81 444 THR A C 1
ATOM 3275 O O . THR A 1 444 ? 2.035 5.964 1.890 1.00 93.81 444 THR A O 1
ATOM 3278 N N . GLY A 1 445 ? 1.855 5.320 -0.253 1.00 93.75 445 GLY A N 1
ATOM 3279 C CA . GLY A 1 445 ? 3.018 4.436 -0.219 1.00 93.75 445 GLY A CA 1
ATOM 3280 C C . GLY A 1 445 ? 4.341 5.170 0.016 1.00 93.75 445 GLY A C 1
ATOM 3281 O O . GLY A 1 445 ? 5.222 4.649 0.697 1.00 93.75 445 GLY A O 1
ATOM 3282 N N . GLN A 1 446 ? 4.472 6.404 -0.488 1.00 92.75 446 GLN A N 1
ATOM 3283 C CA . GLN A 1 446 ? 5.631 7.260 -0.208 1.00 92.75 446 GLN A CA 1
ATOM 3284 C C . GLN A 1 446 ? 5.545 7.892 1.189 1.00 92.75 446 GLN A C 1
ATOM 3286 O O . GLN A 1 446 ? 6.563 7.980 1.880 1.00 92.75 446 GLN A O 1
ATOM 3291 N N . GLY A 1 447 ? 4.353 8.340 1.597 1.00 94.81 447 GLY A N 1
ATOM 3292 C CA . GLY A 1 447 ? 4.116 9.037 2.858 1.00 94.81 447 GLY A CA 1
ATOM 3293 C C . GLY A 1 447 ? 4.433 8.167 4.066 1.00 94.81 447 GLY A C 1
ATOM 3294 O O . GLY A 1 447 ? 5.177 8.606 4.939 1.00 94.81 447 GLY A O 1
ATOM 3295 N N . PHE A 1 448 ? 3.998 6.905 4.066 1.00 95.88 448 PHE A N 1
ATOM 3296 C CA . PHE A 1 448 ? 4.410 5.918 5.070 1.00 95.88 448 PHE A CA 1
ATOM 3297 C C . PHE A 1 448 ? 5.941 5.820 5.185 1.00 95.88 448 PHE A C 1
ATOM 3299 O O . PHE A 1 448 ? 6.511 5.991 6.264 1.00 95.88 448 PHE A O 1
ATOM 3306 N N . VAL A 1 449 ? 6.644 5.632 4.063 1.00 95.31 449 VAL A N 1
ATOM 3307 C CA . VAL A 1 449 ? 8.098 5.402 4.082 1.00 95.31 449 VAL A CA 1
ATOM 3308 C C . VAL A 1 449 ? 8.894 6.658 4.456 1.00 95.31 449 VAL A C 1
ATOM 3310 O O . VAL A 1 449 ? 9.895 6.544 5.161 1.00 95.31 449 VAL A O 1
ATOM 3313 N N . GLN A 1 450 ? 8.491 7.861 4.031 1.00 94.38 450 GLN A N 1
ATOM 3314 C CA . GLN A 1 450 ? 9.208 9.085 4.422 1.00 94.38 450 GLN A CA 1
ATOM 3315 C C . GLN A 1 450 ? 8.821 9.585 5.824 1.00 94.38 450 GLN A C 1
ATOM 3317 O O . GLN A 1 450 ? 9.709 10.015 6.557 1.00 94.38 450 GLN A O 1
ATOM 3322 N N . VAL A 1 451 ? 7.543 9.512 6.208 1.00 94.00 451 VAL A N 1
ATOM 3323 C CA . VAL A 1 451 ? 7.025 10.078 7.467 1.00 94.00 451 VAL A CA 1
ATOM 3324 C C . VAL A 1 451 ? 7.023 9.033 8.584 1.00 94.00 451 VAL A C 1
ATOM 3326 O O . VAL A 1 451 ? 7.771 9.174 9.548 1.00 94.00 451 VAL A O 1
ATOM 3329 N N . ALA A 1 452 ? 6.243 7.954 8.447 1.00 92.38 452 ALA A N 1
ATOM 3330 C CA . ALA A 1 452 ? 6.030 6.974 9.518 1.00 92.38 452 ALA A CA 1
ATOM 3331 C C . ALA A 1 452 ? 7.269 6.109 9.825 1.00 92.38 452 ALA A C 1
ATOM 3333 O O . ALA A 1 452 ? 7.458 5.706 10.978 1.00 92.38 452 ALA A O 1
ATOM 3334 N N . ILE A 1 453 ? 8.098 5.829 8.809 1.00 93.81 453 ILE A N 1
ATOM 3335 C CA . ILE A 1 453 ? 9.331 5.028 8.927 1.00 93.81 453 ILE A CA 1
ATOM 3336 C C . ILE A 1 453 ? 10.576 5.910 9.087 1.00 93.81 453 ILE A C 1
ATOM 3338 O O . ILE A 1 453 ? 11.346 5.718 10.021 1.00 93.81 453 ILE A O 1
ATOM 3342 N N . ARG A 1 454 ? 10.790 6.889 8.195 1.00 92.88 454 ARG A N 1
ATOM 3343 C CA . ARG A 1 454 ? 12.011 7.727 8.188 1.00 92.88 454 ARG A CA 1
ATOM 3344 C C . ARG A 1 454 ? 11.905 9.021 9.007 1.00 92.88 454 ARG A C 1
ATOM 3346 O O . ARG A 1 454 ? 12.844 9.813 8.983 1.00 92.88 454 ARG A O 1
ATOM 3353 N N . GLY A 1 455 ? 10.790 9.259 9.702 1.00 93.69 455 GLY A N 1
ATOM 3354 C CA . GLY A 1 455 ? 10.610 10.391 10.621 1.00 93.69 455 GLY A CA 1
ATOM 3355 C C . GLY A 1 455 ? 10.645 11.781 9.973 1.00 93.69 455 GLY A C 1
ATOM 3356 O O . GLY A 1 455 ? 10.810 12.778 10.675 1.00 93.69 455 GLY A O 1
ATOM 3357 N N . LYS A 1 456 ? 10.531 11.884 8.642 1.00 94.31 456 LYS A N 1
ATOM 3358 C CA . LYS A 1 456 ? 10.604 13.170 7.939 1.00 94.31 456 LYS A CA 1
ATOM 3359 C C . LYS A 1 456 ? 9.286 13.929 8.048 1.00 94.31 456 LYS A C 1
ATOM 3361 O O . LYS A 1 456 ? 8.208 13.354 7.929 1.00 94.31 456 LYS A O 1
ATOM 3366 N N . LYS A 1 457 ? 9.385 15.256 8.143 1.00 93.88 457 LYS A N 1
ATOM 3367 C CA . LYS A 1 457 ? 8.261 16.179 7.943 1.00 93.88 457 LYS A CA 1
ATOM 3368 C C . LYS A 1 457 ? 7.607 15.913 6.578 1.00 93.88 457 LYS A C 1
ATOM 3370 O O . LYS A 1 457 ? 8.311 15.804 5.572 1.00 93.88 457 LYS A O 1
ATOM 3375 N N . ALA A 1 458 ? 6.278 15.826 6.535 1.00 92.75 458 ALA A N 1
ATOM 3376 C CA . ALA A 1 458 ? 5.519 15.779 5.287 1.00 92.75 458 ALA A CA 1
ATOM 3377 C C . ALA A 1 458 ? 5.559 17.160 4.611 1.00 92.75 458 ALA A C 1
ATOM 3379 O O . ALA A 1 458 ? 5.043 18.126 5.174 1.00 92.75 458 ALA A O 1
ATOM 3380 N N . ILE A 1 459 ? 6.197 17.253 3.440 1.00 87.50 459 ILE A N 1
ATOM 3381 C CA . ILE A 1 459 ? 6.343 18.490 2.660 1.00 87.50 459 ILE A CA 1
ATOM 3382 C C . ILE A 1 459 ? 6.067 18.167 1.193 1.00 87.50 459 ILE A C 1
ATOM 3384 O O . ILE A 1 459 ? 6.849 17.457 0.553 1.00 87.50 459 ILE A O 1
ATOM 3388 N N . PHE A 1 460 ? 4.961 18.692 0.673 1.00 83.38 460 PHE A N 1
ATOM 3389 C CA . PHE A 1 460 ? 4.620 18.633 -0.751 1.00 83.38 460 PHE A CA 1
ATOM 3390 C C . PHE A 1 460 ? 5.406 19.680 -1.566 1.00 83.38 460 PHE A C 1
ATOM 3392 O O . PHE A 1 460 ? 5.905 20.648 -0.987 1.00 83.38 460 PHE A O 1
ATOM 3399 N N . PRO A 1 461 ? 5.498 19.558 -2.904 1.00 79.50 461 PRO A N 1
ATOM 3400 C CA . PRO A 1 461 ? 6.224 20.520 -3.741 1.00 79.50 461 PRO A CA 1
ATOM 3401 C C . PRO A 1 461 ? 5.735 21.968 -3.588 1.00 79.50 461 PRO A C 1
ATOM 3403 O O . PRO A 1 461 ? 6.549 22.880 -3.477 1.00 79.50 461 PRO A O 1
ATOM 3406 N N . ASN A 1 462 ? 4.423 22.181 -3.450 1.00 73.56 462 ASN A N 1
ATOM 3407 C CA . ASN A 1 462 ? 3.819 23.496 -3.185 1.00 73.56 462 ASN A CA 1
ATOM 3408 C C . ASN A 1 462 ? 4.036 24.048 -1.754 1.00 73.56 462 ASN A C 1
ATOM 3410 O O . ASN A 1 462 ? 3.621 25.169 -1.462 1.00 73.56 462 ASN A O 1
ATOM 3414 N N . GLN A 1 463 ? 4.664 23.275 -0.863 1.00 76.19 463 GLN A N 1
ATOM 3415 C CA . GLN A 1 463 ? 5.061 23.669 0.498 1.00 76.19 463 GLN A CA 1
ATOM 3416 C C . GLN A 1 463 ? 6.585 23.801 0.646 1.00 76.19 463 GLN A C 1
ATOM 3418 O O . GLN A 1 463 ? 7.063 24.212 1.704 1.00 76.19 463 GLN A O 1
ATOM 3423 N N . ALA A 1 464 ? 7.350 23.414 -0.377 1.00 79.31 464 ALA A N 1
ATOM 3424 C CA . ALA A 1 464 ? 8.800 23.382 -0.319 1.00 79.31 464 ALA A CA 1
ATOM 3425 C C . ALA A 1 464 ? 9.412 24.790 -0.312 1.00 79.31 464 ALA A C 1
ATOM 3427 O O . ALA A 1 464 ? 8.901 25.733 -0.915 1.00 79.31 464 ALA A O 1
ATOM 3428 N N . THR A 1 465 ? 10.561 24.915 0.345 1.00 82.81 465 THR A N 1
ATOM 3429 C CA . THR A 1 465 ? 11.374 26.136 0.381 1.00 82.81 465 THR A CA 1
ATOM 3430 C C . THR A 1 465 ? 12.843 25.794 0.132 1.00 82.81 465 THR A C 1
ATOM 3432 O O . THR A 1 465 ? 13.237 24.630 0.191 1.00 82.81 465 THR A O 1
ATOM 3435 N N . ALA A 1 466 ? 13.686 26.805 -0.097 1.00 82.06 466 ALA A N 1
ATOM 3436 C CA . ALA A 1 466 ? 15.128 26.605 -0.287 1.00 82.06 466 ALA A CA 1
ATOM 3437 C C . ALA A 1 466 ? 15.833 25.944 0.923 1.00 82.06 466 ALA A C 1
ATOM 3439 O O . ALA A 1 466 ? 16.905 25.366 0.767 1.00 82.06 466 ALA A O 1
ATOM 3440 N N . THR A 1 467 ? 15.238 26.024 2.120 1.00 88.19 467 THR A N 1
ATOM 3441 C CA . THR A 1 467 ? 15.752 25.439 3.373 1.00 88.19 467 THR A CA 1
ATOM 3442 C C . THR A 1 467 ? 14.998 24.184 3.826 1.00 88.19 467 THR A C 1
ATOM 3444 O O . THR A 1 467 ? 15.538 23.398 4.596 1.00 88.19 467 THR A O 1
ATOM 3447 N N . GLU A 1 468 ? 13.767 23.978 3.354 1.00 87.19 468 GLU A N 1
ATOM 3448 C CA . GLU A 1 468 ? 12.960 22.775 3.588 1.00 87.19 468 GLU A CA 1
ATOM 3449 C C . GLU A 1 468 ? 12.463 22.226 2.235 1.00 87.19 468 GLU A C 1
ATOM 3451 O O . GLU A 1 468 ? 11.361 22.574 1.798 1.00 87.19 468 GLU A O 1
ATOM 3456 N N . PRO A 1 469 ? 13.268 21.413 1.527 1.00 86.69 469 PRO A N 1
ATOM 3457 C CA . PRO A 1 469 ? 12.883 20.851 0.234 1.00 86.69 469 PRO A CA 1
ATOM 3458 C C . PRO A 1 469 ? 11.760 19.810 0.369 1.00 86.69 469 PRO A C 1
ATOM 3460 O O . PRO A 1 469 ? 11.580 19.195 1.422 1.00 86.69 469 PRO A O 1
ATOM 3463 N N . ALA A 1 470 ? 11.030 19.576 -0.727 1.00 86.94 470 ALA A N 1
ATOM 3464 C CA . ALA A 1 470 ? 9.943 18.600 -0.777 1.00 86.94 470 ALA A CA 1
ATOM 3465 C C . ALA A 1 470 ? 10.414 17.194 -0.363 1.00 86.94 470 ALA A C 1
ATOM 3467 O O . ALA A 1 470 ? 11.406 16.668 -0.873 1.00 86.94 470 ALA A O 1
ATOM 3468 N N . THR A 1 471 ? 9.667 16.561 0.541 1.00 90.75 471 THR A N 1
ATOM 3469 C CA . THR A 1 471 ? 9.882 15.165 0.960 1.00 90.75 471 THR A CA 1
ATOM 3470 C C . THR A 1 471 ? 8.929 14.202 0.251 1.00 90.75 471 THR A C 1
ATOM 3472 O O . THR A 1 471 ? 9.184 12.996 0.221 1.00 90.75 471 THR A O 1
ATOM 3475 N N . LEU A 1 472 ? 7.860 14.740 -0.345 1.00 88.06 472 LEU A N 1
ATOM 3476 C CA . LEU A 1 472 ? 6.775 14.039 -1.022 1.00 88.06 472 LEU A CA 1
ATOM 3477 C C . LEU A 1 472 ? 6.613 14.546 -2.466 1.00 88.06 472 LEU A C 1
ATOM 3479 O O . LEU A 1 472 ? 6.954 15.688 -2.765 1.00 88.06 472 LEU A O 1
ATOM 3483 N N . VAL A 1 473 ? 6.077 13.707 -3.359 1.00 81.06 473 VAL A N 1
ATOM 3484 C CA . VAL A 1 473 ? 5.537 14.155 -4.660 1.00 81.06 473 VAL A CA 1
ATOM 3485 C C . VAL A 1 473 ? 4.155 14.793 -4.473 1.00 81.06 473 VAL A C 1
ATOM 3487 O O . VAL A 1 473 ? 3.527 14.593 -3.431 1.00 81.06 473 VAL A O 1
ATOM 3490 N N . ASP A 1 474 ? 3.656 15.528 -5.467 1.00 74.88 474 ASP A N 1
ATOM 3491 C CA . ASP A 1 474 ? 2.306 16.105 -5.434 1.00 74.88 474 ASP A CA 1
ATOM 3492 C C . ASP A 1 474 ? 1.210 15.065 -5.164 1.00 74.88 474 ASP A C 1
ATOM 3494 O O . ASP A 1 474 ? 1.314 13.904 -5.561 1.00 74.88 474 ASP A O 1
ATOM 3498 N N . ALA A 1 475 ? 0.121 15.494 -4.519 1.00 71.00 475 ALA A N 1
ATOM 3499 C CA . ALA A 1 475 ? -0.971 14.618 -4.086 1.00 71.00 475 ALA A CA 1
ATOM 3500 C C . ALA A 1 475 ? -1.568 13.769 -5.231 1.00 71.00 475 ALA A C 1
ATOM 3502 O O . ALA A 1 475 ? -1.851 12.587 -5.045 1.00 71.00 475 ALA A O 1
ATOM 3503 N N . ASN A 1 476 ? -1.674 14.328 -6.444 1.00 67.00 476 ASN A N 1
ATOM 3504 C CA . ASN A 1 476 ? -2.159 13.615 -7.637 1.00 67.00 476 ASN A CA 1
ATOM 3505 C C . ASN A 1 476 ? -1.208 12.506 -8.134 1.00 67.00 476 ASN A C 1
ATOM 3507 O O . ASN A 1 476 ? -1.646 11.606 -8.851 1.00 67.00 476 ASN A O 1
ATOM 3511 N N . ALA A 1 477 ? 0.069 12.562 -7.745 1.00 72.62 477 ALA A N 1
ATOM 3512 C CA . ALA A 1 477 ? 1.108 11.586 -8.066 1.00 72.62 477 ALA A CA 1
ATOM 3513 C C . ALA A 1 477 ? 1.443 10.652 -6.884 1.00 72.62 477 ALA A C 1
ATOM 3515 O O . ALA A 1 477 ? 2.250 9.736 -7.045 1.00 72.62 477 ALA A O 1
ATOM 3516 N N . GLN A 1 478 ? 0.839 10.852 -5.704 1.00 80.25 478 GLN A N 1
ATOM 3517 C CA . GLN A 1 478 ? 1.102 10.032 -4.519 1.00 80.25 478 GLN A CA 1
ATOM 3518 C C . GLN A 1 478 ? 0.736 8.561 -4.772 1.00 80.25 478 GLN A C 1
ATOM 3520 O O . GLN A 1 478 ? -0.440 8.258 -4.980 1.00 80.25 478 GLN A O 1
ATOM 3525 N N . PRO A 1 479 ? 1.697 7.624 -4.736 1.00 82.81 479 PRO A N 1
ATOM 3526 C CA . PRO A 1 479 ? 1.416 6.224 -5.021 1.00 82.81 479 PRO A CA 1
ATOM 3527 C C . PRO A 1 479 ? 0.545 5.593 -3.921 1.00 82.81 479 PRO A C 1
ATOM 3529 O O . PRO A 1 479 ? 0.645 5.997 -2.753 1.00 82.81 479 PRO A O 1
ATOM 3532 N N . PRO A 1 480 ? -0.292 4.596 -4.258 1.00 87.75 480 PRO A N 1
ATOM 3533 C CA . PRO A 1 480 ? -1.011 3.803 -3.267 1.00 87.75 480 PRO A CA 1
ATOM 3534 C C . PRO A 1 480 ? -0.046 3.017 -2.365 1.00 87.75 480 PRO A C 1
ATOM 3536 O O . PRO A 1 480 ? 1.147 2.898 -2.649 1.00 87.75 480 PRO A O 1
ATOM 3539 N N . ILE A 1 481 ? -0.569 2.464 -1.273 1.00 95.19 481 ILE A N 1
ATOM 3540 C CA . ILE A 1 481 ? 0.125 1.469 -0.451 1.00 95.19 481 ILE A CA 1
ATOM 3541 C C . ILE A 1 481 ? 0.313 0.205 -1.296 1.00 95.19 481 ILE A C 1
ATOM 3543 O O . ILE A 1 481 ? -0.660 -0.424 -1.712 1.00 95.19 481 ILE A O 1
ATOM 3547 N N . ALA A 1 482 ? 1.568 -0.146 -1.570 1.00 91.12 482 ALA A N 1
ATOM 3548 C CA . ALA A 1 482 ? 1.960 -1.231 -2.468 1.00 91.12 482 ALA A CA 1
ATOM 3549 C C . ALA A 1 482 ? 3.213 -1.959 -1.945 1.00 91.12 482 ALA A C 1
ATOM 3551 O O . ALA A 1 482 ? 3.650 -1.741 -0.816 1.00 91.12 482 ALA A O 1
ATOM 3552 N N . CYS A 1 483 ? 3.811 -2.831 -2.762 1.00 91.56 483 CYS A N 1
ATOM 3553 C CA . CYS A 1 483 ? 4.915 -3.717 -2.371 1.00 91.56 483 CYS A CA 1
ATOM 3554 C C . CYS A 1 483 ? 6.059 -2.983 -1.638 1.00 91.56 483 CYS A C 1
ATOM 3556 O O . CYS A 1 483 ? 6.423 -3.356 -0.525 1.00 91.56 483 CYS A O 1
ATOM 3558 N N . ALA A 1 484 ? 6.570 -1.887 -2.209 1.00 92.69 484 ALA A N 1
ATOM 3559 C CA . ALA A 1 484 ? 7.664 -1.102 -1.627 1.00 92.69 484 ALA A CA 1
ATOM 3560 C C . ALA A 1 484 ? 7.272 -0.285 -0.371 1.00 92.69 484 ALA A C 1
ATOM 3562 O O . ALA A 1 484 ? 8.134 0.337 0.259 1.00 92.69 484 ALA A O 1
ATOM 3563 N N . THR A 1 485 ? 5.984 -0.256 -0.007 1.00 95.50 485 THR A N 1
ATOM 3564 C CA . THR A 1 485 ? 5.489 0.355 1.234 1.00 95.50 485 THR A CA 1
ATOM 3565 C C . THR A 1 485 ? 5.728 -0.558 2.429 1.00 95.50 485 THR A C 1
ATOM 3567 O O . THR A 1 485 ? 6.223 -0.079 3.440 1.00 95.50 485 THR A O 1
ATOM 3570 N N . CYS A 1 486 ? 5.449 -1.859 2.311 1.00 95.31 486 CYS A N 1
ATOM 3571 C CA . CYS A 1 486 ? 5.689 -2.824 3.390 1.00 95.31 486 CYS A CA 1
ATOM 3572 C C . CYS A 1 486 ? 7.114 -3.395 3.358 1.00 95.31 486 CYS A C 1
ATOM 3574 O O . CYS A 1 486 ? 7.705 -3.599 4.417 1.00 95.31 486 CYS A O 1
ATOM 3576 N N . HIS A 1 487 ? 7.682 -3.591 2.164 1.00 94.25 487 HIS A N 1
ATOM 3577 C CA . HIS A 1 487 ? 9.015 -4.161 1.968 1.00 94.25 487 HIS A CA 1
ATOM 3578 C C . HIS A 1 487 ? 10.045 -3.086 1.570 1.00 94.25 487 HIS A C 1
ATOM 3580 O O . HIS A 1 487 ? 9.716 -2.151 0.831 1.00 94.25 487 HIS A O 1
ATOM 3586 N N . ASP A 1 488 ? 11.303 -3.206 2.008 1.00 93.62 488 ASP A N 1
ATOM 3587 C CA . ASP A 1 488 ? 12.427 -2.447 1.442 1.00 93.62 488 ASP A CA 1
ATOM 3588 C C . ASP A 1 488 ? 13.255 -3.314 0.480 1.00 93.62 488 ASP A C 1
ATOM 3590 O O . ASP A 1 488 ? 14.002 -4.180 0.936 1.00 93.62 488 ASP A O 1
ATOM 3594 N N . PRO A 1 489 ? 13.189 -3.092 -0.849 1.00 91.69 489 PRO A N 1
ATOM 3595 C CA . PRO A 1 489 ? 13.936 -3.908 -1.806 1.00 91.69 489 PRO A CA 1
ATOM 3596 C C . PRO A 1 489 ? 15.467 -3.808 -1.658 1.00 91.69 489 PRO A C 1
ATOM 3598 O O . PRO A 1 489 ? 16.164 -4.642 -2.237 1.00 91.69 489 PRO A O 1
ATOM 3601 N N . HIS A 1 490 ? 15.982 -2.841 -0.883 1.00 91.31 490 HIS A N 1
ATOM 3602 C CA . HIS A 1 490 ? 17.416 -2.584 -0.686 1.00 91.31 490 HIS A CA 1
ATOM 3603 C C . HIS A 1 490 ? 17.991 -3.080 0.647 1.00 91.31 490 HIS A C 1
ATOM 3605 O O . HIS A 1 490 ? 19.171 -2.843 0.890 1.00 91.31 490 HIS A O 1
ATOM 3611 N N . ALA A 1 491 ? 17.197 -3.677 1.540 1.00 89.19 491 ALA A N 1
ATOM 3612 C CA . ALA A 1 491 ? 17.673 -4.097 2.858 1.00 89.19 491 ALA A CA 1
ATOM 3613 C C . ALA A 1 491 ? 17.149 -5.485 3.219 1.00 89.19 491 ALA A C 1
ATOM 3615 O O . ALA A 1 491 ? 15.954 -5.756 3.088 1.00 89.19 491 ALA A O 1
ATOM 3616 N N . ALA A 1 492 ? 18.040 -6.354 3.692 1.00 85.38 492 ALA A N 1
ATOM 3617 C CA . ALA A 1 492 ? 17.635 -7.539 4.428 1.00 85.38 492 ALA A CA 1
ATOM 3618 C C . ALA A 1 492 ? 17.150 -7.125 5.824 1.00 85.38 492 ALA A C 1
ATOM 3620 O O . ALA A 1 492 ? 17.723 -6.245 6.463 1.00 85.38 492 ALA A O 1
ATOM 3621 N N . THR A 1 493 ? 16.088 -7.768 6.287 1.00 81.38 493 THR A N 1
ATOM 3622 C CA . THR A 1 493 ? 15.563 -7.637 7.653 1.00 81.38 493 THR A CA 1
ATOM 3623 C C . THR A 1 493 ? 15.623 -8.994 8.352 1.00 81.38 493 THR A C 1
ATOM 3625 O O . THR A 1 493 ? 15.989 -9.993 7.712 1.00 81.38 493 THR A O 1
ATOM 3628 N N . TYR A 1 494 ? 15.381 -9.029 9.662 1.00 64.31 494 TYR A N 1
ATOM 3629 C CA . TYR A 1 494 ? 15.727 -10.153 10.527 1.00 64.31 494 TYR A CA 1
ATOM 3630 C C . TYR A 1 494 ? 15.111 -11.463 10.014 1.00 64.31 494 TYR A C 1
ATOM 3632 O O . TYR A 1 494 ? 13.974 -11.473 9.534 1.00 64.31 494 TYR A O 1
ATOM 3640 N N . PRO A 1 495 ? 15.856 -12.581 10.029 1.00 63.38 495 PRO A N 1
ATOM 3641 C CA . PRO A 1 495 ? 15.389 -13.761 9.335 1.00 63.38 495 PRO A CA 1
ATOM 3642 C C . PRO A 1 495 ? 14.253 -14.464 10.085 1.00 63.38 495 PRO A C 1
ATOM 3644 O O . PRO A 1 495 ? 14.475 -15.059 11.142 1.00 63.38 495 PRO A O 1
ATOM 3647 N N . PHE A 1 496 ? 13.066 -14.485 9.480 1.00 67.81 496 PHE A N 1
ATOM 3648 C CA . PHE A 1 496 ? 11.974 -15.345 9.921 1.00 67.81 496 PHE A CA 1
ATOM 3649 C C . PHE A 1 496 ? 12.326 -16.815 9.679 1.00 67.81 496 PHE A C 1
ATOM 3651 O O . PHE A 1 496 ? 13.059 -17.174 8.744 1.00 67.81 496 PHE A O 1
ATOM 3658 N N . LYS A 1 497 ? 11.778 -17.693 10.520 1.00 62.22 497 LYS A N 1
ATOM 3659 C CA . LYS A 1 497 ? 11.939 -19.139 10.383 1.00 62.22 497 LYS A CA 1
ATOM 3660 C C . LYS A 1 497 ? 10.802 -19.693 9.530 1.00 62.22 497 LYS A C 1
ATOM 3662 O O . LYS A 1 497 ? 9.703 -19.925 10.020 1.00 62.22 497 LYS A O 1
ATOM 3667 N N . ALA A 1 498 ? 11.077 -19.941 8.254 1.00 63.16 498 ALA A N 1
ATOM 3668 C CA . ALA A 1 498 ? 10.096 -20.534 7.353 1.00 63.16 498 ALA A CA 1
ATOM 3669 C C . ALA A 1 498 ? 9.686 -21.955 7.798 1.00 63.16 498 ALA A C 1
ATOM 3671 O O . ALA A 1 498 ? 10.402 -22.627 8.541 1.00 63.16 498 ALA A O 1
ATOM 3672 N N . ALA A 1 499 ? 8.556 -22.453 7.283 1.00 57.97 499 ALA A N 1
ATOM 3673 C CA . ALA A 1 499 ? 8.008 -23.773 7.627 1.00 57.97 499 ALA A CA 1
ATOM 3674 C C . ALA A 1 499 ? 8.935 -24.969 7.297 1.00 57.97 499 ALA A C 1
ATOM 3676 O O . ALA A 1 499 ? 8.776 -26.047 7.862 1.00 57.97 499 ALA A O 1
ATOM 3677 N N . ASP A 1 500 ? 9.925 -24.781 6.418 1.00 62.81 500 ASP A N 1
ATOM 3678 C CA . ASP A 1 500 ? 10.999 -25.748 6.131 1.00 62.81 500 ASP A CA 1
ATOM 3679 C C . ASP A 1 500 ? 12.174 -25.681 7.135 1.00 62.81 500 ASP A C 1
ATOM 3681 O O . ASP A 1 500 ? 13.170 -26.390 6.994 1.00 62.81 500 ASP A O 1
ATOM 3685 N N . GLY A 1 501 ? 12.065 -24.831 8.158 1.00 62.75 501 GLY A N 1
ATOM 3686 C CA . GLY A 1 501 ? 13.071 -24.589 9.186 1.00 62.75 501 GLY A CA 1
ATOM 3687 C C . GLY A 1 501 ? 14.188 -23.626 8.781 1.00 62.75 501 GLY A C 1
ATOM 3688 O O . GLY A 1 501 ? 15.017 -23.305 9.633 1.00 62.75 501 GLY A O 1
ATOM 3689 N N . SER A 1 502 ? 14.229 -23.161 7.527 1.00 67.25 502 SER A N 1
ATOM 3690 C CA . SER A 1 502 ? 15.284 -22.263 7.053 1.00 67.25 502 SER A CA 1
ATOM 3691 C C . SER A 1 502 ? 15.006 -20.793 7.373 1.00 67.25 502 SER A C 1
ATOM 3693 O O . SER A 1 502 ? 13.864 -20.330 7.390 1.00 67.25 502 SER A O 1
ATOM 3695 N N . LEU A 1 503 ? 16.092 -20.065 7.626 1.00 64.62 503 LEU A N 1
ATOM 3696 C CA . LEU A 1 503 ? 16.101 -18.629 7.868 1.00 64.62 503 LEU A CA 1
ATOM 3697 C C . LEU A 1 503 ? 16.001 -17.878 6.535 1.00 64.62 503 LEU A C 1
ATOM 3699 O O . LEU A 1 503 ? 16.830 -18.078 5.645 1.00 64.62 503 LEU A O 1
ATOM 3703 N N . LYS A 1 504 ? 14.985 -17.024 6.391 1.00 70.25 504 LYS A N 1
ATOM 3704 C CA . LYS A 1 504 ? 14.719 -16.221 5.184 1.00 70.25 504 LYS A CA 1
ATOM 3705 C C . LYS A 1 504 ? 14.400 -14.790 5.599 1.00 70.25 504 LYS A C 1
ATOM 3707 O O . LYS A 1 504 ? 13.910 -14.580 6.695 1.00 70.25 504 LYS A O 1
ATOM 3712 N N . SER A 1 505 ? 14.638 -13.810 4.734 1.00 83.25 505 SER A N 1
ATOM 3713 C CA . SER A 1 505 ? 14.221 -12.426 4.991 1.00 83.25 505 SER A CA 1
ATOM 3714 C C . SER A 1 505 ? 12.957 -12.092 4.199 1.00 83.25 505 SER A C 1
ATOM 3716 O O . SER A 1 505 ? 12.885 -12.409 3.009 1.00 83.25 505 SER A O 1
ATOM 3718 N N . LEU A 1 506 ? 11.973 -11.446 4.837 1.00 85.06 506 LEU A N 1
ATOM 3719 C CA . LEU A 1 506 ? 10.841 -10.810 4.145 1.00 85.06 506 LEU A CA 1
ATOM 3720 C C . LEU A 1 506 ? 11.142 -9.362 3.736 1.00 85.06 506 LEU A C 1
ATOM 3722 O O . LEU A 1 506 ? 10.354 -8.771 2.999 1.00 85.06 506 LEU A O 1
ATOM 3726 N N . GLN A 1 507 ? 12.263 -8.792 4.188 1.00 91.44 507 GLN A N 1
ATOM 3727 C CA . GLN A 1 507 ? 12.643 -7.401 3.936 1.00 91.44 507 GLN A CA 1
ATOM 3728 C C . GLN A 1 507 ? 11.594 -6.383 4.447 1.00 91.44 507 GLN A C 1
ATOM 3730 O O . GLN A 1 507 ? 11.336 -5.379 3.783 1.00 91.44 507 GLN A O 1
ATOM 3735 N N . LEU A 1 508 ? 10.942 -6.646 5.589 1.00 92.31 508 LEU A N 1
ATOM 3736 C CA . LEU A 1 508 ? 9.842 -5.834 6.138 1.00 92.31 508 LEU A CA 1
ATOM 3737 C C . LEU A 1 508 ? 10.327 -4.541 6.807 1.00 92.31 508 LEU A C 1
ATOM 3739 O O . LEU A 1 508 ? 11.205 -4.544 7.658 1.00 92.31 508 LEU A O 1
ATOM 3743 N N . ARG A 1 509 ? 9.693 -3.404 6.504 1.00 92.44 509 ARG A N 1
ATOM 3744 C CA . ARG A 1 509 ? 10.099 -2.098 7.067 1.00 92.44 509 ARG A CA 1
ATOM 3745 C C . ARG A 1 509 ? 9.891 -1.944 8.578 1.00 92.44 509 ARG A C 1
ATOM 3747 O O . ARG A 1 509 ? 10.412 -0.985 9.144 1.00 92.44 509 ARG A O 1
ATOM 3754 N N . VAL A 1 510 ? 9.084 -2.809 9.191 1.00 91.81 510 VAL A N 1
ATOM 3755 C CA . VAL A 1 510 ? 8.800 -2.855 10.632 1.00 91.81 510 VAL A CA 1
ATOM 3756 C C . VAL A 1 510 ? 8.506 -4.310 10.996 1.00 91.81 510 VAL A C 1
ATOM 3758 O O . VAL A 1 510 ? 7.665 -4.932 10.349 1.00 91.81 510 VAL A O 1
ATOM 3761 N N . GLU A 1 511 ? 9.166 -4.819 12.029 1.00 89.25 511 GLU A N 1
ATOM 3762 C CA . GLU A 1 511 ? 9.053 -6.190 12.544 1.00 89.25 511 GLU A CA 1
ATOM 3763 C C . GLU A 1 511 ? 9.342 -6.174 14.063 1.00 89.25 511 GLU A C 1
ATOM 3765 O O . GLU A 1 511 ? 10.129 -5.342 14.523 1.00 89.25 511 GLU A O 1
ATOM 3770 N N . GLY A 1 512 ? 8.688 -7.044 14.839 1.00 89.31 512 GLY A N 1
ATOM 3771 C CA . GLY A 1 512 ? 8.840 -7.145 16.300 1.00 89.31 512 GLY A CA 1
ATOM 3772 C C . GLY A 1 512 ? 8.102 -6.061 17.104 1.00 89.31 512 GLY A C 1
ATOM 3773 O O . GLY A 1 512 ? 6.944 -5.740 16.826 1.00 89.31 512 GLY A O 1
ATOM 3774 N N . ASP A 1 513 ? 8.775 -5.501 18.117 1.00 92.50 513 ASP A N 1
ATOM 3775 C CA . ASP A 1 513 ? 8.234 -4.484 19.034 1.00 92.50 513 ASP A CA 1
ATOM 3776 C C . ASP A 1 513 ? 7.761 -3.205 18.313 1.00 92.50 513 ASP A C 1
ATOM 3778 O O . ASP A 1 513 ? 8.539 -2.476 17.688 1.00 92.50 513 ASP A O 1
ATOM 3782 N N . VAL A 1 514 ? 6.485 -2.854 18.493 1.00 93.31 514 VAL A N 1
ATOM 3783 C CA . VAL A 1 514 ? 5.871 -1.641 17.936 1.00 93.31 514 VAL A CA 1
ATOM 3784 C C . VAL A 1 514 ? 5.131 -0.833 19.005 1.00 93.31 514 VAL A C 1
ATOM 3786 O O . VAL A 1 514 ? 4.199 -1.296 19.661 1.00 93.31 514 VAL A O 1
ATOM 3789 N N . ALA A 1 515 ? 5.540 0.428 19.169 1.00 94.94 515 ALA A N 1
ATOM 3790 C CA . ALA A 1 515 ? 4.875 1.387 20.048 1.00 94.94 515 ALA A CA 1
ATOM 3791 C C . ALA A 1 515 ? 3.610 1.955 19.382 1.00 94.94 515 ALA A C 1
ATOM 3793 O O . ALA A 1 515 ? 3.691 2.663 18.373 1.00 94.94 515 ALA A O 1
ATOM 3794 N N . MET A 1 516 ? 2.440 1.670 19.956 1.00 95.31 516 MET A N 1
ATOM 3795 C CA . MET A 1 516 ? 1.158 2.220 19.509 1.00 95.31 516 MET A CA 1
ATOM 3796 C C . MET A 1 516 ? 0.929 3.645 20.054 1.00 95.31 516 MET A C 1
ATOM 3798 O O . MET A 1 516 ? 1.414 3.978 21.140 1.00 95.31 516 MET A O 1
ATOM 3802 N N . PRO A 1 517 ? 0.131 4.500 19.377 1.00 94.44 517 PRO A N 1
ATOM 3803 C CA . PRO A 1 517 ? -0.111 5.883 19.819 1.00 94.44 517 PRO A CA 1
ATOM 3804 C C . PRO A 1 517 ? -0.760 5.991 21.210 1.00 94.44 517 PRO A C 1
ATOM 3806 O O . PRO A 1 517 ? -0.588 6.988 21.911 1.00 94.44 517 PRO A O 1
ATOM 3809 N N . ASN A 1 518 ? -1.481 4.949 21.633 1.00 92.50 518 ASN A N 1
ATOM 3810 C CA . ASN A 1 518 ? -2.080 4.828 22.963 1.00 92.50 518 ASN A CA 1
ATOM 3811 C C . ASN A 1 518 ? -1.050 4.663 24.112 1.00 92.50 518 ASN A C 1
ATOM 3813 O O . ASN A 1 518 ? -1.457 4.625 25.274 1.00 92.50 518 ASN A O 1
ATOM 3817 N N . GLY A 1 519 ? 0.252 4.599 23.804 1.00 92.88 519 GLY A N 1
ATOM 3818 C CA . GLY A 1 519 ? 1.354 4.518 24.768 1.00 92.88 519 GLY A CA 1
ATOM 3819 C C . GLY A 1 519 ? 1.782 3.096 25.142 1.00 92.88 519 GLY A C 1
ATOM 3820 O O . GLY A 1 519 ? 2.678 2.942 25.969 1.00 92.88 519 GLY A O 1
ATOM 3821 N N . VAL A 1 520 ? 1.164 2.065 24.557 1.00 94.31 520 VAL A N 1
ATOM 3822 C CA . VAL A 1 520 ? 1.517 0.657 24.777 1.00 94.31 520 VAL A CA 1
ATOM 3823 C C . VAL A 1 520 ? 2.435 0.171 23.653 1.00 94.31 520 VAL A C 1
ATOM 3825 O O . VAL A 1 520 ? 2.094 0.297 22.477 1.00 94.31 520 VAL A O 1
ATOM 3828 N N . THR A 1 521 ? 3.578 -0.415 24.010 1.00 96.06 521 THR A N 1
ATOM 3829 C CA . THR A 1 521 ? 4.375 -1.240 23.089 1.00 96.06 521 THR A CA 1
ATOM 3830 C C . THR A 1 521 ? 3.852 -2.668 23.116 1.00 96.06 521 THR A C 1
ATOM 3832 O O . THR A 1 521 ? 3.562 -3.198 24.190 1.00 96.06 521 THR A O 1
ATOM 3835 N N . VAL A 1 522 ? 3.733 -3.276 21.941 1.00 92.44 522 VAL A N 1
ATOM 3836 C CA . VAL A 1 522 ? 3.383 -4.688 21.765 1.00 92.44 522 VAL A CA 1
ATOM 3837 C C . VAL A 1 522 ? 4.407 -5.339 20.852 1.00 92.44 522 VAL A C 1
ATOM 3839 O O . VAL A 1 522 ? 4.808 -4.728 19.862 1.00 92.44 522 VAL A O 1
ATOM 3842 N N . ASP A 1 523 ? 4.786 -6.576 21.159 1.00 91.38 523 ASP A N 1
ATOM 3843 C CA . ASP A 1 523 ? 5.417 -7.427 20.159 1.00 91.38 523 ASP A CA 1
ATOM 3844 C C . ASP A 1 523 ? 4.345 -7.844 19.144 1.00 91.38 523 ASP A C 1
ATOM 3846 O O . ASP A 1 523 ? 3.210 -8.197 19.498 1.00 91.38 523 ASP A O 1
ATOM 3850 N N . ALA A 1 524 ? 4.688 -7.714 17.872 1.00 91.12 524 ALA A N 1
ATOM 3851 C CA . ALA A 1 524 ? 3.808 -7.987 16.753 1.00 91.12 524 ALA A CA 1
ATOM 3852 C C . ALA A 1 524 ? 4.479 -8.840 15.671 1.00 91.12 524 ALA A C 1
ATOM 3854 O O . ALA A 1 524 ? 3.860 -9.026 14.624 1.00 91.12 524 ALA A O 1
ATOM 3855 N N . GLU A 1 525 ? 5.709 -9.326 15.897 1.00 89.00 525 GLU A N 1
ATOM 3856 C CA . GLU A 1 525 ? 6.485 -10.130 14.937 1.00 89.00 525 GLU A CA 1
ATOM 3857 C C . GLU A 1 525 ? 6.391 -9.516 13.510 1.00 89.00 525 GLU A C 1
ATOM 3859 O O . GLU A 1 525 ? 6.586 -8.304 13.351 1.00 89.00 525 GLU A O 1
ATOM 3864 N N . GLU A 1 526 ? 6.053 -10.268 12.460 1.00 88.56 526 GLU A N 1
ATOM 3865 C CA . GLU A 1 526 ? 5.875 -9.739 11.094 1.00 88.56 526 GLU A CA 1
ATOM 3866 C C . GLU A 1 526 ? 4.686 -8.762 10.943 1.00 88.56 526 GLU A C 1
ATOM 3868 O O . GLU A 1 526 ? 4.649 -7.951 10.012 1.00 88.56 526 GLU A O 1
ATOM 3873 N N . SER A 1 527 ? 3.707 -8.786 11.853 1.00 93.75 527 SER A N 1
ATOM 3874 C CA . SER A 1 527 ? 2.542 -7.885 11.837 1.00 93.75 527 SER A CA 1
ATOM 3875 C C . SER A 1 527 ? 2.827 -6.472 12.345 1.00 93.75 527 SER A C 1
ATOM 3877 O O . SER A 1 527 ? 1.947 -5.611 12.240 1.00 93.75 527 SER A O 1
ATOM 3879 N N . ALA A 1 528 ? 4.034 -6.170 12.829 1.00 94.06 528 ALA A N 1
ATOM 3880 C CA . ALA A 1 528 ? 4.394 -4.823 13.281 1.00 94.06 528 ALA A CA 1
ATOM 3881 C C . ALA A 1 528 ? 4.191 -3.753 12.184 1.00 94.06 528 ALA A C 1
ATOM 3883 O O . ALA A 1 528 ? 3.740 -2.636 12.466 1.00 94.06 528 ALA A O 1
ATOM 3884 N N . VAL A 1 529 ? 4.415 -4.115 10.911 1.00 94.69 529 VAL A N 1
ATOM 3885 C CA . VAL A 1 529 ? 4.120 -3.263 9.743 1.00 94.69 529 VAL A CA 1
ATOM 3886 C C . VAL A 1 529 ? 2.624 -2.961 9.586 1.00 94.69 529 VAL A C 1
ATOM 3888 O O . VAL A 1 529 ? 2.265 -1.866 9.158 1.00 94.69 529 VAL A O 1
ATOM 3891 N N . CYS A 1 530 ? 1.745 -3.888 9.983 1.00 96.62 530 CYS A N 1
ATOM 3892 C CA . CYS A 1 530 ? 0.295 -3.693 9.977 1.00 96.62 530 CYS A CA 1
ATOM 3893 C C . CYS A 1 530 ? -0.119 -2.766 11.127 1.00 96.62 530 CYS A C 1
ATOM 3895 O O . CYS A 1 530 ? -0.796 -1.761 10.903 1.00 96.62 530 CYS A O 1
ATOM 3897 N N . VAL A 1 531 ? 0.341 -3.054 12.351 1.00 96.38 531 VAL A N 1
ATOM 3898 C CA . VAL A 1 531 ? 0.038 -2.276 13.570 1.00 96.38 531 VAL A CA 1
ATOM 3899 C C . VAL A 1 531 ? 0.447 -0.805 13.422 1.00 96.38 531 VAL A C 1
ATOM 3901 O O . VAL A 1 531 ? -0.277 0.080 13.876 1.00 96.38 531 VAL A O 1
ATOM 3904 N N . LYS A 1 532 ? 1.540 -0.521 12.698 1.00 94.69 532 LYS A N 1
ATOM 3905 C CA . LYS A 1 532 ? 2.001 0.843 12.386 1.00 94.69 532 LYS A CA 1
ATOM 3906 C C . LYS A 1 532 ? 0.933 1.728 11.711 1.00 94.69 532 LYS A C 1
ATOM 3908 O O . LYS A 1 532 ? 0.971 2.942 11.903 1.00 94.69 532 LYS A O 1
ATOM 3913 N N . CYS A 1 533 ? -0.015 1.140 10.974 1.00 95.56 533 CYS A N 1
ATOM 3914 C CA . CYS A 1 533 ? -1.162 1.837 10.371 1.00 95.56 533 CYS A CA 1
ATOM 3915 C C . CYS A 1 533 ? -2.528 1.429 10.954 1.00 95.56 533 CYS A C 1
ATOM 3917 O O . CYS A 1 533 ? -3.488 2.179 10.794 1.00 95.56 533 CYS A O 1
ATOM 3919 N N . HIS A 1 534 ? -2.632 0.288 11.640 1.00 96.94 534 HIS A N 1
ATOM 3920 C CA . HIS A 1 534 ? -3.880 -0.271 12.186 1.00 96.94 534 HIS A CA 1
ATOM 3921 C C . HIS A 1 534 ? -3.997 -0.193 13.721 1.00 96.94 534 HIS A C 1
ATOM 3923 O O . HIS A 1 534 ? -4.771 -0.933 14.329 1.00 96.94 534 HIS A O 1
ATOM 3929 N N . ALA A 1 535 ? -3.255 0.728 14.341 1.00 95.56 535 ALA A N 1
ATOM 3930 C CA . ALA A 1 535 ? -3.479 1.202 15.705 1.00 95.56 535 ALA A CA 1
ATOM 3931 C C . ALA A 1 535 ? -4.073 2.621 15.708 1.00 95.56 535 ALA A C 1
ATOM 3933 O O . ALA A 1 535 ? -3.680 3.487 14.916 1.00 95.56 535 ALA A O 1
ATOM 3934 N N . ASN A 1 536 ? -4.992 2.884 16.636 1.00 95.31 536 ASN A N 1
ATOM 3935 C CA . ASN A 1 536 ? -5.748 4.127 16.754 1.00 95.31 536 ASN A CA 1
ATOM 3936 C C . ASN A 1 536 ? -4.829 5.357 16.831 1.00 95.31 536 ASN A C 1
ATOM 3938 O O . ASN A 1 536 ? -4.173 5.592 17.845 1.00 95.31 536 ASN A O 1
ATOM 3942 N N . ARG A 1 537 ? -4.844 6.217 15.802 1.00 92.25 537 ARG A N 1
ATOM 3943 C CA . ARG A 1 537 ? -3.981 7.420 15.737 1.00 92.25 537 ARG A CA 1
ATOM 3944 C C . ARG A 1 537 ? -4.351 8.550 16.709 1.00 92.25 537 ARG A C 1
ATOM 3946 O O . ARG A 1 537 ? -3.856 9.669 16.581 1.00 92.25 537 ARG A O 1
ATOM 3953 N N . ARG A 1 538 ? -5.251 8.305 17.664 1.00 93.44 538 ARG A N 1
ATOM 3954 C CA . ARG A 1 538 ? -5.536 9.224 18.772 1.00 93.44 538 ARG A CA 1
ATOM 3955 C C . ARG A 1 538 ? -4.639 8.869 19.948 1.00 93.44 538 ARG A C 1
ATOM 3957 O O . ARG A 1 538 ? -4.932 7.941 20.697 1.00 93.44 538 ARG A O 1
ATOM 3964 N N . ASP A 1 539 ? -3.549 9.616 20.069 1.00 94.06 539 ASP A N 1
ATOM 3965 C CA . ASP A 1 539 ? -2.532 9.404 21.090 1.00 94.06 539 ASP A CA 1
ATOM 3966 C C . ASP A 1 539 ? -3.044 9.660 22.521 1.00 94.06 539 ASP A C 1
ATOM 3968 O O . ASP A 1 539 ? -4.165 10.135 22.738 1.00 94.06 539 ASP A O 1
ATOM 3972 N N . VAL A 1 540 ? -2.195 9.382 23.513 1.00 95.56 540 VAL A N 1
ATOM 3973 C CA . VAL A 1 540 ? -2.478 9.662 24.933 1.00 95.56 540 VAL A CA 1
ATOM 3974 C C . VAL A 1 540 ? -2.907 11.115 25.188 1.00 95.56 540 VAL A C 1
ATOM 3976 O O . VAL A 1 540 ? -3.819 11.346 25.987 1.00 95.56 540 VAL A O 1
ATOM 3979 N N . THR A 1 541 ? -2.322 12.084 24.474 1.00 96.94 541 THR A N 1
ATOM 3980 C CA . THR A 1 541 ? -2.651 13.513 24.587 1.00 96.94 541 THR A CA 1
ATOM 3981 C C . THR A 1 541 ? -4.048 13.784 24.042 1.00 96.94 541 THR A C 1
ATOM 3983 O O . THR A 1 541 ? -4.909 14.281 24.772 1.00 96.94 541 THR A O 1
ATOM 3986 N N . TYR A 1 542 ? -4.319 13.376 22.797 1.00 96.75 542 TYR A N 1
ATOM 3987 C CA . TYR A 1 542 ? -5.629 13.542 22.171 1.00 96.75 542 TYR A CA 1
ATOM 3988 C C . TYR A 1 542 ? -6.728 12.850 22.982 1.00 96.75 542 TYR A C 1
ATOM 3990 O O . TYR A 1 542 ? -7.813 13.409 23.138 1.00 96.75 542 TYR A O 1
ATOM 3998 N N . LYS A 1 543 ? -6.470 11.654 23.529 1.00 96.25 543 LYS A N 1
ATOM 3999 C CA . LYS A 1 543 ? -7.424 10.914 24.370 1.00 96.25 543 LYS A CA 1
ATOM 4000 C C . LYS A 1 543 ? -7.782 11.688 25.646 1.00 96.25 543 LYS A C 1
ATOM 4002 O O . LYS A 1 543 ? -8.957 11.732 26.018 1.00 96.25 543 LYS A O 1
ATOM 4007 N N . ALA A 1 544 ? -6.810 12.338 26.289 1.00 96.88 544 ALA A N 1
ATOM 4008 C CA . ALA A 1 544 ? -7.051 13.185 27.459 1.00 96.88 544 ALA A CA 1
ATOM 4009 C C . ALA A 1 544 ? -7.820 14.475 27.102 1.00 96.88 544 ALA A C 1
ATOM 4011 O O . ALA A 1 544 ? -8.799 14.819 27.766 1.00 96.88 544 ALA A O 1
ATOM 4012 N N . GLU A 1 545 ? -7.443 15.160 26.019 1.00 97.56 545 GLU A N 1
ATOM 4013 C CA . GLU A 1 545 ? -8.141 16.364 25.538 1.00 97.56 545 GLU A CA 1
ATOM 4014 C C . GLU A 1 545 ? -9.570 16.059 25.051 1.00 97.56 545 GLU A C 1
ATOM 4016 O O . GLU A 1 545 ? -10.488 16.860 25.241 1.00 97.56 545 GLU A O 1
ATOM 4021 N N . TYR A 1 546 ? -9.781 14.890 24.443 1.00 97.12 546 TYR A N 1
ATOM 4022 C CA . TYR A 1 546 ? -11.099 14.363 24.101 1.00 97.12 546 TYR A CA 1
ATOM 4023 C C . TYR A 1 546 ? -11.940 14.136 25.359 1.00 97.12 546 TYR A C 1
ATOM 4025 O O . TYR A 1 546 ? -13.083 14.592 25.418 1.00 97.12 546 TYR A O 1
ATOM 4033 N N . LEU A 1 547 ? -11.372 13.521 26.403 1.00 97.19 547 LEU A N 1
ATOM 4034 C CA . LEU A 1 547 ? -12.078 13.323 27.669 1.00 97.19 547 LEU A CA 1
ATOM 4035 C C . LEU A 1 547 ? -12.485 14.660 28.312 1.00 97.19 547 LEU A C 1
ATOM 4037 O O . LEU A 1 547 ? -13.629 14.805 28.752 1.00 97.19 547 LEU A O 1
ATOM 4041 N N . ALA A 1 548 ? -11.606 15.665 28.267 1.00 97.12 548 ALA A N 1
ATOM 4042 C CA . ALA A 1 548 ? -11.903 17.035 28.692 1.00 97.12 548 ALA A CA 1
ATOM 4043 C C . ALA A 1 548 ? -12.992 17.732 27.843 1.00 97.12 548 ALA A C 1
ATOM 4045 O O . ALA A 1 548 ? -13.566 18.726 28.278 1.00 97.12 548 ALA A O 1
ATOM 4046 N N . GLY A 1 549 ? -13.324 17.199 26.660 1.00 95.62 549 GLY A N 1
ATOM 4047 C CA . GLY A 1 549 ? -14.307 17.774 25.738 1.00 95.62 549 GLY A CA 1
ATOM 4048 C C . GLY A 1 549 ? -13.739 18.857 24.815 1.00 95.62 549 GLY A C 1
ATOM 4049 O O . GLY A 1 549 ? -14.512 19.644 24.270 1.00 95.62 549 GLY A O 1
ATOM 4050 N N . SER A 1 550 ? -12.413 18.887 24.641 1.00 95.62 550 SER A N 1
ATOM 4051 C CA . SER A 1 550 ? -11.669 19.818 23.776 1.00 95.62 550 SER A CA 1
ATOM 4052 C C . SER A 1 550 ? -11.377 19.258 22.376 1.00 95.62 550 SER A C 1
ATOM 4054 O O . SER A 1 550 ? -10.940 20.001 21.497 1.00 95.62 550 SER A O 1
ATOM 4056 N N . ARG A 1 551 ? -11.613 17.958 22.132 1.00 95.31 551 ARG A N 1
ATOM 4057 C CA . ARG A 1 551 ? -11.504 17.333 20.800 1.00 95.31 551 ARG A CA 1
ATOM 4058 C C . ARG A 1 551 ? -12.864 16.862 20.300 1.00 95.31 551 ARG A C 1
ATOM 4060 O O . ARG A 1 551 ? -13.567 16.122 20.979 1.00 95.31 551 ARG A O 1
ATOM 4067 N N . ALA A 1 552 ? -13.189 17.254 19.070 1.00 92.69 552 ALA A N 1
ATOM 4068 C CA . ALA A 1 552 ? -14.523 17.098 18.500 1.00 92.69 552 ALA A CA 1
ATOM 4069 C C . ALA A 1 552 ? -14.830 15.729 17.874 1.00 92.69 552 ALA A C 1
ATOM 4071 O O . ALA A 1 552 ? -15.958 15.533 17.433 1.00 92.69 552 ALA A O 1
ATOM 4072 N N . ARG A 1 553 ? -13.865 14.806 17.784 1.00 93.62 553 ARG A N 1
ATOM 4073 C CA . ARG A 1 553 ? -14.037 13.457 17.207 1.00 93.62 553 ARG A CA 1
ATOM 4074 C C . ARG A 1 553 ? -13.485 12.395 18.151 1.00 93.62 553 ARG A C 1
ATOM 4076 O O . ARG A 1 553 ? -12.522 12.683 18.861 1.00 93.62 553 ARG A O 1
ATOM 4083 N N . SER A 1 554 ? -14.078 11.204 18.098 1.00 93.56 554 SER A N 1
ATOM 4084 C CA . SER A 1 554 ? -13.703 10.014 18.875 1.00 93.56 554 SER A CA 1
ATOM 4085 C C . SER A 1 554 ? -12.351 9.403 18.436 1.00 93.56 554 SER A C 1
ATOM 4087 O O . SER A 1 554 ? -11.491 10.098 17.875 1.00 93.56 554 SER A O 1
ATOM 4089 N N . THR A 1 555 ? -12.167 8.101 18.685 1.00 94.25 555 THR A N 1
ATOM 4090 C CA . THR A 1 555 ? -11.145 7.244 18.060 1.00 94.25 555 THR A CA 1
ATOM 4091 C C . THR A 1 555 ? -11.034 7.484 16.548 1.00 94.25 555 THR A C 1
ATOM 4093 O O . THR A 1 555 ? -11.963 7.963 15.897 1.00 94.25 555 THR A O 1
ATOM 4096 N N . HIS A 1 556 ? -9.871 7.173 15.979 1.00 92.38 556 HIS A N 1
ATOM 4097 C CA . HIS A 1 556 ? -9.703 7.085 14.529 1.00 92.38 556 HIS A CA 1
ATOM 4098 C C . HIS A 1 556 ? -10.303 5.752 14.021 1.00 92.38 556 HIS A C 1
ATOM 4100 O O . HIS A 1 556 ? -10.682 4.891 14.818 1.00 92.38 556 HIS A O 1
ATOM 4106 N N . ASP A 1 557 ? -10.429 5.571 12.708 1.00 90.31 557 ASP A N 1
ATOM 4107 C CA . ASP A 1 557 ? -11.169 4.442 12.110 1.00 90.31 557 ASP A CA 1
ATOM 4108 C C . ASP A 1 557 ? -10.324 3.159 11.932 1.00 90.31 557 ASP A C 1
ATOM 4110 O O . ASP A 1 557 ? -10.628 2.302 11.110 1.00 90.31 557 ASP A O 1
ATOM 4114 N N . ASN A 1 558 ? -9.231 3.045 12.692 1.00 93.31 558 ASN A N 1
ATOM 4115 C CA . ASN A 1 558 ? -8.179 2.037 12.542 1.00 93.31 558 ASN A CA 1
ATOM 4116 C C . ASN A 1 558 ? -7.807 1.398 13.898 1.00 93.31 558 ASN A C 1
ATOM 4118 O O . ASN A 1 558 ? -6.656 1.433 14.326 1.00 93.31 558 ASN A O 1
ATOM 4122 N N . THR A 1 559 ? -8.802 0.886 14.625 1.00 97.31 559 THR A N 1
ATOM 4123 C CA . THR A 1 559 ? -8.672 0.401 16.015 1.00 97.31 559 THR A CA 1
ATOM 4124 C C . THR A 1 559 ? -8.369 -1.100 16.125 1.00 97.31 559 THR A C 1
ATOM 4126 O O . THR A 1 559 ? -8.489 -1.669 17.210 1.00 97.31 559 THR A O 1
ATOM 4129 N N . GLN A 1 560 ? -7.978 -1.756 15.025 1.00 97.88 560 GLN A N 1
ATOM 4130 C CA . GLN A 1 560 ? -7.820 -3.215 14.965 1.00 97.88 560 GLN A CA 1
ATOM 4131 C C . GLN A 1 560 ? -6.769 -3.735 15.955 1.00 97.88 560 GLN A C 1
ATOM 4133 O O . GLN A 1 560 ? -7.025 -4.701 16.671 1.00 97.88 560 GLN A O 1
ATOM 4138 N N . ALA A 1 561 ? -5.608 -3.077 16.045 1.00 97.38 561 ALA A N 1
ATOM 4139 C CA . ALA A 1 561 ? -4.566 -3.444 17.001 1.00 97.38 561 ALA A CA 1
ATOM 4140 C C . ALA A 1 561 ? -4.993 -3.158 18.452 1.00 97.38 561 ALA A C 1
ATOM 4142 O O . ALA A 1 561 ? -4.757 -3.990 19.326 1.00 97.38 561 ALA A O 1
ATOM 4143 N N . ASP A 1 562 ? -5.681 -2.038 18.718 1.00 97.44 562 ASP A N 1
ATOM 4144 C CA . ASP A 1 562 ? -6.204 -1.735 20.056 1.00 97.44 562 ASP A CA 1
ATOM 4145 C C . ASP A 1 562 ? -7.159 -2.835 20.550 1.00 97.44 562 ASP A C 1
ATOM 4147 O O . ASP A 1 562 ? -7.031 -3.287 21.688 1.00 97.44 562 ASP A O 1
ATOM 4151 N N . ILE A 1 563 ? -8.077 -3.314 19.700 1.00 97.81 563 ILE A N 1
ATOM 4152 C CA . ILE A 1 563 ? -8.968 -4.428 20.052 1.00 97.81 563 ILE A CA 1
ATOM 4153 C C . ILE A 1 563 ? -8.203 -5.749 20.149 1.00 97.81 563 ILE A C 1
ATOM 4155 O O . ILE A 1 563 ? -8.379 -6.452 21.146 1.00 97.81 563 ILE A O 1
ATOM 4159 N N . PHE A 1 564 ? -7.349 -6.090 19.176 1.00 97.38 564 PHE A N 1
ATOM 4160 C CA . PHE A 1 564 ? -6.583 -7.341 19.194 1.00 97.38 564 PHE A CA 1
ATOM 4161 C C . PHE A 1 564 ? -5.776 -7.469 20.490 1.00 97.38 564 PHE A C 1
ATOM 4163 O O . PHE A 1 564 ? -6.023 -8.387 21.265 1.00 97.38 564 PHE A O 1
ATOM 4170 N N . TYR A 1 565 ? -4.916 -6.502 20.814 1.00 95.81 565 TYR A N 1
ATOM 4171 C CA . TYR A 1 565 ? -4.096 -6.556 22.029 1.00 95.81 565 TYR A CA 1
ATOM 4172 C C . TYR A 1 565 ? -4.871 -6.260 23.331 1.00 95.81 565 TYR A C 1
ATOM 4174 O O . TYR A 1 565 ? -4.378 -6.571 24.416 1.00 95.81 565 TYR A O 1
ATOM 4182 N N . GLY A 1 566 ? -6.101 -5.738 23.254 1.00 95.81 566 GLY A N 1
ATOM 4183 C CA . GLY A 1 566 ? -6.975 -5.531 24.416 1.00 95.81 566 GLY A CA 1
ATOM 4184 C C . GLY A 1 566 ? -6.683 -4.248 25.193 1.00 95.81 566 GLY A C 1
ATOM 4185 O O . GLY A 1 566 ? -6.589 -4.252 26.422 1.00 95.81 566 GLY A O 1
ATOM 4186 N N . VAL A 1 567 ? -6.503 -3.146 24.468 1.00 95.44 567 VAL A N 1
ATOM 4187 C CA . VAL A 1 567 ? -6.084 -1.840 24.991 1.00 95.44 567 VAL A CA 1
ATOM 4188 C C . VAL A 1 567 ? -6.942 -0.706 24.408 1.00 95.44 567 VAL A C 1
ATOM 4190 O O . VAL A 1 567 ? -7.990 -0.924 23.805 1.00 95.44 567 VAL A O 1
ATOM 4193 N N . GLY A 1 568 ? -6.538 0.548 24.623 1.00 94.31 568 GLY A N 1
ATOM 4194 C CA . GLY A 1 568 ? -7.167 1.716 23.999 1.00 94.31 568 GLY A CA 1
ATOM 4195 C C . GLY A 1 568 ? -8.473 2.199 24.647 1.00 94.31 568 GLY A C 1
ATOM 4196 O O . GLY A 1 568 ? -8.801 3.378 24.497 1.00 94.31 568 GLY A O 1
ATOM 4197 N N . GLN A 1 569 ? -9.173 1.390 25.446 1.00 96.06 569 GLN A N 1
ATOM 4198 C CA . GLN A 1 569 ? -10.447 1.716 26.109 1.00 96.06 569 GLN A CA 1
ATOM 4199 C C . GLN A 1 569 ? -10.331 2.747 27.250 1.00 96.06 569 GLN A C 1
ATOM 4201 O O . GLN A 1 569 ? -9.249 3.020 27.777 1.00 96.06 569 GLN A O 1
ATOM 4206 N N . PHE A 1 570 ? -11.455 3.340 27.655 1.00 96.56 570 PHE A N 1
ATOM 4207 C CA . PHE A 1 570 ? -11.622 3.962 28.973 1.00 96.56 570 PHE A CA 1
ATOM 4208 C C . PHE A 1 570 ? -12.233 2.957 29.955 1.00 96.56 570 PHE A C 1
ATOM 4210 O O . PHE A 1 570 ? -13.099 2.169 29.577 1.00 96.56 570 PHE A O 1
ATOM 4217 N N . THR A 1 571 ? -11.820 3.022 31.221 1.00 95.00 571 THR A N 1
ATOM 4218 C CA . THR A 1 571 ? -12.369 2.204 32.314 1.00 95.00 571 THR A CA 1
ATOM 4219 C C . THR A 1 571 ? -13.320 3.019 33.196 1.00 95.00 571 THR A C 1
ATOM 4221 O O . THR A 1 571 ? -13.288 4.257 33.196 1.00 95.00 571 THR A O 1
ATOM 4224 N N . PHE A 1 572 ? -14.153 2.330 33.983 1.00 93.44 572 PHE A N 1
ATOM 4225 C CA . PHE A 1 572 ? -15.132 2.949 34.888 1.00 93.44 572 PHE A CA 1
ATOM 4226 C C . PHE A 1 572 ? -14.816 2.683 36.370 1.00 93.44 572 PHE A C 1
ATOM 4228 O O . PHE A 1 572 ? -15.700 2.668 37.222 1.00 93.44 572 PHE A O 1
ATOM 4235 N N . GLY A 1 573 ? -13.531 2.485 36.681 1.00 87.31 573 GLY A N 1
ATOM 4236 C CA . GLY A 1 573 ? -13.017 2.190 38.017 1.00 87.31 573 GLY A CA 1
ATOM 4237 C C . GLY A 1 573 ? -11.763 1.320 37.948 1.00 87.31 573 GLY A C 1
ATOM 4238 O O . GLY A 1 573 ? -11.078 1.286 36.924 1.00 87.31 573 GLY A O 1
ATOM 4239 N N . SER A 1 574 ? -11.498 0.564 39.015 1.00 82.94 574 SER A N 1
ATOM 4240 C CA . SER A 1 574 ? -10.452 -0.471 39.087 1.00 82.94 574 SER A CA 1
ATOM 4241 C C . SER A 1 574 ? -10.838 -1.758 38.337 1.00 82.94 574 SER A C 1
ATOM 4243 O O . SER A 1 574 ? -10.638 -2.866 38.832 1.00 82.94 574 SER A O 1
ATOM 4245 N N . GLU A 1 575 ? -11.482 -1.621 37.181 1.00 81.81 575 GLU A N 1
ATOM 4246 C CA . GLU A 1 575 ? -11.962 -2.749 36.392 1.00 81.81 575 GLU A CA 1
ATOM 4247 C C . GLU A 1 575 ? -10.838 -3.368 35.565 1.00 81.81 575 GLU A C 1
ATOM 4249 O O . GLU A 1 575 ? -10.189 -2.679 34.777 1.00 81.81 575 GLU A O 1
ATOM 4254 N N . THR A 1 576 ? -10.676 -4.683 35.672 1.00 87.06 576 THR A N 1
ATOM 4255 C CA . THR A 1 576 ? -9.907 -5.465 34.705 1.00 87.06 576 THR A CA 1
ATOM 4256 C C . THR A 1 576 ? -10.750 -5.802 33.474 1.00 87.06 576 THR A C 1
ATOM 4258 O O . THR A 1 576 ? -11.986 -5.834 33.523 1.00 87.06 576 THR A O 1
ATOM 4261 N N . TYR A 1 577 ? -10.041 -6.040 32.372 1.00 92.81 577 TYR A N 1
ATOM 4262 C CA . TYR A 1 577 ? -10.550 -6.475 31.076 1.00 92.81 577 TYR A CA 1
ATOM 4263 C C . TYR A 1 577 ? -9.696 -7.675 30.643 1.00 92.81 577 TYR A C 1
ATOM 4265 O O . TYR A 1 577 ? -8.486 -7.664 30.875 1.00 92.81 577 TYR A O 1
ATOM 4273 N N . VAL A 1 578 ? -10.306 -8.725 30.089 1.00 93.38 578 VAL A N 1
ATOM 4274 C CA . VAL A 1 578 ? -9.630 -10.008 29.817 1.00 93.38 578 VAL A CA 1
ATOM 4275 C C . VAL A 1 578 ? -9.689 -10.346 28.331 1.00 93.38 578 VAL A C 1
ATOM 4277 O O . VAL A 1 578 ? -10.761 -10.347 27.726 1.00 93.38 578 VAL A O 1
ATOM 4280 N N . ASN A 1 579 ? -8.535 -10.679 27.754 1.00 94.81 579 ASN A N 1
ATOM 4281 C CA . ASN A 1 579 ? -8.426 -11.061 26.349 1.00 94.81 579 ASN A CA 1
ATOM 4282 C C . ASN A 1 579 ? -8.981 -12.471 26.087 1.00 94.81 579 ASN A C 1
ATOM 4284 O O . ASN A 1 579 ? -8.949 -13.358 26.940 1.00 94.81 579 ASN A O 1
ATOM 4288 N N . SER A 1 580 ? -9.487 -12.687 24.872 1.00 92.62 580 SER A N 1
ATOM 4289 C CA . SER A 1 580 ? -9.674 -14.027 24.304 1.00 92.62 580 SER A CA 1
ATOM 4290 C C . SER A 1 580 ? -8.322 -14.660 23.937 1.00 92.62 580 SER A C 1
ATOM 4292 O O . SER A 1 580 ? -7.276 -14.053 24.123 1.00 92.62 580 SER A O 1
ATOM 4294 N N . VAL A 1 581 ? -8.327 -15.897 23.432 1.00 90.88 581 VAL A N 1
ATOM 4295 C CA . VAL A 1 581 ? -7.093 -16.680 23.221 1.00 90.88 581 VAL A CA 1
ATOM 4296 C C . VAL A 1 581 ? -6.284 -16.314 21.969 1.00 90.88 581 VAL A C 1
ATOM 4298 O O . VAL A 1 581 ? -5.137 -16.726 21.869 1.00 90.88 581 VAL A O 1
ATOM 4301 N N . HIS A 1 582 ? -6.834 -15.563 21.005 1.00 91.50 582 HIS A N 1
ATOM 4302 C CA . HIS A 1 582 ? -6.090 -15.227 19.778 1.00 91.50 582 HIS A CA 1
ATOM 4303 C C . HIS A 1 582 ? -4.790 -14.445 20.059 1.00 91.50 582 HIS A C 1
ATOM 4305 O O . HIS A 1 582 ? -3.744 -14.911 19.618 1.00 91.50 582 HIS A O 1
ATOM 4311 N N . PRO A 1 583 ? -4.779 -13.360 20.862 1.00 88.25 583 PRO A N 1
ATOM 4312 C CA . PRO A 1 583 ? -3.575 -12.553 21.103 1.00 88.25 583 PRO A CA 1
ATOM 4313 C C . PRO A 1 583 ? -2.517 -13.238 21.987 1.00 88.25 583 PRO A C 1
ATOM 4315 O O . PRO A 1 583 ? -1.495 -12.634 22.288 1.00 88.25 583 PRO A O 1
ATOM 4318 N N . SER A 1 584 ? -2.766 -14.471 22.450 1.00 86.19 584 SER A N 1
ATOM 4319 C CA . SER A 1 584 ? -1.814 -15.289 23.217 1.00 86.19 584 SER A CA 1
ATOM 4320 C C . SER A 1 584 ? -1.465 -16.631 22.560 1.00 86.19 584 SER A C 1
ATOM 4322 O O . SER A 1 584 ? -0.613 -17.349 23.078 1.00 86.19 584 SER A O 1
ATOM 4324 N N . LEU A 1 585 ? -2.107 -16.978 21.438 1.00 87.19 585 LEU A N 1
ATOM 4325 C CA . LEU A 1 585 ? -1.813 -18.174 20.634 1.00 87.19 585 LEU A CA 1
ATOM 4326 C C . LEU A 1 585 ? -1.319 -17.843 19.219 1.00 87.19 585 LEU A C 1
ATOM 4328 O O . LEU A 1 585 ? -0.739 -18.706 18.569 1.00 87.19 585 LEU A O 1
ATOM 4332 N N . ILE A 1 586 ? -1.574 -16.625 18.738 1.00 87.12 586 ILE A N 1
ATOM 4333 C CA . ILE A 1 586 ? -1.258 -16.156 17.389 1.00 87.12 586 ILE A CA 1
ATOM 4334 C C . ILE A 1 586 ? -0.194 -15.057 17.516 1.00 87.12 586 ILE A C 1
ATOM 4336 O O . ILE A 1 586 ? -0.530 -13.874 17.545 1.00 87.12 586 ILE A O 1
ATOM 4340 N N . THR A 1 587 ? 1.075 -15.453 17.670 1.00 79.50 587 THR A N 1
ATOM 4341 C CA . THR A 1 587 ? 2.203 -14.526 17.909 1.00 79.50 587 THR A CA 1
ATOM 4342 C C . THR A 1 587 ? 2.480 -13.653 16.686 1.00 79.50 587 THR A C 1
ATOM 4344 O O . THR A 1 587 ? 2.489 -12.431 16.810 1.00 79.50 587 THR A O 1
ATOM 4347 N N . GLU A 1 588 ? 2.489 -14.266 15.493 1.00 83.38 588 GLU A N 1
ATOM 4348 C CA . GLU A 1 588 ? 2.588 -13.590 14.190 1.00 83.38 588 GLU A CA 1
ATOM 4349 C C . GLU A 1 588 ? 1.430 -12.588 13.965 1.00 83.38 588 GLU A C 1
ATOM 4351 O O . GLU A 1 588 ? 1.455 -11.778 13.040 1.00 83.38 588 GLU A O 1
ATOM 4356 N N . GLY A 1 589 ? 0.376 -12.628 14.791 1.00 91.62 589 GLY A N 1
ATOM 4357 C CA . GLY A 1 589 ? -0.695 -11.638 14.835 1.00 91.62 589 GLY A CA 1
ATOM 4358 C C . GLY A 1 589 ? -1.580 -11.620 13.586 1.00 91.62 589 GLY A C 1
ATOM 4359 O O . GLY A 1 589 ? -2.186 -12.625 13.200 1.00 91.62 589 GLY A O 1
ATOM 4360 N N . CYS A 1 590 ? -1.687 -10.445 12.963 1.00 95.56 590 CYS A N 1
ATOM 4361 C CA . CYS A 1 590 ? -2.555 -10.166 11.820 1.00 95.56 590 CYS A CA 1
ATOM 4362 C C . CYS A 1 590 ? -2.257 -11.047 10.594 1.00 95.56 590 CYS A C 1
ATOM 4364 O O . CYS A 1 590 ? -3.201 -11.521 9.951 1.00 95.56 590 CYS A O 1
ATOM 4366 N N . VAL A 1 591 ? -0.978 -11.269 10.255 1.00 93.19 591 VAL A N 1
ATOM 4367 C CA . VAL A 1 591 ? -0.597 -11.977 9.017 1.00 93.19 591 VAL A CA 1
ATOM 4368 C C . VAL A 1 591 ? -1.065 -13.431 9.008 1.00 93.19 591 VAL A C 1
ATOM 4370 O O . VAL A 1 591 ? -1.528 -13.887 7.963 1.00 93.19 591 VAL A O 1
ATOM 4373 N N . THR A 1 592 ? -1.092 -14.105 10.163 1.00 91.75 592 THR A N 1
ATOM 4374 C CA . THR A 1 592 ? -1.594 -15.484 10.303 1.00 91.75 592 THR A CA 1
ATOM 4375 C C . THR A 1 592 ? -2.970 -15.661 9.672 1.00 91.75 592 THR A C 1
ATOM 4377 O O . THR A 1 592 ? -3.195 -16.609 8.928 1.00 91.75 592 THR A O 1
ATOM 4380 N N . CYS A 1 593 ? -3.897 -14.736 9.954 1.00 93.25 593 CYS A N 1
ATOM 4381 C CA . CYS A 1 593 ? -5.264 -14.787 9.439 1.00 93.25 593 CYS A CA 1
ATOM 4382 C C . CYS A 1 593 ? -5.378 -14.116 8.067 1.00 93.25 593 CYS A C 1
ATOM 4384 O O . CYS A 1 593 ? -5.847 -14.736 7.114 1.00 93.25 593 CYS A O 1
ATOM 4386 N N . HIS A 1 594 ? -4.935 -12.861 7.949 1.00 95.75 594 HIS A N 1
ATOM 4387 C CA . HIS A 1 594 ? -5.200 -12.041 6.763 1.00 95.75 594 HIS A CA 1
ATOM 4388 C C . HIS A 1 594 ? -4.322 -12.404 5.560 1.00 95.75 594 HIS A C 1
ATOM 4390 O O . HIS A 1 594 ? -4.767 -12.267 4.421 1.00 95.75 594 HIS A O 1
ATOM 4396 N N . MET A 1 595 ? -3.102 -12.898 5.792 1.00 94.19 595 MET A N 1
ATOM 4397 C CA . MET A 1 595 ? -2.192 -13.369 4.740 1.00 94.19 595 MET A CA 1
ATOM 4398 C C . MET A 1 595 ? -2.193 -14.897 4.584 1.00 94.19 595 MET A C 1
ATOM 4400 O O . MET A 1 595 ? -1.408 -15.425 3.793 1.00 94.19 595 MET A O 1
ATOM 4404 N N . ALA A 1 596 ? -3.117 -15.601 5.254 1.00 92.38 596 ALA A N 1
ATOM 4405 C CA . ALA A 1 596 ? -3.377 -17.020 5.027 1.00 92.38 596 ALA A CA 1
ATOM 4406 C C . ALA A 1 596 ? -3.576 -17.324 3.532 1.00 92.38 596 ALA A C 1
ATOM 4408 O O . ALA A 1 596 ? -4.118 -16.506 2.780 1.00 92.38 596 ALA A O 1
ATOM 4409 N N . ALA A 1 597 ? -3.152 -18.515 3.101 1.00 90.38 597 ALA A N 1
ATOM 4410 C CA . ALA A 1 597 ? -3.200 -18.923 1.700 1.00 90.38 597 ALA A CA 1
ATOM 4411 C C . ALA A 1 597 ? -4.608 -18.776 1.092 1.00 90.38 597 ALA A C 1
ATOM 4413 O O . ALA A 1 597 ? -5.618 -19.022 1.755 1.00 90.38 597 ALA A O 1
ATOM 4414 N N . ASN A 1 598 ? -4.666 -18.383 -0.182 1.00 90.62 598 ASN A N 1
ATOM 4415 C CA . ASN A 1 598 ? -5.920 -18.180 -0.904 1.00 90.62 598 ASN A CA 1
ATOM 4416 C C . ASN A 1 598 ? -6.714 -19.501 -0.996 1.00 90.62 598 ASN A C 1
ATOM 4418 O O . ASN A 1 598 ? -6.140 -20.517 -1.410 1.00 90.62 598 ASN A O 1
ATOM 4422 N N . PRO A 1 599 ? -8.015 -19.516 -0.653 1.00 89.56 599 PRO A N 1
ATOM 4423 C CA . PRO A 1 599 ? -8.819 -20.734 -0.687 1.00 89.56 599 PRO A CA 1
ATOM 4424 C C . PRO A 1 599 ? -9.052 -21.228 -2.123 1.00 89.56 599 PRO A C 1
ATOM 4426 O O . PRO A 1 599 ? -9.013 -20.460 -3.088 1.00 89.56 599 PRO A O 1
ATOM 4429 N N . VAL A 1 600 ? -9.307 -22.532 -2.268 1.00 86.56 600 VAL A N 1
ATOM 4430 C CA . VAL A 1 600 ? -9.612 -23.167 -3.560 1.00 86.56 600 VAL A CA 1
ATOM 4431 C C . VAL A 1 600 ? -10.998 -22.734 -4.039 1.00 86.56 600 VAL A C 1
ATOM 4433 O O . VAL A 1 600 ? -11.991 -22.964 -3.355 1.00 86.56 600 VAL A O 1
ATOM 4436 N N . ALA A 1 601 ? -11.058 -22.134 -5.226 1.00 83.50 601 ALA A N 1
ATOM 4437 C CA . ALA A 1 601 ? -12.290 -21.762 -5.920 1.00 83.50 601 ALA A CA 1
ATOM 4438 C C . ALA A 1 601 ? -12.782 -22.864 -6.879 1.00 83.50 601 ALA A C 1
ATOM 4440 O O . ALA A 1 601 ? -13.979 -22.946 -7.164 1.00 83.50 601 ALA A O 1
ATOM 4441 N N . GLY A 1 602 ? -11.876 -23.719 -7.368 1.00 80.75 602 GLY A N 1
ATOM 4442 C CA . GLY A 1 602 ? -12.201 -24.846 -8.241 1.00 80.75 602 GLY A CA 1
ATOM 4443 C C . GLY A 1 602 ? -10.981 -25.696 -8.625 1.00 80.75 602 GLY A C 1
ATOM 4444 O O . GLY A 1 602 ? -9.854 -25.319 -8.299 1.00 80.75 602 GLY A O 1
ATOM 4445 N N . PRO A 1 603 ? -11.201 -26.834 -9.310 1.00 75.00 603 PRO A N 1
ATOM 4446 C CA . PRO A 1 603 ? -10.130 -27.665 -9.857 1.00 75.00 603 PRO A CA 1
ATOM 4447 C C . PRO A 1 603 ? -9.297 -26.907 -10.899 1.00 75.00 603 PRO A C 1
ATOM 4449 O O . PRO A 1 603 ? -9.769 -25.932 -11.491 1.00 75.00 603 PRO A O 1
ATOM 4452 N N . GLY A 1 604 ? -8.067 -27.362 -11.130 1.00 75.50 604 GLY A N 1
ATOM 4453 C CA . GLY A 1 604 ? -7.178 -26.786 -12.140 1.00 75.50 604 GLY A CA 1
ATOM 4454 C C . GLY A 1 604 ? -7.513 -27.210 -13.580 1.00 75.50 604 GLY A C 1
ATOM 4455 O O . GLY A 1 604 ? -8.451 -27.986 -13.806 1.00 75.50 604 GLY A O 1
ATOM 4456 N N . PRO A 1 605 ? -6.744 -26.739 -14.582 1.00 73.81 605 PRO A N 1
ATOM 4457 C CA . PRO A 1 605 ? -6.831 -27.213 -15.965 1.00 73.81 605 PRO A CA 1
ATOM 4458 C C . PRO A 1 605 ? -6.700 -28.736 -16.134 1.00 73.81 605 PRO A C 1
ATOM 4460 O O . PRO A 1 605 ? -7.190 -29.271 -17.129 1.00 73.81 605 PRO A O 1
ATOM 4463 N N . ASP A 1 606 ? -6.083 -29.452 -15.185 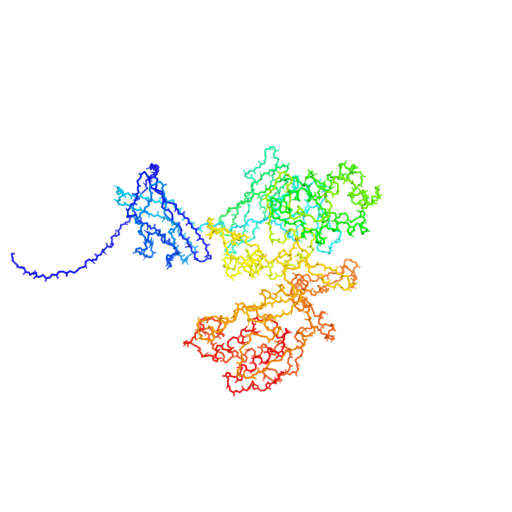1.00 71.69 606 ASP A N 1
ATOM 4464 C CA . ASP A 1 606 ? -6.002 -30.921 -15.200 1.00 71.69 606 ASP A CA 1
ATOM 4465 C C . ASP A 1 606 ? -7.311 -31.647 -14.794 1.00 71.69 606 ASP A C 1
ATOM 4467 O O . ASP A 1 606 ? -7.381 -32.885 -14.854 1.00 71.69 606 ASP A O 1
ATOM 4471 N N . GLY A 1 607 ? -8.333 -30.882 -14.384 1.00 78.00 607 GLY A N 1
ATOM 4472 C CA . GLY A 1 607 ? -9.668 -31.341 -14.000 1.00 78.00 607 GLY A CA 1
ATOM 4473 C C . GLY A 1 607 ? -9.783 -31.947 -12.597 1.00 78.00 607 GLY A C 1
ATOM 4474 O O . GLY A 1 607 ? -10.860 -32.435 -12.245 1.00 78.00 607 GLY A O 1
ATOM 4475 N N . LYS A 1 608 ? -8.712 -31.947 -11.797 1.00 77.31 608 LYS A N 1
ATOM 4476 C CA . LYS A 1 608 ? -8.672 -32.505 -10.437 1.00 77.31 608 LYS A CA 1
ATOM 4477 C C . LYS A 1 608 ? -8.648 -31.384 -9.400 1.00 77.31 608 LYS A C 1
ATOM 4479 O O . LYS A 1 608 ? -8.329 -30.239 -9.701 1.00 77.31 608 LYS A O 1
ATOM 4484 N N . ALA A 1 609 ? -9.037 -31.732 -8.176 1.00 79.38 609 ALA A N 1
ATOM 4485 C CA . ALA A 1 609 ? -9.045 -30.829 -7.031 1.00 79.38 609 ALA A CA 1
ATOM 4486 C C . ALA A 1 609 ? -7.983 -31.256 -6.007 1.00 79.38 609 ALA A C 1
ATOM 4488 O O . ALA A 1 609 ? -7.781 -32.453 -5.786 1.00 79.38 609 ALA A O 1
ATOM 4489 N N . GLY A 1 610 ? -7.341 -30.284 -5.359 1.00 74.62 610 GLY A N 1
ATOM 4490 C CA . GLY A 1 610 ? -6.224 -30.504 -4.436 1.00 74.62 610 GLY A CA 1
ATOM 4491 C C . GLY A 1 610 ? -4.867 -30.639 -5.135 1.00 74.62 610 GLY A C 1
ATOM 4492 O O . GLY A 1 610 ? -3.893 -31.055 -4.505 1.00 74.62 610 GLY A O 1
ATOM 4493 N N . THR A 1 611 ? -4.789 -30.310 -6.425 1.00 73.31 611 THR A N 1
ATOM 4494 C CA . THR A 1 611 ? -3.546 -30.259 -7.203 1.00 73.31 611 THR A CA 1
ATOM 4495 C C . THR A 1 611 ? -2.913 -28.863 -7.143 1.00 73.31 611 THR A C 1
ATOM 4497 O O . THR A 1 611 ? -3.488 -27.897 -6.634 1.00 73.31 611 THR A O 1
ATOM 4500 N N . SER A 1 612 ? -1.676 -28.733 -7.629 1.00 72.56 612 SER A N 1
ATOM 4501 C CA . SER A 1 612 ? -0.940 -27.460 -7.611 1.00 72.56 612 SER A CA 1
ATOM 4502 C C . SER A 1 612 ? -1.475 -26.404 -8.588 1.00 72.56 612 SER A C 1
ATOM 4504 O O . SER A 1 612 ? -1.060 -25.253 -8.495 1.00 72.56 612 SER A O 1
ATOM 4506 N N . ASP A 1 613 ? -2.351 -26.792 -9.517 1.00 69.00 613 ASP A N 1
ATOM 4507 C CA . ASP A 1 613 ? -2.973 -25.953 -10.547 1.00 69.00 613 ASP A CA 1
ATOM 4508 C C . ASP A 1 613 ? -4.436 -25.559 -10.241 1.00 69.00 613 ASP A C 1
ATOM 4510 O O . ASP A 1 613 ? -4.998 -24.747 -10.974 1.00 69.00 613 ASP A O 1
ATOM 4514 N N . ASP A 1 614 ? -5.023 -26.074 -9.148 1.00 76.19 614 ASP A N 1
ATOM 4515 C CA . ASP A 1 614 ? -6.282 -25.620 -8.522 1.00 76.19 614 ASP A CA 1
ATOM 4516 C C . ASP A 1 614 ? -6.489 -24.095 -8.643 1.00 76.19 614 ASP A C 1
ATOM 4518 O O . ASP A 1 614 ? -5.701 -23.313 -8.099 1.00 76.19 614 ASP A O 1
ATOM 4522 N N . VAL A 1 615 ? -7.605 -23.645 -9.219 1.00 80.88 615 VAL A N 1
ATOM 4523 C CA . VAL A 1 615 ? -7.949 -22.215 -9.232 1.00 80.88 615 VAL A CA 1
ATOM 4524 C C . VAL A 1 615 ? -8.159 -21.725 -7.794 1.00 80.88 615 VAL A C 1
ATOM 4526 O O . VAL A 1 615 ? -8.968 -22.284 -7.049 1.00 80.88 615 VAL A O 1
ATOM 4529 N N . LYS A 1 616 ? -7.449 -20.666 -7.389 1.00 85.31 616 LYS A N 1
ATOM 4530 C CA . LYS A 1 616 ? -7.554 -20.054 -6.052 1.00 85.31 616 LYS A CA 1
ATOM 4531 C C . LYS A 1 616 ? -8.287 -18.711 -6.121 1.00 85.31 616 LYS A C 1
ATOM 4533 O O . LYS A 1 616 ? -8.079 -17.951 -7.064 1.00 85.31 616 LYS A O 1
ATOM 4538 N N . ALA A 1 617 ? -9.099 -18.392 -5.114 1.00 87.94 617 ALA A N 1
ATOM 4539 C CA . ALA A 1 617 ? -9.793 -17.106 -5.024 1.00 87.94 617 ALA A CA 1
ATOM 4540 C C . ALA A 1 617 ? -8.814 -15.993 -4.607 1.00 87.94 617 ALA A C 1
ATOM 4542 O O . ALA A 1 617 ? -8.512 -15.823 -3.426 1.00 87.94 617 ALA A O 1
ATOM 4543 N N . LEU A 1 618 ? -8.291 -15.235 -5.574 1.00 88.38 618 LEU A N 1
ATOM 4544 C CA . LEU A 1 618 ? -7.246 -14.231 -5.316 1.00 88.38 618 LEU A CA 1
ATOM 4545 C C . LEU A 1 618 ? -7.763 -12.979 -4.589 1.00 88.38 618 LEU A C 1
ATOM 4547 O O . LEU A 1 618 ? -6.959 -12.236 -4.030 1.00 88.38 618 LEU A O 1
ATOM 4551 N N . SER A 1 619 ? -9.084 -12.772 -4.541 1.00 89.62 619 SER A N 1
ATOM 4552 C CA . SER A 1 619 ? -9.728 -11.700 -3.771 1.00 89.62 619 SER A CA 1
ATOM 4553 C C . SER A 1 619 ? -9.767 -11.945 -2.257 1.00 89.62 619 SER A C 1
ATOM 4555 O O . SER A 1 619 ? -10.180 -11.043 -1.531 1.00 89.62 619 SER A O 1
ATOM 4557 N N . VAL A 1 620 ? -9.345 -13.125 -1.781 1.00 93.25 620 VAL A N 1
ATOM 4558 C CA . VAL A 1 620 ? -9.432 -13.566 -0.378 1.00 93.25 620 VAL A CA 1
ATOM 4559 C C . VAL A 1 620 ? -8.097 -14.157 0.088 1.00 93.25 620 VAL A C 1
ATOM 4561 O O . VAL A 1 620 ? -7.548 -15.042 -0.568 1.00 93.25 620 VAL A O 1
ATOM 4564 N N . GLY A 1 621 ? -7.579 -13.710 1.235 1.00 93.44 621 GLY A N 1
ATOM 4565 C CA . GLY A 1 621 ? -6.275 -14.120 1.775 1.00 93.44 621 GLY A CA 1
ATOM 4566 C C . GLY A 1 621 ? -5.061 -13.579 1.002 1.00 93.44 621 GLY A C 1
ATOM 4567 O O . GLY A 1 621 ? -5.181 -12.777 0.066 1.00 93.44 621 GLY A O 1
ATOM 4568 N N . GLY A 1 622 ? -3.864 -14.024 1.388 1.00 92.94 622 GLY A N 1
ATOM 4569 C CA . GLY A 1 622 ? -2.594 -13.572 0.814 1.00 92.94 622 GLY A CA 1
ATOM 4570 C C . GLY A 1 622 ? -2.448 -12.044 0.833 1.00 92.94 622 GLY A C 1
ATOM 4571 O O . GLY A 1 622 ? -2.753 -11.388 1.823 1.00 92.94 622 GLY A O 1
ATOM 4572 N N . HIS A 1 623 ? -2.023 -11.457 -0.286 1.00 94.31 623 HIS A N 1
ATOM 4573 C CA . HIS A 1 623 ? -1.852 -10.003 -0.425 1.00 94.31 623 HIS A CA 1
ATOM 4574 C C . HIS A 1 623 ? -3.154 -9.256 -0.777 1.00 94.31 623 HIS A C 1
ATOM 4576 O O . HIS A 1 623 ? -3.099 -8.098 -1.178 1.00 94.31 623 HIS A O 1
ATOM 4582 N N . SER A 1 624 ? -4.328 -9.888 -0.644 1.00 93.75 624 SER A N 1
ATOM 4583 C CA . SER A 1 624 ? -5.609 -9.160 -0.641 1.00 93.75 624 SER A CA 1
ATOM 4584 C C . SER A 1 624 ? -5.974 -8.651 0.759 1.00 93.75 624 SER A C 1
ATOM 4586 O O . SER A 1 624 ? -6.671 -7.645 0.877 1.00 93.75 624 SER A O 1
ATOM 4588 N N . TRP A 1 625 ? -5.495 -9.347 1.803 1.00 95.50 625 TRP A N 1
ATOM 4589 C CA . TRP A 1 625 ? -5.838 -9.192 3.226 1.00 95.50 625 TRP A CA 1
ATOM 4590 C C . TRP A 1 625 ? -7.330 -9.341 3.584 1.00 95.50 625 TRP A C 1
ATOM 4592 O O . TRP A 1 625 ? -7.701 -9.189 4.749 1.00 95.50 625 TRP A O 1
ATOM 4602 N N . ASN A 1 626 ? -8.196 -9.678 2.625 1.00 94.88 626 ASN A N 1
ATOM 4603 C CA . ASN A 1 626 ? -9.622 -9.881 2.870 1.00 94.88 626 ASN A CA 1
ATOM 4604 C C . ASN A 1 626 ? -9.865 -11.271 3.484 1.00 94.88 626 ASN A C 1
ATOM 4606 O O . ASN A 1 626 ? -9.407 -12.276 2.936 1.00 94.88 626 ASN A O 1
ATOM 4610 N N . MET A 1 627 ? -10.637 -11.344 4.574 1.00 94.25 627 MET A N 1
ATOM 4611 C CA . MET A 1 627 ? -11.110 -12.625 5.129 1.00 94.25 627 MET A CA 1
ATOM 4612 C C . MET A 1 627 ? -12.323 -13.174 4.366 1.00 94.25 627 MET A C 1
ATOM 4614 O O . MET A 1 627 ? -12.474 -14.391 4.255 1.00 94.25 627 MET A O 1
ATOM 4618 N N . GLU A 1 628 ? -13.149 -12.280 3.815 1.00 92.94 628 GLU A N 1
ATOM 4619 C CA . GLU A 1 628 ? -14.294 -12.576 2.950 1.00 92.94 628 GLU A CA 1
ATOM 4620 C C . GLU A 1 628 ? -14.317 -11.597 1.770 1.00 92.94 628 GLU A C 1
ATOM 4622 O O . GLU A 1 628 ? -14.061 -10.405 1.954 1.00 92.94 628 GLU A O 1
ATOM 4627 N N . ALA A 1 629 ? -14.619 -12.090 0.569 1.00 92.69 629 ALA A N 1
ATOM 4628 C CA . ALA A 1 629 ? -14.881 -11.279 -0.621 1.00 92.69 629 ALA A CA 1
ATOM 4629 C C . ALA A 1 629 ? -15.632 -12.103 -1.679 1.00 92.69 629 ALA A C 1
ATOM 4631 O O . ALA A 1 629 ? -15.639 -13.335 -1.636 1.00 92.69 629 ALA A O 1
ATOM 4632 N N . ASP A 1 630 ? -16.218 -11.434 -2.670 1.00 90.62 630 ASP A N 1
ATOM 4633 C CA . ASP A 1 630 ? -16.680 -12.108 -3.881 1.00 90.62 630 ASP A CA 1
ATOM 4634 C C . ASP A 1 630 ? -15.502 -12.572 -4.753 1.00 90.62 630 ASP A C 1
ATOM 4636 O O . ASP A 1 630 ? -14.493 -11.878 -4.920 1.00 90.62 630 ASP A O 1
ATOM 4640 N N . TRP A 1 631 ? -15.664 -13.739 -5.370 1.00 85.19 631 TRP A N 1
ATOM 4641 C CA . TRP A 1 631 ? -14.844 -14.243 -6.465 1.00 85.19 631 TRP A CA 1
ATOM 4642 C C . TRP A 1 631 ? -15.769 -14.753 -7.573 1.00 85.19 631 TRP A C 1
ATOM 4644 O O . TRP A 1 631 ? -16.594 -15.636 -7.343 1.00 85.19 631 TRP A O 1
ATOM 4654 N N . GLU A 1 632 ? -15.672 -14.167 -8.770 1.00 85.50 632 GLU A N 1
ATOM 4655 C CA . GLU A 1 632 ? -16.492 -14.533 -9.944 1.00 85.50 632 GLU A CA 1
ATOM 4656 C C . GLU A 1 632 ? -18.017 -14.564 -9.671 1.00 85.50 632 GLU A C 1
ATOM 4658 O O . GLU A 1 632 ? -18.755 -15.371 -10.236 1.00 85.50 632 GLU A O 1
ATOM 4663 N N . GLY A 1 633 ? -18.499 -13.674 -8.793 1.00 86.19 633 GLY A N 1
ATOM 4664 C CA . GLY A 1 633 ? -19.913 -13.583 -8.402 1.00 86.19 633 GLY A CA 1
ATOM 4665 C C . GLY A 1 633 ? -20.367 -14.618 -7.365 1.00 86.19 633 GLY A C 1
ATOM 4666 O O . GLY A 1 633 ? -21.565 -14.883 -7.258 1.00 86.19 633 GLY A O 1
ATOM 4667 N N . LYS A 1 634 ? -19.430 -15.225 -6.627 1.00 86.62 634 LYS A N 1
ATOM 4668 C CA . LYS A 1 634 ? -19.692 -16.108 -5.483 1.00 86.62 634 LYS A CA 1
ATOM 4669 C C . LYS A 1 634 ? -18.995 -15.550 -4.235 1.00 86.62 634 LYS A C 1
ATOM 4671 O O . LYS A 1 634 ? -17.802 -15.256 -4.332 1.00 86.62 634 LYS A O 1
ATOM 4676 N N . PRO A 1 635 ? -19.646 -15.500 -3.062 1.00 90.38 635 PRO A N 1
ATOM 4677 C CA . PRO A 1 635 ? -18.965 -15.160 -1.818 1.00 90.38 635 PRO A CA 1
ATOM 4678 C C . PRO A 1 635 ? -17.989 -16.277 -1.420 1.00 90.38 635 PRO A C 1
ATOM 4680 O O . PRO A 1 635 ? -18.331 -17.462 -1.465 1.00 90.38 635 PRO A O 1
ATOM 4683 N N . VAL A 1 636 ? -16.779 -15.898 -1.012 1.00 91.00 636 VAL A N 1
ATOM 4684 C CA . VAL A 1 636 ? -15.716 -16.802 -0.551 1.00 91.00 636 VAL A CA 1
ATOM 4685 C C . VAL A 1 636 ? -15.174 -16.304 0.790 1.00 91.00 636 VAL A C 1
ATOM 4687 O O . VAL A 1 636 ? -14.954 -15.108 0.964 1.00 91.00 636 VAL A O 1
ATOM 4690 N N . ALA A 1 637 ? -14.937 -17.227 1.727 1.00 91.56 637 ALA A N 1
ATOM 4691 C CA . ALA A 1 637 ? -14.475 -16.950 3.088 1.00 91.56 637 ALA A CA 1
ATOM 4692 C C . ALA A 1 637 ? -13.260 -17.824 3.444 1.00 91.56 637 ALA A C 1
ATOM 4694 O O . ALA A 1 637 ? -13.281 -19.035 3.215 1.00 91.56 637 ALA A O 1
ATOM 4695 N N . ASN A 1 638 ? -12.201 -17.248 4.028 1.00 92.56 638 ASN A N 1
ATOM 4696 C CA . ASN A 1 638 ? -10.974 -17.990 4.357 1.00 92.56 638 ASN A CA 1
ATOM 4697 C C . ASN A 1 638 ? -11.022 -18.694 5.724 1.00 92.56 638 ASN A C 1
ATOM 4699 O O . ASN A 1 638 ? -10.156 -18.497 6.574 1.00 92.56 638 ASN A O 1
ATOM 4703 N N . THR A 1 639 ? -12.039 -19.518 5.979 1.00 91.44 639 THR A N 1
ATOM 4704 C CA . THR A 1 639 ? -12.180 -20.193 7.287 1.00 91.44 639 THR A CA 1
ATOM 4705 C C . THR A 1 639 ? -11.200 -21.359 7.478 1.00 91.44 639 THR A C 1
ATOM 4707 O O . THR A 1 639 ? -11.087 -21.904 8.576 1.00 91.44 639 THR A O 1
ATOM 4710 N N . ALA A 1 640 ? -10.440 -21.716 6.435 1.00 86.88 640 ALA A N 1
ATOM 4711 C CA . ALA A 1 640 ? -9.433 -22.775 6.462 1.00 86.88 640 ALA A CA 1
ATOM 4712 C C . ALA A 1 640 ? -8.292 -22.501 7.459 1.00 86.88 640 ALA A C 1
ATOM 4714 O O . ALA A 1 640 ? -7.794 -23.442 8.074 1.00 86.88 640 ALA A O 1
ATOM 4715 N N . VAL A 1 641 ? -7.916 -21.233 7.684 1.00 87.25 641 VAL A N 1
ATOM 4716 C CA . VAL A 1 641 ? -6.942 -20.881 8.736 1.00 87.25 641 VAL A CA 1
ATOM 4717 C C . VAL A 1 641 ? -7.486 -21.202 10.130 1.00 87.25 641 VAL A C 1
ATOM 4719 O O . VAL A 1 641 ? -6.790 -21.784 10.959 1.00 87.25 641 VAL A O 1
ATOM 4722 N N . CYS A 1 642 ? -8.768 -20.919 10.373 1.00 89.56 642 CYS A N 1
ATOM 4723 C CA . CYS A 1 642 ? -9.410 -21.182 11.656 1.00 89.56 642 CYS A CA 1
ATOM 4724 C C . CYS A 1 642 ? -9.470 -22.682 11.973 1.00 89.56 642 CYS A C 1
ATOM 4726 O O . CYS A 1 642 ? -9.396 -23.054 13.142 1.00 89.56 642 CYS A O 1
ATOM 4728 N N . ALA A 1 643 ? -9.566 -23.544 10.954 1.00 86.62 643 ALA A N 1
ATOM 4729 C CA . ALA A 1 643 ? -9.695 -24.994 11.111 1.00 86.62 643 ALA A CA 1
ATOM 4730 C C . ALA A 1 643 ? -8.520 -25.660 11.858 1.00 86.62 643 ALA A C 1
ATOM 4732 O O . ALA A 1 643 ? -8.696 -26.754 12.392 1.00 86.62 643 ALA A O 1
ATOM 4733 N N . GLN A 1 644 ? -7.362 -24.993 11.957 1.00 82.94 644 GLN A N 1
ATOM 4734 C CA . GLN A 1 644 ? -6.211 -25.445 12.751 1.00 82.94 644 GLN A CA 1
ATOM 4735 C C . GLN A 1 644 ? -6.525 -25.532 14.260 1.00 82.94 644 GLN A C 1
ATOM 4737 O O . GLN A 1 644 ? -6.030 -26.427 14.941 1.00 82.94 644 GLN A O 1
ATOM 4742 N N . CYS A 1 645 ? -7.389 -24.641 14.768 1.00 87.25 645 CYS A N 1
ATOM 4743 C CA . CYS A 1 645 ? -7.783 -24.556 16.185 1.00 87.25 645 CYS A CA 1
ATOM 4744 C C . CYS A 1 645 ? -9.300 -24.728 16.413 1.00 87.25 645 CYS A C 1
ATOM 4746 O O . CYS A 1 645 ? -9.750 -25.000 17.528 1.00 87.25 645 CYS A O 1
ATOM 4748 N N . HIS A 1 646 ? -10.111 -24.556 15.370 1.00 89.94 646 HIS A N 1
ATOM 4749 C CA . HIS A 1 646 ? -11.570 -24.631 15.387 1.00 89.94 646 HIS A CA 1
ATOM 4750 C C . HIS A 1 646 ? -12.046 -25.676 14.372 1.00 89.94 646 HIS A C 1
ATOM 4752 O O . HIS A 1 646 ? -12.476 -25.357 13.263 1.00 89.94 646 HIS A O 1
ATOM 4758 N N . ALA A 1 647 ? -11.942 -26.949 14.761 1.00 87.62 647 ALA A N 1
ATOM 4759 C CA . ALA A 1 647 ? -12.316 -28.083 13.923 1.00 87.62 647 ALA A CA 1
ATOM 4760 C C . ALA A 1 647 ? -13.756 -27.955 13.386 1.00 87.62 647 ALA A C 1
ATOM 4762 O O . ALA A 1 647 ? -14.700 -27.750 14.148 1.00 87.62 647 ALA A O 1
ATOM 4763 N N . GLY A 1 648 ? -13.913 -28.093 12.066 1.00 83.62 648 GLY A N 1
ATOM 4764 C CA . GLY A 1 648 ? -15.207 -28.004 11.381 1.00 83.62 648 GLY A CA 1
ATOM 4765 C C . GLY A 1 648 ? -15.740 -26.586 11.139 1.00 83.62 648 GLY A C 1
ATOM 4766 O O . GLY A 1 648 ? -16.866 -26.457 10.663 1.00 83.62 648 GLY A O 1
ATOM 4767 N N . LEU A 1 649 ? -14.978 -25.525 11.440 1.00 88.19 649 LEU A N 1
ATOM 4768 C CA . LEU A 1 649 ? -15.471 -24.156 11.288 1.00 88.19 649 LEU A CA 1
ATOM 4769 C C . LEU A 1 649 ? -15.558 -23.701 9.817 1.00 88.19 649 LEU A C 1
ATOM 4771 O O . LEU A 1 649 ? -14.561 -23.638 9.097 1.00 88.19 649 LEU A O 1
ATOM 4775 N N . ASN A 1 650 ? -16.766 -23.316 9.404 1.00 86.94 650 ASN A N 1
ATOM 4776 C CA . ASN A 1 650 ? -17.116 -22.860 8.053 1.00 86.94 650 ASN A CA 1
ATOM 4777 C C . ASN A 1 650 ? -17.678 -21.422 8.006 1.00 86.94 650 ASN A C 1
ATOM 4779 O O . ASN A 1 650 ? -18.159 -20.986 6.965 1.00 86.94 650 ASN A O 1
ATOM 4783 N N . THR A 1 651 ? -17.620 -20.683 9.118 1.00 90.19 651 THR A N 1
ATOM 4784 C CA . THR A 1 651 ? -17.991 -19.262 9.205 1.00 90.19 651 THR A CA 1
ATOM 4785 C C . THR A 1 651 ? -17.172 -18.563 10.291 1.00 90.19 651 THR A C 1
ATOM 4787 O O . THR A 1 651 ? -16.865 -19.169 11.317 1.00 90.19 651 THR A O 1
ATOM 4790 N N . PHE A 1 652 ? -16.834 -17.283 10.114 1.00 92.75 652 PHE A N 1
ATOM 4791 C CA . PHE A 1 652 ? -16.232 -16.477 11.187 1.00 92.75 652 PHE A CA 1
ATOM 4792 C C . PHE A 1 652 ? -17.232 -16.172 12.314 1.00 92.75 652 PHE A C 1
ATOM 4794 O O . PHE A 1 652 ? -16.846 -16.028 13.476 1.00 92.75 652 PHE A O 1
ATOM 4801 N N . ASN A 1 653 ? -18.528 -16.176 11.995 1.00 94.31 653 ASN A N 1
ATOM 4802 C CA . ASN A 1 653 ? -19.630 -15.935 12.918 1.00 94.31 653 ASN A CA 1
ATOM 4803 C C . ASN A 1 653 ? -19.988 -17.187 13.745 1.00 94.31 653 ASN A C 1
ATOM 4805 O O . ASN A 1 653 ? -21.135 -17.631 13.799 1.00 94.31 653 ASN A O 1
ATOM 4809 N N . ARG A 1 654 ? -18.977 -17.809 14.361 1.00 91.25 654 ARG A N 1
ATOM 4810 C CA . ARG A 1 654 ? -19.141 -19.030 15.162 1.00 91.25 654 ARG A CA 1
ATOM 4811 C C . ARG A 1 654 ? -20.063 -18.795 16.357 1.00 91.25 654 ARG A C 1
ATOM 4813 O O . ARG A 1 654 ? -20.006 -17.722 16.951 1.00 91.25 654 ARG A O 1
ATOM 4820 N N . THR A 1 655 ? -20.831 -19.806 16.765 1.00 93.25 655 THR A N 1
ATOM 4821 C CA . THR A 1 655 ? -21.731 -19.718 17.929 1.00 93.25 655 THR A CA 1
ATOM 4822 C C . THR A 1 655 ? -21.007 -19.186 19.171 1.00 93.25 655 THR A C 1
ATOM 4824 O O . THR A 1 655 ? -19.884 -19.605 19.490 1.00 93.25 655 THR A O 1
ATOM 4827 N N . ALA A 1 656 ? -21.642 -18.238 19.855 1.00 94.00 656 ALA A N 1
ATOM 4828 C CA . ALA A 1 656 ? -21.135 -17.634 21.076 1.00 94.00 656 ALA A CA 1
ATOM 4829 C C . ALA A 1 656 ? -21.201 -18.588 22.280 1.00 94.00 656 ALA A C 1
ATOM 4831 O O . ALA A 1 656 ? -21.885 -19.610 22.271 1.00 94.00 656 ALA A O 1
ATOM 4832 N N . ALA A 1 657 ? -20.472 -18.250 23.348 1.00 92.12 657 ALA A N 1
ATOM 4833 C CA . ALA A 1 657 ? -20.539 -18.993 24.613 1.00 92.12 657 ALA A CA 1
ATOM 4834 C C . ALA A 1 657 ? -21.772 -18.612 25.463 1.00 92.12 657 ALA A C 1
ATOM 4836 O O . ALA A 1 657 ? -22.007 -19.192 26.523 1.00 92.12 657 ALA A O 1
ATOM 4837 N N . GLY A 1 658 ? -22.548 -17.625 25.015 1.00 93.31 658 GLY A N 1
ATOM 4838 C CA . GLY A 1 658 ? -23.756 -17.139 25.655 1.00 93.31 658 GLY A CA 1
ATOM 4839 C C . GLY A 1 658 ? -24.274 -15.882 24.967 1.00 93.31 658 GLY A C 1
ATOM 4840 O O . GLY A 1 658 ? -23.521 -15.235 24.252 1.00 93.31 658 GLY A O 1
ATOM 4841 N N . ASP A 1 659 ? -25.535 -15.584 25.255 1.00 95.69 659 ASP A N 1
ATOM 4842 C CA . ASP A 1 659 ? -26.232 -14.316 25.038 1.00 95.69 659 ASP A CA 1
ATOM 4843 C C . ASP A 1 659 ? -25.405 -13.153 25.625 1.00 95.69 659 ASP A C 1
ATOM 4845 O O . ASP A 1 659 ? -25.144 -13.145 26.835 1.00 95.69 659 ASP A O 1
ATOM 4849 N N . TYR A 1 660 ? -24.939 -12.219 24.794 1.00 96.25 660 TYR A N 1
ATOM 4850 C CA . TYR A 1 660 ? -24.123 -11.065 25.191 1.00 96.25 660 TYR A CA 1
ATOM 4851 C C . TYR A 1 660 ? -24.869 -9.727 25.097 1.00 96.25 660 TYR A C 1
ATOM 4853 O O . TYR A 1 660 ? -24.423 -8.767 25.738 1.00 96.25 660 TYR A O 1
ATOM 4861 N N . ASP A 1 661 ? -25.968 -9.635 24.343 1.00 95.69 661 ASP A N 1
ATOM 4862 C CA . ASP A 1 661 ? -26.739 -8.396 24.153 1.00 95.69 661 ASP A CA 1
ATOM 4863 C C . ASP A 1 661 ? -28.087 -8.353 24.897 1.00 95.69 661 ASP A C 1
ATOM 4865 O O . ASP A 1 661 ? -28.620 -7.263 25.119 1.00 95.69 661 ASP A O 1
ATOM 4869 N N . GLY A 1 662 ? -28.583 -9.499 25.367 1.00 95.62 662 GLY A N 1
ATOM 4870 C CA . GLY A 1 662 ? -29.786 -9.631 26.182 1.00 95.62 662 GLY A CA 1
ATOM 4871 C C . GLY A 1 662 ? -31.063 -10.003 25.430 1.00 95.62 662 GLY A C 1
ATOM 4872 O O . GLY A 1 662 ? -32.139 -9.965 26.035 1.00 95.62 662 GLY A O 1
ATOM 4873 N N . ASP A 1 663 ? -30.993 -10.334 24.138 1.00 95.50 663 ASP A N 1
ATOM 4874 C CA . ASP A 1 663 ? -32.175 -10.639 23.315 1.00 95.50 663 ASP A CA 1
ATOM 4875 C C . ASP A 1 663 ? -32.848 -11.993 23.647 1.00 95.50 663 ASP A C 1
ATOM 4877 O O . ASP A 1 663 ? -34.021 -12.200 23.313 1.00 95.50 663 ASP A O 1
ATOM 4881 N N . GLY A 1 664 ? -32.161 -12.888 24.366 1.00 95.44 664 GLY A N 1
ATOM 4882 C CA . GLY A 1 664 ? -32.675 -14.192 24.794 1.00 95.44 664 GLY A CA 1
ATOM 4883 C C . GLY A 1 664 ? -32.294 -15.366 23.887 1.00 95.44 664 GLY A C 1
ATOM 4884 O O . GLY A 1 664 ? -32.660 -16.508 24.194 1.00 95.44 664 GLY A O 1
ATOM 4885 N N . LYS A 1 665 ? -31.566 -15.128 22.789 1.00 95.38 665 LYS A N 1
ATOM 4886 C CA . LYS A 1 665 ? -30.947 -16.170 21.950 1.00 95.38 665 LYS A CA 1
ATOM 4887 C C . LYS A 1 665 ? -29.461 -16.347 22.290 1.00 95.38 665 LYS A C 1
ATOM 4889 O O . LYS A 1 665 ? -28.896 -15.631 23.104 1.00 95.38 665 LYS A O 1
ATOM 4894 N N . ILE A 1 666 ? -28.839 -17.370 21.703 1.00 95.56 666 ILE A N 1
ATOM 4895 C CA . ILE A 1 666 ? -27.377 -17.484 21.631 1.00 95.56 666 ILE A CA 1
ATOM 4896 C C . ILE A 1 666 ? -27.050 -17.607 20.148 1.00 95.56 666 ILE A C 1
ATOM 4898 O O . ILE A 1 666 ? -27.358 -18.630 19.530 1.00 95.56 666 ILE A O 1
ATOM 4902 N N . GLU A 1 667 ? -26.501 -16.546 19.577 1.00 95.62 667 GLU A N 1
ATOM 4903 C CA . GLU A 1 667 ? -26.269 -16.407 18.142 1.00 95.62 667 GLU A CA 1
ATOM 4904 C C . GLU A 1 667 ? -24.786 -16.628 17.800 1.00 95.62 667 GLU A C 1
ATOM 4906 O O . GLU A 1 667 ? -24.034 -17.291 18.529 1.00 95.62 667 GLU A O 1
ATOM 4911 N N . GLY A 1 668 ? -24.356 -16.142 16.637 1.00 96.06 668 GLY A N 1
ATOM 4912 C CA . GLY A 1 668 ? -22.946 -16.091 16.282 1.00 96.06 668 GLY A CA 1
ATOM 4913 C C . GLY A 1 668 ? -22.239 -14.918 16.967 1.00 96.06 668 GLY A C 1
ATOM 4914 O O . GLY A 1 668 ? -22.826 -13.860 17.183 1.00 96.06 668 GLY A O 1
ATOM 4915 N N . VAL A 1 669 ? -20.952 -15.087 17.284 1.00 95.88 669 VAL A N 1
ATOM 4916 C CA . VAL A 1 669 ? -20.103 -14.092 17.969 1.00 95.88 669 VAL A CA 1
ATOM 4917 C C . VAL A 1 669 ? -20.184 -12.693 17.350 1.00 95.88 669 VAL A C 1
ATOM 4919 O O . VAL A 1 669 ? -20.139 -11.708 18.084 1.00 95.88 669 VAL A O 1
ATOM 4922 N N . GLN A 1 670 ? -20.297 -12.593 16.025 1.00 97.38 670 GLN A N 1
ATOM 4923 C CA . GLN A 1 670 ? -20.345 -11.304 15.343 1.00 97.38 670 GLN A CA 1
ATOM 4924 C C . GLN A 1 670 ? -21.723 -10.652 15.443 1.00 97.38 670 GLN A C 1
ATOM 4926 O O . GLN A 1 670 ? -21.795 -9.428 15.467 1.00 97.38 670 GLN A O 1
ATOM 4931 N N . ASP A 1 671 ? -22.803 -11.429 15.507 1.00 98.19 671 ASP A N 1
ATOM 4932 C CA . ASP A 1 671 ? -24.160 -10.891 15.648 1.00 98.19 671 ASP A CA 1
ATOM 4933 C C . ASP A 1 671 ? -24.427 -10.446 17.086 1.00 98.19 671 ASP A C 1
ATOM 4935 O O . ASP A 1 671 ? -24.852 -9.315 17.293 1.00 98.19 671 ASP A O 1
ATOM 4939 N N . GLU A 1 672 ? -24.007 -11.242 18.069 1.00 97.88 672 GLU A N 1
ATOM 4940 C CA . GLU A 1 672 ? -24.002 -10.890 19.497 1.00 97.88 672 GLU A CA 1
ATOM 4941 C C . GLU A 1 672 ? -23.280 -9.553 19.768 1.00 97.88 672 GLU A C 1
ATOM 4943 O O . GLU A 1 672 ? -23.759 -8.697 20.512 1.00 97.88 672 GLU A O 1
ATOM 4948 N N . VAL A 1 673 ? -22.126 -9.322 19.124 1.00 98.06 673 VAL A N 1
ATOM 4949 C CA . VAL A 1 673 ? -21.376 -8.060 19.259 1.00 98.06 673 VAL A CA 1
ATOM 4950 C C . VAL A 1 673 ? -22.061 -6.897 18.524 1.00 98.06 673 VAL A C 1
ATOM 4952 O O . VAL A 1 673 ? -22.039 -5.776 19.035 1.00 98.06 673 VAL A O 1
ATOM 4955 N N . LYS A 1 674 ? -22.720 -7.128 17.376 1.00 98.38 674 LYS A N 1
ATOM 4956 C CA . LYS A 1 674 ? -23.540 -6.105 16.686 1.00 98.38 674 LYS A CA 1
ATOM 4957 C C . LYS A 1 674 ? -24.783 -5.730 17.500 1.00 98.38 674 LYS A C 1
ATOM 4959 O O . LYS A 1 674 ? -25.096 -4.545 17.606 1.00 98.38 674 LYS A O 1
ATOM 4964 N N . GLY A 1 675 ? -25.466 -6.713 18.084 1.00 97.81 675 GLY A N 1
ATOM 4965 C CA . GLY A 1 675 ? -26.611 -6.521 18.973 1.00 97.81 675 GLY A CA 1
ATOM 4966 C C . GLY A 1 675 ? -26.218 -5.703 20.199 1.00 97.81 675 GLY A C 1
ATOM 4967 O O . GLY A 1 675 ? -26.800 -4.653 20.469 1.00 97.81 675 GLY A O 1
ATOM 4968 N N . LEU A 1 676 ? -25.112 -6.070 20.848 1.00 97.56 676 LEU A N 1
ATOM 4969 C CA . LEU A 1 676 ? -24.565 -5.354 22.000 1.00 97.56 676 LEU A CA 1
ATOM 4970 C C . LEU A 1 676 ? -24.104 -3.921 21.649 1.00 97.56 676 LEU A C 1
ATOM 4972 O O . LEU A 1 676 ? -24.321 -2.990 22.434 1.00 97.56 676 LEU A O 1
ATOM 4976 N N . LEU A 1 677 ? -23.546 -3.704 20.449 1.00 98.44 677 LEU A N 1
ATOM 4977 C CA . LEU A 1 677 ? -23.306 -2.360 19.903 1.00 98.44 677 LEU A CA 1
ATOM 4978 C C . LEU A 1 677 ? -24.621 -1.582 19.730 1.00 98.44 677 LEU A C 1
ATOM 4980 O O . LEU A 1 677 ? -24.687 -0.425 20.142 1.00 98.44 677 LEU A O 1
ATOM 4984 N N . ALA A 1 678 ? -25.680 -2.190 19.186 1.00 98.12 678 ALA A N 1
ATOM 4985 C CA . ALA A 1 678 ? -26.985 -1.545 19.006 1.00 98.12 678 ALA A CA 1
ATOM 4986 C C . ALA A 1 678 ? -27.670 -1.202 20.348 1.00 98.12 678 ALA A C 1
ATOM 4988 O O . ALA A 1 678 ? -28.202 -0.098 20.512 1.00 98.12 678 ALA A O 1
ATOM 4989 N N . VAL A 1 679 ? -27.592 -2.099 21.334 1.00 97.38 679 VAL A N 1
ATOM 4990 C CA . VAL A 1 679 ? -28.089 -1.904 22.707 1.00 97.38 679 VAL A CA 1
ATOM 4991 C C . VAL A 1 679 ? -27.379 -0.734 23.394 1.00 97.38 679 VAL A C 1
ATOM 4993 O O . VAL A 1 679 ? -28.037 0.086 24.045 1.00 97.38 679 VAL A O 1
ATOM 4996 N N . LEU A 1 680 ? -26.062 -0.584 23.203 1.00 98.19 680 LEU A N 1
ATOM 4997 C CA . LEU A 1 680 ? -25.318 0.584 23.685 1.00 98.19 680 LEU A CA 1
ATOM 4998 C C . LEU A 1 680 ? -25.637 1.854 22.871 1.00 98.19 680 LEU A C 1
ATOM 5000 O O . LEU A 1 680 ? -25.871 2.913 23.457 1.00 98.19 680 LEU A O 1
ATOM 5004 N N . ALA A 1 681 ? -25.730 1.765 21.541 1.00 98.12 681 ALA A N 1
ATOM 5005 C CA . ALA A 1 681 ? -26.094 2.873 20.650 1.00 98.12 681 ALA A CA 1
ATOM 5006 C C . ALA A 1 681 ? -27.475 3.478 20.964 1.00 98.12 681 ALA A C 1
ATOM 5008 O O . ALA A 1 681 ? -27.697 4.670 20.740 1.00 98.12 681 ALA A O 1
ATOM 5009 N N . ALA A 1 682 ? -28.393 2.689 21.530 1.00 97.19 682 ALA A N 1
ATOM 5010 C CA . ALA A 1 682 ? -29.686 3.157 22.027 1.00 97.19 682 ALA A CA 1
ATOM 5011 C C . ALA A 1 682 ? -29.596 4.033 23.300 1.00 97.19 682 ALA A C 1
ATOM 5013 O O . ALA A 1 682 ? -30.592 4.654 23.674 1.00 97.19 682 ALA A O 1
ATOM 5014 N N . LYS A 1 683 ? -28.436 4.092 23.973 1.00 97.69 683 LYS A N 1
ATOM 5015 C CA . LYS A 1 683 ? -28.185 4.901 25.186 1.00 97.69 683 LYS A CA 1
ATOM 5016 C C . LYS A 1 683 ? -27.230 6.081 24.957 1.00 97.69 683 LYS A C 1
ATOM 5018 O O . LYS A 1 683 ? -27.148 6.969 25.805 1.00 97.69 683 LYS A O 1
ATOM 5023 N N . LEU A 1 684 ? -26.484 6.083 23.853 1.00 97.88 684 LEU A N 1
ATOM 5024 C CA . LEU A 1 684 ? -25.473 7.099 23.550 1.00 97.88 684 LEU A CA 1
ATOM 5025 C C . LEU A 1 684 ? -26.081 8.412 23.017 1.00 97.88 684 LEU A C 1
ATOM 5027 O O . LEU A 1 684 ? -27.173 8.398 22.445 1.00 97.88 684 LEU A O 1
ATOM 5031 N N . PRO A 1 685 ? -25.367 9.551 23.149 1.00 96.12 685 PRO A N 1
ATOM 5032 C CA . PRO A 1 685 ? -25.713 10.786 22.450 1.00 96.12 685 PRO A CA 1
ATOM 5033 C C . PRO A 1 685 ? -25.793 10.575 20.937 1.00 96.12 685 PRO A C 1
ATOM 5035 O O . PRO A 1 685 ? -24.987 9.843 20.355 1.00 96.12 685 PRO A O 1
ATOM 5038 N N . LYS A 1 686 ? -26.742 11.26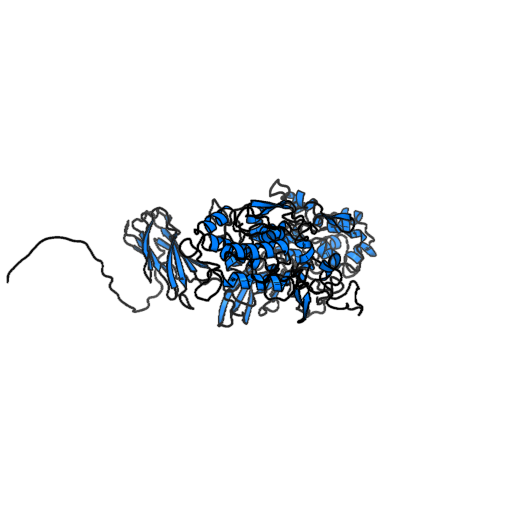3 20.303 1.00 95.12 686 LYS A N 1
ATOM 5039 C CA . LYS A 1 686 ? -27.012 11.181 18.867 1.00 95.12 686 LYS A CA 1
ATOM 5040 C C . LYS A 1 686 ? -27.032 12.565 18.233 1.00 95.12 686 LYS A C 1
ATOM 5042 O O . LYS A 1 686 ? -27.330 13.552 18.907 1.00 95.12 686 LYS A O 1
ATOM 5047 N N . ASP A 1 687 ? -26.709 12.625 16.948 1.00 90.38 687 ASP A N 1
ATOM 5048 C CA . ASP A 1 687 ? -26.864 13.833 16.141 1.00 90.38 687 ASP A CA 1
ATOM 5049 C C . ASP A 1 687 ? -28.321 14.035 15.671 1.00 90.38 687 ASP A C 1
ATOM 5051 O O . ASP A 1 687 ? -29.222 13.252 15.983 1.00 90.38 687 ASP A O 1
ATOM 5055 N N . ALA A 1 688 ? -28.559 15.099 14.899 1.00 89.06 688 ALA A N 1
ATOM 5056 C CA . ALA A 1 688 ? -29.883 15.448 14.378 1.00 89.06 688 ALA A CA 1
ATOM 5057 C C . ALA A 1 688 ? -30.466 14.434 13.367 1.00 89.06 688 ALA A C 1
ATOM 5059 O O . ALA A 1 688 ? -31.650 14.522 13.047 1.00 89.06 688 ALA A O 1
ATOM 5060 N N . SER A 1 689 ? -29.669 13.479 12.873 1.00 90.62 689 SER A N 1
ATOM 5061 C CA . SER A 1 689 ? -30.118 12.364 12.024 1.00 90.62 689 SER A CA 1
ATOM 5062 C C . SER A 1 689 ? -30.416 11.080 12.814 1.00 90.62 689 SER A C 1
ATOM 5064 O O . SER A 1 689 ? -30.929 10.114 12.252 1.00 90.62 689 SER A O 1
ATOM 5066 N N . GLY A 1 690 ? -30.133 11.059 14.123 1.00 90.50 690 GLY A N 1
ATOM 5067 C CA . GLY A 1 690 ? -30.331 9.895 14.994 1.00 90.50 690 GLY A CA 1
ATOM 5068 C C . GLY A 1 690 ? -29.157 8.906 15.017 1.00 90.50 690 GLY A C 1
ATOM 5069 O O . GLY A 1 690 ? -29.264 7.852 15.663 1.00 90.50 690 GLY A O 1
ATOM 5070 N N . VAL A 1 691 ? -28.044 9.243 14.359 1.00 92.44 691 VAL A N 1
ATOM 5071 C CA . VAL A 1 691 ? -26.786 8.479 14.364 1.00 92.44 691 VAL A CA 1
ATOM 5072 C C . VAL A 1 691 ? -25.995 8.793 15.638 1.00 92.44 691 VAL A C 1
ATOM 5074 O O . VAL A 1 691 ? -26.056 9.906 16.158 1.00 92.44 691 VAL A O 1
ATOM 5077 N N . VAL A 1 692 ? -25.275 7.803 16.179 1.00 96.12 692 VAL A N 1
ATOM 5078 C CA . VAL A 1 692 ? -24.435 7.960 17.382 1.00 96.12 692 VAL A CA 1
ATOM 5079 C C . VAL A 1 692 ? -23.358 9.020 17.137 1.00 96.12 692 VAL A C 1
ATOM 5081 O O . VAL A 1 692 ? -22.663 8.978 16.126 1.00 96.12 692 VAL A O 1
ATOM 5084 N N . LEU A 1 693 ? -23.185 9.957 18.069 1.00 94.25 693 LEU A N 1
ATOM 5085 C CA . LEU A 1 693 ? -22.371 11.159 17.875 1.00 94.25 693 LEU A CA 1
ATOM 5086 C C . LEU A 1 693 ? -20.872 10.844 17.649 1.00 94.25 693 LEU A C 1
ATOM 5088 O O . LEU A 1 693 ? -20.112 10.676 18.599 1.00 94.25 693 LEU A O 1
ATOM 5092 N N . SER A 1 694 ? -20.435 10.779 16.386 1.00 87.94 694 SER A N 1
ATOM 5093 C CA . SER A 1 694 ? -19.034 10.532 15.980 1.00 87.94 694 SER A CA 1
ATOM 5094 C C . SER A 1 694 ? -18.164 11.794 15.971 1.00 87.94 694 SER A C 1
ATOM 5096 O O . SER A 1 694 ? -16.939 11.735 16.123 1.00 87.94 694 SER A O 1
ATOM 5098 N N . SER A 1 695 ? -18.801 12.950 15.774 1.00 87.81 695 SER A N 1
ATOM 5099 C CA . SER A 1 695 ? -18.162 14.249 15.579 1.00 87.81 695 SER A CA 1
ATOM 5100 C C . SER A 1 695 ? -18.938 15.374 16.278 1.00 87.81 695 SER A C 1
ATOM 5102 O O . SER A 1 695 ? -20.027 15.151 16.797 1.00 87.81 695 SER A O 1
ATOM 5104 N N . THR A 1 696 ? -18.387 16.592 16.317 1.00 90.00 696 THR A N 1
ATOM 5105 C CA . THR A 1 696 ? -18.923 17.760 17.060 1.00 90.00 696 THR A CA 1
ATOM 5106 C C . THR A 1 696 ? -19.029 17.573 18.584 1.00 90.00 696 THR A C 1
ATOM 5108 O O . THR A 1 696 ? -19.684 18.355 19.266 1.00 90.00 696 THR A O 1
ATOM 5111 N N . ILE A 1 697 ? -18.350 16.566 19.137 1.00 92.25 697 ILE A N 1
ATOM 5112 C CA . ILE A 1 697 ? -18.341 16.240 20.571 1.00 92.25 697 ILE A CA 1
ATOM 5113 C C . ILE A 1 697 ? -17.676 17.377 21.368 1.00 92.25 697 ILE A C 1
ATOM 5115 O O . ILE A 1 697 ? -16.616 17.867 20.987 1.00 92.25 697 ILE A O 1
ATOM 5119 N N . SER A 1 698 ? -18.269 17.805 22.482 1.00 94.75 698 SER A N 1
ATOM 5120 C CA . SER A 1 698 ? -17.721 18.878 23.319 1.00 94.75 698 SER A CA 1
ATOM 5121 C C . SER A 1 698 ? -18.084 18.727 24.798 1.00 94.75 698 SER A C 1
ATOM 5123 O O . SER A 1 698 ? -19.004 17.994 25.169 1.00 94.75 698 SER A O 1
ATOM 5125 N N . ALA A 1 699 ? -17.419 19.507 25.652 1.00 94.94 699 ALA A N 1
ATOM 5126 C CA . ALA A 1 699 ? -17.816 19.693 27.050 1.00 94.94 699 ALA A CA 1
ATOM 5127 C C . ALA A 1 699 ? -19.210 20.340 27.235 1.00 94.94 699 ALA A C 1
ATOM 5129 O O . ALA A 1 699 ? -19.736 20.325 28.344 1.00 94.94 699 ALA A O 1
ATOM 5130 N N . THR A 1 700 ? -19.810 20.911 26.180 1.00 94.81 700 THR A N 1
ATOM 5131 C CA . THR A 1 700 ? -21.112 21.601 26.234 1.00 94.81 700 THR A CA 1
ATOM 5132 C C . THR A 1 700 ? -22.290 20.760 25.739 1.00 94.81 700 THR A C 1
ATOM 5134 O O . THR A 1 700 ? -23.423 21.077 26.092 1.00 94.81 700 THR A O 1
ATOM 5137 N N . ASN A 1 701 ? -22.058 19.698 24.956 1.00 93.38 701 ASN A N 1
ATOM 5138 C CA . ASN A 1 701 ? -23.113 18.799 24.459 1.00 93.38 701 ASN A CA 1
ATOM 5139 C C . ASN A 1 701 ? -23.014 17.349 24.968 1.00 93.38 701 ASN A C 1
ATOM 5141 O O . ASN A 1 701 ? -23.912 16.555 24.699 1.00 93.38 701 ASN A O 1
ATOM 5145 N N . THR A 1 702 ? -21.959 16.997 25.713 1.00 97.06 702 THR A N 1
ATOM 5146 C CA . THR A 1 702 ? -21.794 15.667 26.321 1.00 97.06 702 THR A CA 1
ATOM 5147 C C . THR A 1 702 ? -21.245 15.750 27.745 1.00 97.06 702 THR A C 1
ATOM 5149 O O . THR A 1 702 ? -20.482 16.656 28.090 1.00 97.06 702 THR A O 1
ATOM 5152 N N . THR A 1 703 ? -21.577 14.765 28.578 1.00 97.56 703 THR A N 1
ATOM 5153 C CA . THR A 1 703 ? -20.895 14.528 29.860 1.00 97.56 703 THR A CA 1
ATOM 5154 C C . THR A 1 703 ? -19.582 13.765 29.653 1.00 97.56 703 THR A C 1
ATOM 5156 O O . THR A 1 703 ? -19.371 13.129 28.620 1.00 97.56 703 THR A O 1
ATOM 5159 N N . GLU A 1 704 ? -18.689 13.779 30.647 1.00 97.50 704 GLU A N 1
ATOM 5160 C CA . GLU A 1 704 ? -17.461 12.967 30.610 1.00 97.50 704 GLU A CA 1
ATOM 5161 C C . GLU A 1 704 ? -17.771 11.465 30.444 1.00 97.50 704 GLU A C 1
ATOM 5163 O O . GLU A 1 704 ? -17.156 10.784 29.625 1.00 97.50 704 GLU A O 1
ATOM 5168 N N . LEU A 1 705 ? -18.779 10.967 31.169 1.00 97.56 705 LEU A N 1
ATOM 5169 C CA . LEU A 1 705 ? -19.267 9.589 31.079 1.00 97.56 705 LEU A CA 1
ATOM 5170 C C . LEU A 1 705 ? -19.743 9.243 29.660 1.00 97.56 705 LEU A C 1
ATOM 5172 O O . LEU A 1 705 ? -19.385 8.194 29.128 1.00 97.56 705 LEU A O 1
ATOM 5176 N N . GLN A 1 706 ? -20.486 10.148 29.017 1.00 97.94 706 GLN A N 1
ATOM 5177 C CA . GLN A 1 706 ? -20.903 9.983 27.624 1.00 97.94 706 GLN A CA 1
ATOM 5178 C C . GLN A 1 706 ? -19.711 9.972 26.659 1.00 97.94 706 GLN A C 1
ATOM 5180 O O . GLN A 1 706 ? -19.721 9.181 25.724 1.00 97.94 706 GLN A O 1
ATOM 5185 N N . ARG A 1 707 ? -18.661 10.777 26.884 1.00 98.19 707 ARG A N 1
ATOM 5186 C CA . ARG A 1 707 ? -17.442 10.736 26.053 1.00 98.19 707 ARG A CA 1
ATOM 5187 C C . ARG A 1 707 ? -16.659 9.436 26.227 1.00 98.19 707 ARG A C 1
ATOM 5189 O O . ARG A 1 707 ? -16.285 8.830 25.229 1.00 98.19 707 ARG A O 1
ATOM 5196 N N . LYS A 1 708 ? -16.495 8.936 27.459 1.00 98.12 708 LYS A N 1
ATOM 5197 C CA . LYS A 1 708 ? -15.936 7.590 27.705 1.00 98.12 708 LYS A CA 1
ATOM 5198 C C . LYS A 1 708 ? -16.726 6.513 26.954 1.00 98.12 708 LYS A C 1
ATOM 5200 O O . LYS A 1 708 ? -16.131 5.648 26.317 1.00 98.12 708 LYS A O 1
ATOM 5205 N N . ALA A 1 709 ? -18.056 6.602 26.985 1.00 98.31 709 ALA A N 1
ATOM 5206 C CA . ALA A 1 709 ? -18.929 5.635 26.333 1.00 98.31 709 ALA A CA 1
ATOM 5207 C C . ALA A 1 709 ? -18.905 5.719 24.794 1.00 98.31 709 ALA A C 1
ATOM 5209 O O . ALA A 1 709 ? -18.827 4.683 24.138 1.00 98.31 709 ALA A O 1
ATOM 5210 N N . LEU A 1 710 ? -18.895 6.926 24.216 1.00 98.44 710 LEU A N 1
ATOM 5211 C CA . LEU A 1 710 ? -18.719 7.150 22.774 1.00 98.44 710 LEU A CA 1
ATOM 5212 C C . LEU A 1 710 ? -17.355 6.638 22.283 1.00 98.44 710 LEU A C 1
ATOM 5214 O O . LEU A 1 710 ? -17.280 6.031 21.217 1.00 98.44 710 LEU A O 1
ATOM 5218 N N . TRP A 1 711 ? -16.286 6.836 23.059 1.00 98.25 711 TRP A N 1
ATOM 5219 C CA . TRP A 1 711 ? -14.963 6.298 22.736 1.00 98.25 711 TRP A CA 1
ATOM 5220 C C . TRP A 1 711 ? -14.947 4.771 22.754 1.00 98.25 711 TRP A C 1
ATOM 5222 O O . TRP A 1 711 ? -14.510 4.168 21.783 1.00 98.25 711 TRP A O 1
ATOM 5232 N N . ASN A 1 712 ? -15.464 4.135 23.808 1.00 98.38 712 ASN A N 1
ATOM 5233 C CA . ASN A 1 712 ? -15.503 2.671 23.903 1.00 98.38 712 ASN A CA 1
ATOM 5234 C C . ASN A 1 712 ? -16.398 2.030 22.829 1.00 98.38 712 ASN A C 1
ATOM 5236 O O . ASN A 1 712 ? -16.046 0.982 22.292 1.00 98.38 712 ASN A O 1
ATOM 5240 N N . TYR A 1 713 ? -17.512 2.678 22.475 1.00 98.56 713 TYR A N 1
ATOM 5241 C CA . TYR A 1 713 ? -18.347 2.281 21.343 1.00 98.56 713 TYR A CA 1
ATOM 5242 C C . TYR A 1 713 ? -17.568 2.343 20.025 1.00 98.56 713 TYR A C 1
ATOM 5244 O O . TYR A 1 713 ? -17.478 1.338 19.324 1.00 98.56 713 TYR A O 1
ATOM 5252 N N . TYR A 1 714 ? -16.956 3.489 19.703 1.00 98.19 714 TYR A N 1
ATOM 5253 C CA . TYR A 1 714 ? -16.228 3.647 18.442 1.00 98.19 714 TYR A CA 1
ATOM 5254 C C . TYR A 1 714 ? -14.939 2.812 18.376 1.00 98.19 714 TYR A C 1
ATOM 5256 O O . TYR A 1 714 ? -14.584 2.359 17.294 1.00 98.19 714 TYR A O 1
ATOM 5264 N N . LEU A 1 715 ? -14.305 2.498 19.511 1.00 98.19 715 LEU A N 1
ATOM 5265 C CA . LEU A 1 715 ? -13.173 1.569 19.591 1.00 98.19 715 LEU A CA 1
ATOM 5266 C C . LEU A 1 715 ? -13.536 0.169 19.058 1.00 98.19 715 LEU A C 1
ATOM 5268 O O . LEU A 1 715 ? -12.793 -0.386 18.252 1.00 98.19 715 LEU A O 1
ATOM 5272 N N . VAL A 1 716 ? -14.684 -0.377 19.483 1.00 98.50 716 VAL A N 1
ATOM 5273 C CA . VAL A 1 716 ? -15.158 -1.717 19.084 1.00 98.50 716 VAL A CA 1
ATOM 5274 C C . VAL A 1 716 ? -15.892 -1.692 17.736 1.00 98.50 716 VAL A C 1
ATOM 5276 O O . VAL A 1 716 ? -15.783 -2.637 16.962 1.00 98.50 716 VAL A O 1
ATOM 5279 N N . ASN A 1 717 ? -16.605 -0.609 17.415 1.00 98.00 717 ASN A N 1
ATOM 5280 C CA . ASN A 1 717 ? -17.287 -0.440 16.128 1.00 98.00 717 ASN A CA 1
ATOM 5281 C C . ASN A 1 717 ? -16.293 -0.308 14.959 1.00 98.00 717 ASN A C 1
ATOM 5283 O O . ASN A 1 717 ? -16.474 -0.941 13.922 1.00 98.00 717 ASN A O 1
ATOM 5287 N N . ASN A 1 718 ? -15.239 0.501 15.120 1.00 97.00 718 ASN A N 1
ATOM 5288 C CA . ASN A 1 718 ? -14.282 0.798 14.046 1.00 97.00 718 ASN A CA 1
ATOM 5289 C C . ASN A 1 718 ? -13.274 -0.333 13.790 1.00 97.00 718 ASN A C 1
ATOM 5291 O O . ASN A 1 718 ? -12.587 -0.321 12.772 1.00 97.00 718 ASN A O 1
ATOM 5295 N N . ASP A 1 719 ? -13.204 -1.320 14.683 1.00 97.75 719 ASP A N 1
ATOM 5296 C CA . ASP A 1 719 ? -12.385 -2.517 14.512 1.00 97.75 719 ASP A CA 1
ATOM 5297 C C . ASP A 1 719 ? -12.864 -3.360 13.318 1.00 97.75 719 ASP A C 1
ATOM 5299 O O . ASP A 1 719 ? -12.047 -3.898 12.572 1.00 97.75 719 ASP A O 1
ATOM 5303 N N . GLY A 1 720 ? -14.180 -3.425 13.094 1.00 95.62 720 GLY A N 1
ATOM 5304 C CA . GLY A 1 720 ? -14.789 -4.084 11.936 1.00 95.62 720 GLY A CA 1
ATOM 5305 C C . GLY A 1 720 ? -14.805 -5.617 11.975 1.00 95.62 720 GLY A C 1
ATOM 5306 O O . GLY A 1 720 ? -15.594 -6.222 11.250 1.00 95.62 720 GLY A O 1
ATOM 5307 N N . SER A 1 721 ? -14.034 -6.274 12.853 1.00 96.25 721 SER A N 1
ATOM 5308 C CA . SER A 1 721 ? -14.067 -7.741 12.996 1.00 96.25 721 SER A CA 1
ATOM 5309 C C . SER A 1 721 ? -15.351 -8.248 13.661 1.00 96.25 721 SER A C 1
ATOM 5311 O O . SER A 1 721 ? -15.620 -9.450 13.653 1.00 96.25 721 SER A O 1
ATOM 5313 N N . ASN A 1 722 ? -16.149 -7.344 14.245 1.00 96.94 722 ASN A N 1
ATOM 5314 C CA . ASN A 1 722 ? -17.294 -7.648 15.107 1.00 96.94 722 ASN A CA 1
ATOM 5315 C C . ASN A 1 722 ? -16.887 -8.578 16.268 1.00 96.94 722 ASN A C 1
ATOM 5317 O O . ASN A 1 722 ? -17.561 -9.553 16.584 1.00 96.94 722 ASN A O 1
ATOM 5321 N N . GLY A 1 723 ? -15.731 -8.300 16.881 1.00 95.44 723 GLY A N 1
ATOM 5322 C CA . GLY A 1 723 ? -15.216 -9.052 18.025 1.00 95.44 723 GLY A CA 1
ATOM 5323 C C . GLY A 1 723 ? -14.526 -10.379 17.689 1.00 95.44 723 GLY A C 1
ATOM 5324 O O . GLY A 1 723 ? -14.221 -11.130 18.615 1.00 95.44 723 GLY A O 1
ATOM 5325 N N . VAL A 1 724 ? -14.231 -10.687 16.421 1.00 95.38 724 VAL A N 1
ATOM 5326 C CA . VAL A 1 724 ? -13.417 -11.870 16.066 1.00 95.38 724 VAL A CA 1
ATOM 5327 C C . VAL A 1 724 ? -11.960 -11.697 16.509 1.00 95.38 724 VAL A C 1
ATOM 5329 O O . VAL A 1 724 ? -11.370 -12.660 17.000 1.00 95.38 724 VAL A O 1
ATOM 5332 N N . HIS A 1 725 ? -11.394 -10.486 16.434 1.00 96.25 725 HIS A N 1
ATOM 5333 C CA . HIS A 1 725 ? -10.029 -10.224 16.912 1.00 96.25 725 HIS A CA 1
ATOM 5334 C C . HIS A 1 725 ? -9.873 -10.556 18.406 1.00 96.25 725 HIS A C 1
ATOM 5336 O O . HIS A 1 725 ? -8.981 -11.317 18.778 1.00 96.25 725 HIS A O 1
ATOM 5342 N N . ASN A 1 726 ? -10.770 -10.048 19.260 1.00 96.81 726 ASN A N 1
ATOM 5343 C CA . ASN A 1 726 ? -10.701 -10.254 20.709 1.00 96.81 726 ASN A CA 1
ATOM 5344 C C . ASN A 1 726 ? -12.085 -10.144 21.379 1.00 96.81 726 ASN A C 1
ATOM 5346 O O . ASN A 1 726 ? -12.465 -9.107 21.927 1.00 96.81 726 ASN A O 1
ATOM 5350 N N . THR A 1 727 ? -12.873 -11.221 21.329 1.00 95.56 727 THR A N 1
ATOM 5351 C CA . THR A 1 727 ? -14.292 -11.168 21.726 1.00 95.56 727 THR A CA 1
ATOM 5352 C C . THR A 1 727 ? -14.505 -10.903 23.216 1.00 95.56 727 THR A C 1
ATOM 5354 O O . THR A 1 727 ? -15.419 -10.169 23.572 1.00 95.56 727 THR A O 1
ATOM 5357 N N . SER A 1 728 ? -13.693 -11.503 24.097 1.00 95.75 728 SER A N 1
ATOM 5358 C CA . SER A 1 728 ? -13.833 -11.307 25.553 1.00 95.75 728 SER A CA 1
ATOM 5359 C C . SER A 1 728 ? -13.624 -9.844 25.924 1.00 95.75 728 SER A C 1
ATOM 5361 O O . SER A 1 728 ? -14.448 -9.269 26.631 1.00 95.75 728 SER A O 1
ATOM 5363 N N . PHE A 1 729 ? -12.596 -9.216 25.351 1.00 97.38 729 PHE A N 1
ATOM 5364 C CA . PHE A 1 729 ? -12.343 -7.795 25.523 1.00 97.38 729 PHE A CA 1
ATOM 5365 C C . PHE A 1 729 ? -13.492 -6.940 24.974 1.00 97.38 729 PHE A C 1
ATOM 5367 O O . PHE A 1 729 ? -14.042 -6.123 25.707 1.00 97.38 729 PHE A O 1
ATOM 5374 N N . ALA A 1 730 ? -13.907 -7.165 23.722 1.00 97.69 730 ALA A N 1
ATOM 5375 C CA . ALA A 1 730 ? -14.967 -6.390 23.073 1.00 97.69 730 ALA A CA 1
ATOM 5376 C C . ALA A 1 730 ? -16.305 -6.442 23.841 1.00 97.69 730 ALA A C 1
ATOM 5378 O O . ALA A 1 730 ? -16.905 -5.398 24.108 1.00 97.69 730 ALA A O 1
ATOM 5379 N N . VAL A 1 731 ? -16.742 -7.637 24.257 1.00 97.69 731 VAL A N 1
ATOM 5380 C CA . VAL A 1 731 ? -17.980 -7.827 25.033 1.00 97.69 731 VAL A CA 1
ATOM 5381 C C . VAL A 1 731 ? -17.879 -7.145 26.399 1.00 97.69 731 VAL A C 1
ATOM 5383 O O . VAL A 1 731 ? -18.778 -6.388 26.767 1.00 97.69 731 VAL A O 1
ATOM 5386 N N . GLN A 1 732 ? -16.766 -7.324 27.122 1.00 97.06 732 GLN A N 1
ATOM 5387 C CA . GLN A 1 732 ? -16.552 -6.664 28.414 1.00 97.06 732 GLN A CA 1
ATOM 5388 C C . GLN A 1 732 ? -16.523 -5.133 28.278 1.00 97.06 732 GLN A C 1
ATOM 5390 O O . GLN A 1 732 ? -17.165 -4.451 29.075 1.00 97.06 732 GLN A O 1
ATOM 5395 N N . VAL A 1 733 ? -15.844 -4.580 27.263 1.00 97.69 733 VAL A N 1
ATOM 5396 C CA . VAL A 1 733 ? -15.817 -3.133 26.975 1.00 97.69 733 VAL A CA 1
ATOM 5397 C C . VAL A 1 733 ? -17.227 -2.584 26.787 1.00 97.69 733 VAL A C 1
ATOM 5399 O O . VAL A 1 733 ? -17.579 -1.597 27.437 1.00 97.69 733 VAL A O 1
ATOM 5402 N N . LEU A 1 734 ? -18.059 -3.221 25.963 1.00 98.19 734 LEU A N 1
ATOM 5403 C CA . LEU A 1 734 ? -19.412 -2.735 25.691 1.00 98.19 734 LEU A CA 1
ATOM 5404 C C . LEU A 1 734 ? -20.359 -2.915 26.891 1.00 98.19 734 LEU A C 1
ATOM 5406 O O . LEU A 1 734 ? -21.024 -1.952 27.278 1.00 98.19 734 LEU A O 1
ATOM 5410 N N . GLN A 1 735 ? -20.379 -4.086 27.539 1.00 96.94 735 GLN A N 1
ATOM 5411 C CA . GLN A 1 735 ? -21.249 -4.349 28.697 1.00 96.94 735 GLN A CA 1
ATOM 5412 C C . GLN A 1 735 ? -20.898 -3.466 29.905 1.00 96.94 735 GLN A C 1
ATOM 5414 O O . GLN A 1 735 ? -21.794 -2.885 30.521 1.00 96.94 735 GLN A O 1
ATOM 5419 N N . LYS A 1 736 ? -19.606 -3.283 30.222 1.00 96.62 736 LYS A N 1
ATOM 5420 C CA . LYS A 1 736 ? -19.163 -2.388 31.311 1.00 96.62 736 LYS A CA 1
ATOM 5421 C C . LYS A 1 736 ? -19.473 -0.925 30.999 1.00 96.62 736 LYS A C 1
ATOM 5423 O O . LYS A 1 736 ? -19.924 -0.194 31.879 1.00 96.62 736 LYS A O 1
ATOM 5428 N N . THR A 1 737 ? -19.335 -0.520 29.735 1.00 97.69 737 THR A N 1
ATOM 5429 C CA . THR A 1 737 ? -19.743 0.814 29.268 1.00 97.69 737 THR A CA 1
ATOM 5430 C C . THR A 1 737 ? -21.252 1.033 29.415 1.00 97.69 737 THR A C 1
ATOM 5432 O O . THR A 1 737 ? -21.668 2.073 29.924 1.00 97.69 737 THR A O 1
ATOM 5435 N N . TYR A 1 738 ? -22.080 0.052 29.040 1.00 97.88 738 TYR A N 1
ATOM 5436 C CA . TYR A 1 738 ? -23.531 0.105 29.246 1.00 97.88 738 TYR A CA 1
ATOM 5437 C C . TYR A 1 738 ? -23.884 0.199 30.739 1.00 97.88 738 TYR A C 1
ATOM 5439 O O . TYR A 1 738 ? -24.688 1.051 31.129 1.00 97.88 738 TYR A O 1
ATOM 5447 N N . LYS A 1 739 ? -23.238 -0.616 31.585 1.00 96.31 739 LYS A N 1
ATOM 5448 C CA . LYS A 1 739 ? -23.427 -0.610 33.044 1.00 96.31 739 LYS A CA 1
ATOM 5449 C C . LYS A 1 739 ? -23.085 0.745 33.658 1.00 96.31 739 LYS A C 1
ATOM 5451 O O . LYS A 1 739 ? -23.869 1.271 34.444 1.00 96.31 739 LYS A O 1
ATOM 5456 N N . ALA A 1 740 ? -21.964 1.343 33.261 1.00 96.69 740 ALA A N 1
ATOM 5457 C CA . ALA A 1 740 ? -21.557 2.665 33.727 1.00 96.69 740 ALA A CA 1
ATOM 5458 C C . ALA A 1 740 ? -22.493 3.786 33.242 1.00 96.69 740 ALA A C 1
ATOM 5460 O O . ALA A 1 740 ? -22.743 4.732 33.984 1.00 96.69 740 ALA A O 1
ATOM 5461 N N . LEU A 1 741 ? -23.024 3.683 32.017 1.00 96.56 741 LEU A N 1
ATOM 5462 C CA . LEU A 1 741 ? -23.901 4.693 31.417 1.00 96.56 741 LEU A CA 1
ATOM 5463 C C . LEU A 1 741 ? -25.354 4.629 31.925 1.00 96.56 741 LEU A C 1
ATOM 5465 O O . LEU A 1 741 ? -26.037 5.652 31.928 1.00 96.56 741 LEU A O 1
ATOM 5469 N N . THR A 1 742 ? -25.833 3.452 32.340 1.00 96.62 742 THR A N 1
ATOM 5470 C CA . THR A 1 742 ? -27.239 3.227 32.741 1.00 96.62 742 THR A CA 1
ATOM 5471 C C . THR A 1 742 ? -27.442 2.905 34.223 1.00 96.62 742 THR A C 1
ATOM 5473 O O . THR A 1 742 ? -28.567 2.991 34.709 1.00 96.62 742 THR A O 1
ATOM 5476 N N . GLY A 1 743 ? -26.383 2.539 34.953 1.00 96.06 743 GLY A N 1
ATOM 5477 C CA . GLY A 1 743 ? -26.463 2.091 36.346 1.00 96.06 743 GLY A CA 1
ATOM 5478 C C . GLY A 1 743 ? -26.948 0.645 36.524 1.00 96.06 743 GLY A C 1
ATOM 5479 O O . GLY A 1 743 ? -27.268 0.245 37.642 1.00 96.06 743 GLY A O 1
ATOM 5480 N N . SER A 1 744 ? -27.044 -0.149 35.456 1.00 95.19 744 SER A N 1
ATOM 5481 C CA . SER A 1 744 ? -27.470 -1.557 35.499 1.00 95.19 744 SER A CA 1
ATOM 5482 C C . SER A 1 744 ? -26.823 -2.359 34.375 1.00 95.19 744 SER A C 1
ATOM 5484 O O . SER A 1 744 ? -26.508 -1.812 33.323 1.00 95.19 744 SER A O 1
ATOM 5486 N N . ASP A 1 745 ? -26.608 -3.656 34.587 1.00 95.69 745 ASP A N 1
ATOM 5487 C CA . ASP A 1 745 ? -26.102 -4.540 33.533 1.00 95.69 745 ASP A CA 1
ATOM 5488 C C . ASP A 1 745 ? -27.066 -4.604 32.337 1.00 95.69 745 ASP A C 1
ATOM 5490 O O . ASP A 1 745 ? -28.245 -4.246 32.441 1.00 95.69 745 ASP A O 1
ATOM 5494 N N . VAL A 1 746 ? -26.555 -5.052 31.189 1.00 96.06 746 VAL A N 1
ATOM 5495 C CA . VAL A 1 746 ? -27.379 -5.290 29.998 1.00 96.06 746 VAL A CA 1
ATOM 5496 C C . VAL A 1 746 ? -28.459 -6.331 30.358 1.00 96.06 746 VAL A C 1
ATOM 5498 O O . VAL A 1 746 ? -28.100 -7.426 30.793 1.00 96.06 746 VAL A O 1
ATOM 5501 N N . PRO A 1 747 ? -29.768 -6.014 30.264 1.00 93.69 747 PRO A N 1
ATOM 5502 C CA . PRO A 1 747 ? -30.816 -6.907 30.762 1.00 93.69 747 PRO A CA 1
ATOM 5503 C C . PRO A 1 747 ? -30.833 -8.239 30.008 1.00 93.69 747 PRO A C 1
ATOM 5505 O O . PRO A 1 747 ? -30.908 -8.232 28.792 1.00 93.69 747 PRO A O 1
ATOM 5508 N N . GLY A 1 748 ? -30.787 -9.370 30.718 1.00 90.81 748 GLY A N 1
ATOM 5509 C CA . GLY A 1 748 ? -30.781 -10.718 30.123 1.00 90.81 748 GLY A CA 1
ATOM 5510 C C . GLY A 1 748 ? -29.389 -11.251 29.756 1.00 90.81 748 GLY A C 1
ATOM 5511 O O . GLY A 1 748 ? -29.135 -12.443 29.936 1.00 90.81 748 GLY A O 1
ATOM 5512 N N . ALA A 1 749 ? -28.477 -10.367 29.345 1.00 92.69 749 ALA A N 1
ATOM 5513 C CA . ALA A 1 749 ? -27.147 -10.729 28.868 1.00 92.69 749 ALA A CA 1
ATOM 5514 C C . ALA A 1 749 ? -26.255 -11.395 29.929 1.00 92.69 749 ALA A C 1
ATOM 5516 O O . ALA A 1 749 ? -26.348 -11.147 31.137 1.00 92.69 749 ALA A O 1
ATOM 5517 N N . LYS A 1 750 ? -25.303 -12.193 29.447 1.00 85.25 750 LYS A N 1
ATOM 5518 C CA . LYS A 1 750 ? -24.246 -12.835 30.233 1.00 85.25 750 LYS A CA 1
ATOM 5519 C C . LYS A 1 750 ? -22.932 -12.081 30.057 1.00 85.25 750 LYS A C 1
ATOM 5521 O O . LYS A 1 750 ? -22.522 -11.764 28.942 1.00 85.25 750 LYS A O 1
ATOM 5526 N N . LEU A 1 751 ? -22.237 -11.860 31.171 1.00 76.06 751 LEU A N 1
ATOM 5527 C CA . LEU A 1 751 ? -20.832 -11.453 31.159 1.00 76.06 751 LEU A CA 1
ATOM 5528 C C . LEU A 1 751 ? -19.963 -12.589 30.593 1.00 76.06 751 LEU A C 1
ATOM 5530 O O . LEU A 1 751 ? -20.205 -13.762 30.892 1.00 76.06 751 LEU A O 1
ATOM 5534 N N . ARG A 1 752 ? -18.961 -12.221 29.789 1.00 69.81 752 ARG A N 1
ATOM 5535 C CA . ARG A 1 752 ? -17.978 -13.118 29.159 1.00 69.81 752 ARG A CA 1
ATOM 5536 C C . ARG A 1 752 ? -16.605 -13.002 29.813 1.00 69.81 752 ARG A C 1
ATOM 5538 O O . ARG A 1 752 ? -16.222 -11.855 30.125 1.00 69.81 752 ARG A O 1
#

Sequence (752 aa):
MRKRVLVVGGVLALLFGTLAAVGAFASGGEAGSVDLEMQAGRNVNAITYSIIVHNNTSSALSNVYVSGLVPSGTKFEKATTTPAGAGLIGATATVAGWVVNNVPAGGSVGPIQYTVTATGASVGANHAWSRWLNPKDGSAVSSDVRADYPLIGMKSVSFRANNTEAYPEKQVAITLKGGYAYQNSEKIVTSGLNSVGVGSYAYMESRDTDALGEKVTAYSWQITAKPFGSGAAIEIPTAQSVRFKADKIGKYIVRLTATNAKGQPAVDEIEVYAGEYAGASLCASCHDGSVAQDMVSSWKETGHATKFEVTYGSYTGERDYCVRCHTVGYDEADAAGGIDDAARAAGWNPAKDGSFLHWVKDTKAFSLADIKSDVNMSQMINVQCESCHGPGGNAHTQAKTFNDGTCTQCHPQQQQWKESAHAKKTGYNEIHMAEGTSCVECHTGQGFVQVAIRGKKAIFPNQATATEPATLVDANAQPPIACATCHDPHAATYPFKAADGSLKSLQLRVEGDVAMPNGVTVDAEESAVCVKCHANRRDVTYKAEYLAGSRARSTHDNTQADIFYGVGQFTFGSETYVNSVHPSLITEGCVTCHMAANPVAGPGPDGKAGTSDDVKALSVGGHSWNMEADWEGKPVANTAVCAQCHAGLNTFNRTAAGDYDGDGKIEGVQDEVKGLLAVLAAKLPKDASGVVLSSTISATNTTELQRKALWNYYLVNNDGSNGVHNTSFAVQVLQKTYKALTGSDVPGAKLR

Foldseek 3Di:
DDDDDDDDDDDDDDDDDDDDDDDDDDDDDDDDQKAKDKAWADDDFKIKIWIKIFHAAQAKFAFKKKKKWQWDQKAWDDWPDDFPQKDWPDDDRTMTIITRGIAGHRGMDDGGMTMIGGRDPDTDWMKMKMWTPPPHTDIYIHPTYDNDDFQKDKFQDDDDQDDQDDDPPPDDADDDDDFPPPDHGGQAADLSWLFAAAQHKGKMFIDQATNVRFGWDWKAKDFPDADPPDPWDWDPRTDRMIMIGNNDFAKIKMKMWTAGPVRDIGIDIDIHGHAAADFQVVVCVQQCCPNDPNLPVQLCVACQVCVCVVCVVVDALNPLLVQLVFWADDRPRGCRLALVVLVVVVPDDCVPQNGPRSCCCPVVVHDVVNLCPRPRSVRTGGRHPCLNQPHCDPCNPVIDDLAARSVVSDDVLVLLQCLACQVCPAALNPLNQLQDQVRLCQRFLQNVCVPLQVVDRQAECVRADPVRHHSDYDRNRGHTNYDCSQAPSRHFDFFDQDPVRDTHGPRGSDAFWEQALQGDIDGQGSCNSVSSNQDWVCHPVNLVCLLQFNFFFATDLRLQVCQLVLHQADAPPPDDFDWDCCSVPPNNALCLQQQPDFAFPAQAPVRDPPDPRGDGQSSGHRSNSHQWDDDPNDIDGVCVSVCVPDPPDDDLQCWDPWQLQQPQDTGGLLVSLVSLLVSLLVLADADPVSGHRRGRGGPVRDHSLNSSLSNLSSSCVSSPSSCSSTSLSSSCSSQSSCCSRPVDGNHRHDRD

Secondary structure (DSSP, 8-state):
-------------PPP-------------PSPSEEEEEEEEEETTEEEEEEEEEE-SSS-EEEEEEEEE--TTEEEEEEEE--TTEEEEEE-SSEEEEEEEEE-TTEEEEEEEEEEEE-SSSPPPB-EEEEE-BSS-EEEEPPPB-----S--EEE----TT-----TTS-------SSTTSS--------SSSEEETTSEEEEEE-SB-TTSPBEEEEEEEEEE--TT-----BSTTSSEEEEE--SSEEEEEEEEEEETTS-EEEEEEEEEEE----HHHHHTTTTTTSS---HHHHHTSTTTTHHHHHGGG--GGGTHHHHHHBS---TT--SS-HHHHHHHTT--HHHH-SHHIIIIIIS---HHHHHHSTTGGGTBSS-HHHHH---SS--------SSHHHHTT-TTHHHHTTSHHHHSSGGGSHHHHS-TTTHHHH-HHHIIIIIIT------GGG--SSS--SS--GGGPPPS-HHHHB-TT-----EE-TTS-EE---BSS-SEEE-TTS-EEE-GGGHHHHHHHS-S--HHHHHHHHHT--SS-S-S--HHHHHHT-SPPPSSS------SHHHH-TTTHHHHHTSPPPEEE--TTS-SSSTT-EE-TTSSGGG--SEEEETTEEEE-TTTGGGTSTT---SSPBPSS-SSSSS---BHHHHHHHHHHHHHTTS-B-TTS-B--SS--TTTS-HHHHHHHHHHHHHHTT-STTSS-HHHHHHHHHHHHHHHHSSPPSSPPP-

Radius of gyration: 31.98 Å; chains: 1; bounding box: 66×118×77 Å

pLDDT: mean 81.02, std 18.86, range [21.94, 98.56]